Protein 6LSA (pdb70)

Sequence (706 aa):
DSMYGFIGTDVVLHCSFANPLPGVKITQVTWQKATNGSKQNVAIYNPAMGVSVLAPYRERVEFLRPSFTDGTIRLSRLELEDEGVYICEFATFPAGNRESQLNLTVMAKPRVTVYVDPPAYPMPRYNYTERWHTTGPIPSPFADGREQPVEVRYATSAAACDMLALIADPQVGRTLWEAVRRHARAYNATVIWYKIESGCARPLYYMEYTECEPRKHFGYCRYRTPPFWDSFLAGFAYPTDDELGLIMAAPARLVEGQYRRALYIDGTVAYTDFMVSLPAGDCWFSKLGAARGYTFGACFPARDYEQKKVLRLTYLTQYYPQEAHKAIVDYWFMRHGGVVPPYFEESKGYEPPDSMYGFIGTDVVLHCSFANPLPGVKITQVTWQKATNGSKQNVAIYNPAMGVSVLAPYRERVEFLRPSFTDGTIRLSRLELEDEGVYICEFATFPAGNRESQLNLTVMAKPRVTVYVDPPAYPMPRYNYTERWHTTGPIPSPFADGREQPVEVRYATSAAACDMLALIADPQVGRTLWEAVRRHARAYNATVIWYKIESGCARPLYYMEYTECEPRKHFGYCRYRTPPFWDSFLAGFAYPTDDELGLIMAAPARLVEGQYRRALYIDGTVAYTDFMVSLPAGDCWFSKLGAARGYTFGACFPARDYEQKKVLRLTYLTQYYPQEAHKAIVDYWFMRHGGVVPPYFEESKGYEPP

B-factor: mean 61.86, std 19.34, range [27.92, 163.66]

Foldseek 3Di:
DEAEEEAQAKDKDWFFDPDPDPPKAWFWKWKWFADVGDIDTAKIQGPVPGIDGDPPQRPQKDQDDDDSTTRMIMGGRDDQVSFGKMKMWIAIPDPGIDIDIYGYGYDYD/DFAFDDDDADDQDDDPDDAAADPPDKWQDAFPDDDPVDDDAAEFEWEDPALQAKIKAFDDPPVLVVLVVCVVVVHQFAKKKKWKWFDDVQWIFTAKIKIAAGAGSVDQPRRGRYIYQMWGFPQQLLFKFADPSRRMMMGGSAAQVVFGKMKMWMQIRNDIGIYIYGYGYVNGGDPPHDQDDPPPDHGWDIGGNVCSVVTNRMRSVTTDRDDPRVSSVSNNVNVSVSRPYDDDPDDDHGHRDDDD/DEDEDEAQAKDKDWFFADDDDVVKAWFWKWKWFDDPNDIDTAKIQGQVPGIDGDPPQRVFKDQDDDDRTTRMMMGGRDDQVPFGKMKMWIAIPPPGIDIDIYGYGYDYD/DFAFDDDDQDDQDDDPDAAAADEPDKWFDAFPPCDPVVHPAAEFEWEDPALQAKIKAFDPPPCLVVLVVCVVVVNAFKWKKKWKWFDDDQFIFTAKIKIAPQAGSVDDPDRGRYIYQMWGFVQQLQFKFADPSRRMMMGGSAAQVVFGKMKMWMDMNRDTHIYIYGYGYVNGGDPPHDPDDPDDDHTWDTGGNVCSVVTNRMRSVGTDRDDDRVSSCSNNVNVSVRGPYDDDPDDDHGHGDDDD

Structure (mmCIF, N/CA/C/O backbone):
data_6LSA
#
_entry.id   6LSA
#
_cell.length_a   180.871
_cell.length_b   64.234
_cell.length_c   102.931
_cell.angle_alpha   90.000
_cell.angle_beta   91.780
_cell.angle_gamma   90.000
#
_symmetry.space_group_name_H-M   'C 1 2 1'
#
loop_
_entity.id
_entity.type
_entity.pdbx_description
1 polymer 'Nectin cell adhesion molecule 1'
2 polymer 'Envelope glycoprotein D'
3 branched 2-acetamido-2-deoxy-beta-D-glucopyranose-(1-4)-2-acetamido-2-deoxy-beta-D-glucopyranose
4 non-polymer 2-acetamido-2-deoxy-beta-D-glucopyranose
5 water water
#
loop_
_atom_site.group_PDB
_atom_site.id
_atom_site.type_symbol
_atom_site.label_atom_id
_atom_site.label_alt_id
_atom_site.label_comp_id
_atom_site.label_asym_id
_atom_site.label_entity_id
_atom_site.label_seq_id
_atom_site.pdbx_PDB_ins_code
_atom_site.Cartn_x
_atom_site.Cartn_y
_atom_site.Cartn_z
_atom_site.occupancy
_atom_site.B_iso_or_equiv
_atom_site.auth_seq_id
_atom_site.auth_comp_id
_atom_site.auth_asym_id
_atom_site.auth_atom_id
_atom_site.pdbx_PDB_model_num
ATOM 1 N N . ASP A 1 1 ? -26.874 -21.318 4.130 1.00 78.91 1 ASP A N 1
ATOM 2 C CA . ASP A 1 1 ? -26.875 -19.859 4.056 1.00 88.75 1 ASP A CA 1
ATOM 3 C C . ASP A 1 1 ? -25.452 -19.316 3.977 1.00 93.99 1 ASP A C 1
ATOM 4 O O . ASP A 1 1 ? -24.520 -19.896 4.536 1.00 95.20 1 ASP A O 1
ATOM 9 N N . SER A 1 2 ? -25.290 -18.191 3.284 1.00 93.34 2 SER A N 1
ATOM 10 C CA . SER A 1 2 ? -23.973 -17.629 3.028 1.00 88.35 2 SER A CA 1
ATOM 11 C C . SER A 1 2 ? -23.982 -16.132 3.286 1.00 84.00 2 SER A C 1
ATOM 12 O O . SER A 1 2 ? -24.959 -15.445 2.976 1.00 90.23 2 SER A O 1
ATOM 15 N N . MET A 1 3 ? -22.885 -15.632 3.844 1.00 71.48 3 MET A N 1
ATOM 16 C CA . MET A 1 3 ? -22.718 -14.205 4.038 1.00 73.74 3 MET A CA 1
ATOM 17 C C . MET A 1 3 ? -21.378 -13.763 3.475 1.00 79.93 3 MET A C 1
ATOM 18 O O . MET A 1 3 ? -20.439 -14.552 3.329 1.00 73.27 3 MET A O 1
ATOM 23 N N . TYR A 1 4 ? -21.320 -12.482 3.137 1.00 85.52 4 TYR A N 1
ATOM 24 C CA . TYR A 1 4 ? -20.138 -11.876 2.550 1.00 88.38 4 TYR A CA 1
ATOM 25 C C . TYR A 1 4 ? -19.937 -10.530 3.225 1.00 85.23 4 TYR A C 1
ATOM 26 O O . TYR A 1 4 ? -20.906 -9.811 3.491 1.00 80.44 4 TYR A O 1
ATOM 35 N N . GLY A 1 5 ? -18.693 -10.221 3.540 1.00 79.43 5 GLY A N 1
ATOM 36 C CA . GLY A 1 5 ? -18.365 -8.955 4.179 1.00 77.40 5 GLY A CA 1
ATOM 37 C C . GLY A 1 5 ? -16.933 -8.641 3.855 1.00 83.47 5 GLY A C 1
ATOM 38 O O . GLY A 1 5 ? -16.108 -9.541 3.680 1.00 89.50 5 GLY A O 1
ATOM 39 N N . PHE A 1 6 ? -16.623 -7.347 3.736 1.00 90.41 6 PHE A N 1
ATOM 40 C CA . PHE A 1 6 ? -15.268 -6.959 3.404 1.00 97.72 6 PHE A CA 1
ATOM 41 C C . PHE A 1 6 ? -14.440 -6.756 4.668 1.00 89.35 6 PHE A C 1
ATOM 42 O O . PHE A 1 6 ? -14.965 -6.501 5.750 1.00 78.58 6 PHE A O 1
ATOM 50 N N . ILE A 1 7 ? -13.140 -6.944 4.511 1.00 83.90 7 ILE A N 1
ATOM 51 C CA . ILE A 1 7 ? -12.221 -6.724 5.620 1.00 82.84 7 ILE A CA 1
ATOM 52 C C . ILE A 1 7 ? -12.454 -5.372 6.246 1.00 83.97 7 ILE A C 1
ATOM 53 O O . ILE A 1 7 ? -12.701 -4.372 5.569 1.00 87.70 7 ILE A O 1
ATOM 58 N N . GLY A 1 8 ? -12.302 -5.330 7.564 1.00 84.19 8 GLY A N 1
ATOM 59 C CA . GLY A 1 8 ? -12.489 -4.124 8.314 1.00 82.97 8 GLY A CA 1
ATOM 60 C C . GLY A 1 8 ? -13.915 -3.849 8.721 1.00 81.53 8 GLY A C 1
ATOM 61 O O . GLY A 1 8 ? -14.133 -3.005 9.594 1.00 82.46 8 GLY A O 1
ATOM 62 N N . THR A 1 9 ? -14.889 -4.535 8.125 1.00 82.13 9 THR A N 1
ATOM 63 C CA . THR A 1 9 ? -16.287 -4.233 8.384 1.00 89.97 9 THR A CA 1
ATOM 64 C C . THR A 1 9 ? -16.779 -4.952 9.631 1.00 84.19 9 THR A C 1
ATOM 65 O O . THR A 1 9 ? -16.079 -5.780 10.220 1.00 87.85 9 THR A O 1
ATOM 69 N N . ASP A 1 10 ? -17.983 -4.583 10.053 1.00 77.38 10 ASP A N 1
ATOM 70 C CA . ASP A 1 10 ? -18.753 -5.280 11.066 1.00 74.79 10 ASP A CA 1
ATOM 71 C C . ASP A 1 10 ? -19.820 -6.114 10.367 1.00 75.96 10 ASP A C 1
ATOM 72 O O . ASP A 1 10 ? -20.284 -5.759 9.281 1.00 76.96 10 ASP A O 1
ATOM 77 N N . VAL A 1 11 ? -20.199 -7.233 10.978 1.00 81.81 11 VAL A N 1
ATOM 78 C CA . VAL A 1 11 ? -21.199 -8.110 10.383 1.00 75.49 11 VAL A CA 1
ATOM 79 C C . VAL A 1 11 ? -22.014 -8.764 11.491 1.00 74.74 11 VAL A C 1
ATOM 80 O O . VAL A 1 11 ? -21.516 -9.016 12.592 1.00 71.80 11 VAL A O 1
ATOM 84 N N . VAL A 1 12 ? -23.284 -9.030 11.188 1.00 68.93 12 VAL A N 1
ATOM 85 C CA . VAL A 1 12 ? -24.266 -9.513 12.150 1.00 69.24 12 VAL A CA 1
ATOM 86 C C . VAL A 1 12 ? -24.655 -10.933 11.757 1.00 73.98 12 VAL A C 1
ATOM 87 O O . VAL A 1 12 ? -25.236 -11.148 10.685 1.00 75.73 12 VAL A O 1
ATOM 91 N N . LEU A 1 13 ? -24.337 -11.895 12.623 1.00 68.05 13 LEU A N 1
ATOM 92 C CA . LEU A 1 13 ? -24.661 -13.302 12.406 1.00 68.93 13 LEU A CA 1
ATOM 93 C C . LEU A 1 13 ? -25.947 -13.634 13.160 1.00 74.69 13 LEU A C 1
ATOM 94 O O . LEU A 1 13 ? -25.984 -13.555 14.392 1.00 77.61 13 LEU A O 1
ATOM 99 N N . HIS A 1 14 ? -26.984 -14.016 12.421 1.00 69.33 14 HIS A N 1
ATOM 100 C CA . HIS A 1 14 ? -28.301 -14.238 13.002 1.00 70.19 14 HIS A CA 1
ATOM 101 C C . HIS A 1 14 ? -28.436 -15.655 13.542 1.00 66.04 14 HIS A C 1
ATOM 102 O O . HIS A 1 14 ? -28.012 -16.625 12.910 1.00 65.21 14 HIS A O 1
ATOM 109 N N . CYS A 1 15 ? -29.048 -15.767 14.713 1.00 66.36 15 CYS A N 1
ATOM 110 C CA . CYS A 1 15 ? -29.366 -17.071 15.279 1.00 70.97 15 CYS A CA 1
ATOM 111 C C . CYS A 1 15 ? -30.539 -16.913 16.227 1.00 68.03 15 CYS A C 1
ATOM 112 O O . CYS A 1 15 ? -30.424 -16.210 17.237 1.00 70.68 15 CYS A O 1
ATOM 115 N N . SER A 1 16 ? -31.655 -17.566 15.906 1.00 63.46 16 SER A N 1
ATOM 116 C CA . SER A 1 16 ? -32.817 -17.583 16.778 1.00 70.13 16 SER A CA 1
ATOM 117 C C . SER A 1 16 ? -33.424 -18.979 16.803 1.00 65.62 16 SER A C 1
ATOM 118 O O . SER A 1 16 ? -33.302 -19.751 15.847 1.00 72.59 16 SER A O 1
ATOM 121 N N . PHE A 1 17 ? -34.068 -19.298 17.920 1.00 61.77 17 PHE A N 1
ATOM 122 C CA . PHE A 1 17 ? -34.779 -20.559 18.103 1.00 65.43 17 PHE A CA 1
ATOM 123 C C . PHE A 1 17 ? -36.275 -20.277 17.965 1.00 83.95 17 PHE A C 1
ATOM 124 O O . PHE A 1 17 ? -36.861 -19.564 18.790 1.00 82.56 17 PHE A O 1
ATOM 132 N N . ALA A 1 18 ? -36.891 -20.843 16.930 1.00 86.26 18 ALA A N 1
ATOM 133 C CA . ALA A 1 18 ? -38.346 -20.797 16.768 1.00 91.50 18 ALA A CA 1
ATOM 134 C C . ALA A 1 18 ? -38.802 -22.128 16.176 1.00 93.30 18 ALA A C 1
ATOM 135 O O . ALA A 1 18 ? -38.005 -22.802 15.544 1.00 92.24 18 ALA A O 1
ATOM 137 N N . ASN A 1 19 ? -40.038 -22.565 16.422 1.00 94.32 19 ASN A N 1
ATOM 138 C CA . ASN A 1 19 ? -40.878 -22.154 17.536 1.00 91.58 19 ASN A CA 1
ATOM 139 C C . ASN A 1 19 ? -40.447 -23.080 18.658 1.00 84.35 19 ASN A C 1
ATOM 140 O O . ASN A 1 19 ? -40.443 -24.297 18.425 1.00 85.15 19 ASN A O 1
ATOM 145 N N . PRO A 1 20 ? -40.088 -22.564 19.839 1.00 77.03 20 PRO A N 1
ATOM 146 C CA . PRO A 1 20 ? -39.696 -23.475 20.923 1.00 73.97 20 PRO A CA 1
ATOM 147 C C . PRO A 1 20 ? -40.818 -24.466 21.211 1.00 69.88 20 PRO A C 1
ATOM 148 O O . PRO A 1 20 ? -41.960 -24.071 21.461 1.00 67.25 20 PRO A O 1
ATOM 152 N N . LEU A 1 21 ? -40.501 -25.745 21.108 1.00 69.88 21 LEU A N 1
ATOM 153 C CA . LEU A 1 21 ? -41.492 -26.781 21.351 1.00 77.25 21 LEU A CA 1
ATOM 154 C C . LEU A 1 21 ? -42.051 -26.639 22.771 1.00 72.01 21 LEU A C 1
ATOM 155 O O . LEU A 1 21 ? -41.318 -26.252 23.688 1.00 58.02 21 LEU A O 1
ATOM 160 N N . PRO A 1 22 ? -43.331 -26.925 22.993 1.00 69.13 22 PRO A N 1
ATOM 161 C CA . PRO A 1 22 ? -43.818 -26.941 24.376 1.00 56.44 22 PRO A CA 1
ATOM 162 C C . PRO A 1 22 ? -43.182 -28.102 25.123 1.00 51.02 22 PRO A C 1
ATOM 163 O O . PRO A 1 22 ? -42.984 -29.188 24.575 1.00 55.89 22 PRO A O 1
ATOM 167 N N . GLY A 1 23 ? -42.824 -27.857 26.375 1.00 42.39 23 GLY A N 1
ATOM 168 C CA . GLY A 1 23 ? -42.105 -28.862 27.122 1.00 50.62 23 GLY A CA 1
ATOM 169 C C . GLY A 1 23 ? -40.603 -28.911 26.892 1.00 55.11 23 GLY A C 1
ATOM 170 O O . GLY A 1 23 ? -39.939 -29.764 27.493 1.00 57.16 23 GLY A O 1
ATOM 171 N N . VAL A 1 24 ? -40.029 -28.042 26.060 1.00 56.31 24 VAL A N 1
ATOM 172 C CA . VAL A 1 24 ? -38.585 -28.055 25.832 1.00 51.12 24 VAL A CA 1
ATOM 173 C C . VAL A 1 24 ? -37.958 -26.892 26.593 1.00 46.02 24 VAL A C 1
ATOM 174 O O . VAL A 1 24 ? -38.360 -25.732 26.441 1.00 53.67 24 VAL A O 1
ATOM 178 N N . LYS A 1 25 ? -37.008 -27.219 27.456 1.00 48.82 25 LYS A N 1
ATOM 179 C CA . LYS A 1 25 ? -36.280 -26.237 28.243 1.00 47.27 25 LYS A CA 1
ATOM 180 C C . LYS A 1 25 ? -34.999 -25.862 27.509 1.00 50.61 25 LYS A C 1
ATOM 181 O O . LYS A 1 25 ? -34.278 -26.743 27.036 1.00 47.49 25 LYS A O 1
ATOM 187 N N . ILE A 1 26 ? -34.718 -24.563 27.401 1.00 51.37 26 ILE A N 1
ATOM 188 C CA . ILE A 1 26 ? -33.497 -24.074 26.762 1.00 56.40 26 ILE A CA 1
ATOM 189 C C . ILE A 1 26 ? -32.535 -23.591 27.835 1.00 55.06 26 ILE A C 1
ATOM 190 O O . ILE A 1 26 ? -32.929 -22.888 28.775 1.00 56.07 26 ILE A O 1
ATOM 195 N N . THR A 1 27 ? -31.266 -23.955 27.677 1.00 52.82 27 THR A N 1
ATOM 196 C CA . THR A 1 27 ? -30.214 -23.789 28.672 1.00 55.56 27 THR A CA 1
ATOM 197 C C . THR A 1 27 ? -29.125 -22.808 28.267 1.00 45.47 27 THR A C 1
ATOM 198 O O . THR A 1 27 ? -28.695 -22.009 29.102 1.00 52.76 27 THR A O 1
ATOM 202 N N . GLN A 1 28 ? -28.664 -22.828 27.016 1.00 43.32 28 GLN A N 1
ATOM 203 C CA . GLN A 1 28 ? -27.698 -21.826 26.568 1.00 47.84 28 GLN A CA 1
ATOM 204 C C . GLN A 1 28 ? -27.582 -21.872 25.049 1.00 44.50 28 GLN A C 1
ATOM 205 O O . GLN A 1 28 ? -28.033 -22.819 24.396 1.00 45.18 28 GLN A O 1
ATOM 211 N N . VAL A 1 29 ? -26.978 -20.813 24.498 1.00 46.34 29 VAL A N 1
ATOM 212 C CA . VAL A 1 29 ? -26.668 -20.685 23.078 1.00 46.14 29 VAL A CA 1
ATOM 213 C C . VAL A 1 29 ? -25.163 -20.576 22.919 1.00 48.20 29 VAL A C 1
ATOM 214 O O . VAL A 1 29 ? -24.503 -19.906 23.720 1.00 53.26 29 VAL A O 1
ATOM 218 N N . THR A 1 30 ? -24.638 -21.159 21.841 1.00 47.34 30 THR A N 1
ATOM 219 C CA . THR A 1 30 ? -23.202 -21.177 21.599 1.00 44.95 30 THR A CA 1
ATOM 220 C C . THR A 1 30 ? -22.907 -21.012 20.116 1.00 47.54 30 THR A C 1
ATOM 221 O O . THR A 1 30 ? -23.535 -21.663 19.276 1.00 54.19 30 THR A O 1
ATOM 225 N N . TRP A 1 31 ? -21.957 -20.135 19.803 1.00 53.55 31 TRP A N 1
ATOM 226 C CA . TRP A 1 31 ? -21.410 -20.000 18.459 1.00 54.05 31 TRP A CA 1
ATOM 227 C C . TRP A 1 31 ? -20.088 -20.749 18.375 1.00 50.63 31 TRP A C 1
ATOM 228 O O . TRP A 1 31 ? -19.249 -20.642 19.279 1.00 56.21 31 TRP A O 1
ATOM 239 N N . GLN A 1 32 ? -19.908 -21.498 17.290 1.00 55.82 32 GLN A N 1
ATOM 240 C CA . GLN A 1 32 ? -18.668 -22.195 16.989 1.00 57.68 32 GLN A CA 1
ATOM 241 C C . GLN A 1 32 ? -18.222 -21.851 15.574 1.00 59.08 32 GLN A C 1
ATOM 242 O O . GLN A 1 32 ? -19.048 -21.587 14.699 1.00 69.40 32 GLN A O 1
ATOM 248 N N . LYS A 1 33 ? -16.910 -21.861 15.351 1.00 62.62 33 LYS A N 1
ATOM 249 C CA . LYS A 1 33 ? -16.337 -21.695 14.022 1.00 67.62 33 LYS A CA 1
ATOM 250 C C . LYS A 1 33 ? -15.612 -22.980 13.634 1.00 65.39 33 LYS A C 1
ATOM 251 O O . LYS A 1 33 ? -14.795 -23.484 14.409 1.00 58.11 33 LYS A O 1
ATOM 257 N N . ALA A 1 34 ? -15.908 -23.512 12.447 1.00 73.45 34 ALA A N 1
ATOM 258 C CA . ALA A 1 34 ? -15.340 -24.778 11.992 1.00 80.27 34 ALA A CA 1
ATOM 259 C C . ALA A 1 34 ? -14.175 -24.562 11.032 1.00 86.34 34 ALA A C 1
ATOM 260 O O . ALA A 1 34 ? -14.230 -23.674 10.172 1.00 86.57 34 ALA A O 1
ATOM 262 N N . THR A 1 35 ? -13.114 -25.389 11.156 1.00 99.10 35 THR A N 1
ATOM 263 C CA . THR A 1 35 ? -11.836 -25.188 10.466 1.00 106.18 35 THR A CA 1
ATOM 264 C C . THR A 1 35 ? -11.636 -26.136 9.289 1.00 109.04 35 THR A C 1
ATOM 265 O O . THR A 1 35 ? -11.760 -25.705 8.121 1.00 107.62 35 THR A O 1
ATOM 269 N N . ASN A 1 36 ? -11.351 -27.396 9.546 1.00 116.65 36 ASN A N 1
ATOM 270 C CA . ASN A 1 36 ? -10.925 -28.390 8.569 1.00 118.64 36 ASN A CA 1
ATOM 271 C C . ASN A 1 36 ? -11.263 -29.861 8.903 1.00 118.97 36 ASN A C 1
ATOM 272 O O . ASN A 1 36 ? -10.443 -30.733 8.600 1.00 120.98 36 ASN A O 1
ATOM 277 N N . GLY A 1 37 ? -12.379 -30.186 9.572 1.00 111.78 37 GLY A N 1
ATOM 278 C CA . GLY A 1 37 ? -13.233 -29.323 10.373 1.00 107.61 37 GLY A CA 1
ATOM 279 C C . GLY A 1 37 ? -13.042 -29.746 11.816 1.00 106.62 37 GLY A C 1
ATOM 280 O O . GLY A 1 37 ? -13.041 -30.942 12.105 1.00 104.42 37 GLY A O 1
ATOM 281 N N . SER A 1 38 ? -12.847 -28.771 12.708 1.00 104.79 38 SER A N 1
ATOM 282 C CA . SER A 1 38 ? -12.422 -29.016 14.089 1.00 100.08 38 SER A CA 1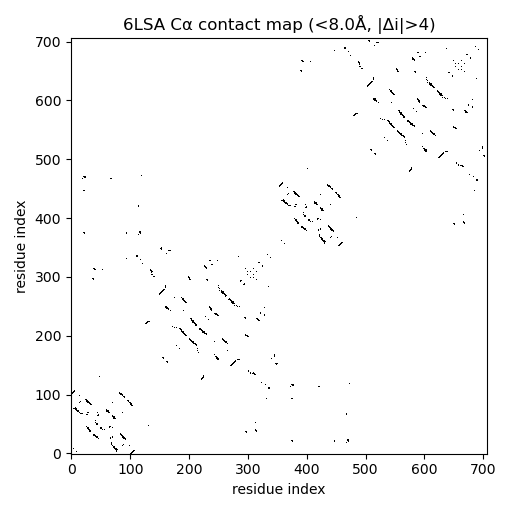
ATOM 283 C C . SER A 1 38 ? -12.876 -27.775 14.862 1.00 95.77 38 SER A C 1
ATOM 284 O O . SER A 1 38 ? -12.132 -26.808 15.009 1.00 102.86 38 SER A O 1
ATOM 287 N N . LYS A 1 39 ? -14.124 -27.841 15.317 1.00 85.77 39 LYS A N 1
ATOM 288 C CA . LYS A 1 39 ? -14.827 -26.709 15.884 1.00 80.28 39 LYS A CA 1
ATOM 289 C C . LYS A 1 39 ? -14.070 -26.092 17.055 1.00 74.08 39 LYS A C 1
ATOM 290 O O . LYS A 1 39 ? -13.430 -26.792 17.845 1.00 78.76 39 LYS A O 1
ATOM 296 N N . GLN A 1 40 ? -14.145 -24.768 17.148 1.00 63.78 40 GLN A N 1
ATOM 297 C CA . GLN A 1 40 ? -13.739 -24.010 18.318 1.00 61.67 40 GLN A CA 1
ATOM 298 C C . GLN A 1 40 ? -14.888 -23.090 18.720 1.00 58.99 40 GLN A C 1
ATOM 299 O O . GLN A 1 40 ? -15.621 -22.587 17.861 1.00 58.52 40 GLN A O 1
ATOM 305 N N . ASN A 1 41 ? -15.060 -22.885 20.024 1.00 53.71 41 ASN A N 1
ATOM 306 C CA . ASN A 1 41 ? -16.105 -21.989 20.497 1.00 48.67 41 ASN A CA 1
ATOM 307 C C . ASN A 1 41 ? -15.726 -20.536 20.234 1.00 55.43 41 ASN A C 1
ATOM 308 O O . ASN A 1 41 ? -14.569 -20.138 20.392 1.00 51.16 41 ASN A O 1
ATOM 313 N N . VAL A 1 42 ? -16.712 -19.748 19.819 1.00 57.17 42 VAL A N 1
ATOM 314 C CA . VAL A 1 42 ? -16.554 -18.311 19.611 1.00 57.10 42 VAL A CA 1
ATOM 315 C C . VAL A 1 42 ? -17.121 -17.517 20.782 1.00 56.41 42 VAL A C 1
ATOM 316 O O . VAL A 1 42 ? -16.430 -16.685 21.372 1.00 56.86 42 VAL A O 1
ATOM 320 N N . ALA A 1 43 ? -18.391 -17.751 21.117 1.00 51.03 43 ALA A N 1
ATOM 321 C CA . ALA A 1 43 ? -19.031 -17.078 22.237 1.00 55.78 43 ALA A CA 1
ATOM 322 C C . ALA A 1 43 ? -20.146 -17.951 22.790 1.00 51.94 43 ALA A C 1
ATOM 323 O O . ALA A 1 43 ? -20.808 -18.688 22.054 1.00 49.10 43 ALA A O 1
ATOM 325 N N . ILE A 1 44 ? -20.358 -17.844 24.096 1.00 49.85 44 ILE A N 1
ATOM 326 C CA . ILE A 1 44 ? -21.350 -18.639 24.807 1.00 43.21 44 ILE A CA 1
ATOM 327 C C . ILE A 1 44 ? -22.273 -17.674 25.528 1.00 54.42 44 ILE A C 1
ATOM 328 O O . ILE A 1 44 ? -21.801 -16.716 26.151 1.00 55.52 44 ILE A O 1
ATOM 333 N N . TYR A 1 45 ? -23.583 -17.909 25.436 1.00 51.91 45 TYR A N 1
ATOM 334 C CA . TYR A 1 45 ? -24.553 -17.176 26.244 1.00 55.99 45 TYR A CA 1
ATOM 335 C C . TYR A 1 45 ? -25.386 -18.159 27.051 1.00 54.39 45 TYR A C 1
ATOM 336 O O . TYR A 1 45 ? -26.169 -18.934 26.489 1.00 53.75 45 TYR A O 1
ATOM 345 N N . ASN A 1 46 ? -25.226 -18.101 28.364 1.00 52.54 46 ASN A N 1
ATOM 346 C CA . ASN A 1 46 ? -26.024 -18.869 29.306 1.00 51.85 46 ASN A CA 1
ATOM 347 C C . ASN A 1 46 ? -26.914 -17.892 30.061 1.00 60.80 46 ASN A C 1
ATOM 348 O O . ASN A 1 46 ? -26.394 -17.037 30.796 1.00 59.99 46 ASN A O 1
ATOM 353 N N . PRO A 1 47 ? -28.242 -17.942 29.891 1.00 65.10 47 PRO A N 1
ATOM 354 C CA . PRO A 1 47 ? -29.103 -16.945 30.554 1.00 57.35 47 PRO A CA 1
ATOM 355 C C . PRO A 1 47 ? -28.910 -16.879 32.058 1.00 60.11 47 PRO A C 1
ATOM 356 O O . PRO A 1 47 ? -29.006 -15.790 32.640 1.00 62.91 47 PRO A O 1
ATOM 360 N N . ALA A 1 48 ? -28.623 -18.009 32.704 1.00 55.57 48 ALA A N 1
ATOM 361 C CA . ALA A 1 48 ? -28.471 -18.017 34.155 1.00 57.39 48 ALA A CA 1
ATOM 362 C C . ALA A 1 48 ? -27.094 -17.530 34.585 1.00 59.76 48 ALA A C 1
ATOM 363 O O . ALA A 1 48 ? -26.966 -16.861 35.616 1.00 64.21 48 ALA A O 1
ATOM 365 N N . MET A 1 49 ? -26.054 -17.846 33.806 1.00 61.24 49 MET A N 1
ATOM 366 C CA . MET A 1 49 ? -24.678 -17.626 34.230 1.00 59.27 49 MET A CA 1
ATOM 367 C C . MET A 1 49 ? -23.956 -16.537 33.454 1.00 58.60 49 MET A C 1
ATOM 368 O O . MET A 1 49 ? -22.881 -16.108 33.884 1.00 63.57 49 MET A O 1
ATOM 373 N N . GLY A 1 50 ? -24.492 -16.088 32.335 1.00 52.41 50 GLY A N 1
ATOM 374 C CA . GLY A 1 50 ? -23.923 -14.951 31.640 1.00 50.24 50 GLY A CA 1
ATOM 375 C C . GLY A 1 50 ? -23.188 -15.347 30.372 1.00 54.47 50 GLY A C 1
ATOM 376 O O . GLY A 1 50 ? -23.278 -16.476 29.877 1.00 55.06 50 GLY A O 1
ATOM 377 N N . VAL A 1 51 ? -22.433 -14.379 29.852 1.00 56.54 51 VAL A N 1
ATOM 378 C CA . VAL A 1 51 ? -21.797 -14.471 28.544 1.00 56.46 51 VAL A CA 1
ATOM 379 C C . VAL A 1 51 ? -20.317 -14.779 28.711 1.00 54.63 51 VAL A C 1
ATOM 380 O O . VAL A 1 51 ? -19.693 -14.439 29.722 1.00 58.03 51 VAL A O 1
ATOM 384 N N . SER A 1 52 ? -19.750 -15.442 27.706 1.00 55.12 52 SER A N 1
ATOM 385 C CA . SER A 1 52 ? -18.312 -15.641 27.623 1.00 56.05 52 SER A CA 1
ATOM 386 C C . SER A 1 52 ? -17.894 -15.604 26.162 1.00 55.85 52 SER A C 1
ATOM 387 O O . SER A 1 52 ? -18.440 -16.348 25.344 1.00 56.60 52 SER A O 1
ATOM 390 N N . VAL A 1 53 ? -16.933 -14.737 25.848 1.00 66.54 53 VAL A N 1
ATOM 391 C CA . VAL A 1 53 ? -16.333 -14.630 24.525 1.00 59.21 53 VAL A CA 1
ATOM 392 C C . VAL A 1 53 ? -14.928 -15.208 24.590 1.00 57.27 53 VAL A C 1
ATOM 393 O O . VAL A 1 53 ? -14.175 -14.915 25.524 1.00 65.38 53 VAL A O 1
ATOM 397 N N . LEU A 1 54 ? -14.569 -16.017 23.600 1.00 54.22 54 LEU A N 1
ATOM 398 C CA . LEU A 1 54 ? -13.280 -16.692 23.600 1.00 46.12 54 LEU A CA 1
ATOM 399 C C . LEU A 1 54 ? -12.282 -15.999 22.683 1.00 59.27 54 LEU A C 1
ATOM 400 O O . LEU A 1 54 ? -12.638 -15.525 21.599 1.00 60.92 54 LEU A O 1
ATOM 405 N N . ALA A 1 55 ? -11.030 -15.936 23.136 1.00 64.79 55 ALA A N 1
ATOM 406 C CA . ALA A 1 55 ? -9.917 -15.516 22.290 1.00 62.50 55 ALA A CA 1
ATOM 407 C C . ALA A 1 55 ? -9.945 -16.343 21.012 1.00 67.80 55 ALA A C 1
ATOM 408 O O . ALA A 1 55 ? -10.199 -17.548 21.060 1.00 77.18 55 ALA A O 1
ATOM 410 N N . PRO A 1 56 ? -9.686 -15.713 19.859 1.00 75.17 56 PRO A N 1
ATOM 411 C CA . PRO A 1 56 ? -9.204 -14.342 19.643 1.00 79.49 56 PRO A CA 1
ATOM 412 C C . PRO A 1 56 ? -10.286 -13.257 19.487 1.00 77.58 56 PRO A C 1
ATOM 413 O O . PRO A 1 56 ? -9.959 -12.163 19.023 1.00 77.61 56 PRO A O 1
ATOM 417 N N . TYR A 1 57 ? -11.534 -13.538 19.866 1.00 68.44 57 TYR A N 1
ATOM 418 C CA . TYR A 1 57 ? -12.659 -12.659 19.570 1.00 66.94 57 TYR A CA 1
ATOM 419 C C . TYR A 1 57 ? -13.006 -11.711 20.700 1.00 69.29 57 TYR A C 1
ATOM 420 O O . TYR A 1 57 ? -14.054 -11.057 20.637 1.00 68.62 57 TYR A O 1
ATOM 429 N N . ARG A 1 58 ? -12.174 -11.624 21.742 1.00 76.70 58 ARG A N 1
ATOM 430 C CA . ARG A 1 58 ? -12.701 -11.175 23.024 1.00 84.98 58 ARG A CA 1
ATOM 431 C C . ARG A 1 58 ? -13.151 -9.717 23.006 1.00 87.36 58 ARG A C 1
ATOM 432 O O . ARG A 1 58 ? -14.017 -9.340 23.800 1.00 90.25 58 ARG A O 1
ATOM 440 N N . GLU A 1 59 ? -12.629 -8.883 22.129 1.00 86.76 59 GLU A N 1
ATOM 441 C CA . GLU A 1 59 ? -13.287 -7.590 22.064 1.00 92.63 59 GLU A CA 1
ATOM 442 C C . GLU A 1 59 ? -14.187 -7.424 20.838 1.00 95.44 59 GLU A C 1
ATOM 443 O O . GLU A 1 59 ? -15.019 -6.515 20.843 1.00 102.09 59 GLU A O 1
ATOM 449 N N . ARG A 1 60 ? -14.087 -8.318 19.853 1.00 90.80 60 ARG A N 1
ATOM 450 C CA . ARG A 1 60 ? -14.751 -8.138 18.565 1.00 79.55 60 ARG A CA 1
ATOM 451 C C . ARG A 1 60 ? -16.106 -8.832 18.432 1.00 77.37 60 ARG A C 1
ATOM 452 O O . ARG A 1 60 ? -16.698 -8.776 17.352 1.00 74.07 60 ARG A O 1
ATOM 460 N N . VAL A 1 61 ? -16.623 -9.483 19.474 1.00 72.73 61 VAL A N 1
ATOM 461 C CA . VAL A 1 61 ? -17.904 -10.176 19.370 1.00 65.79 61 VAL A CA 1
ATOM 462 C C . VAL A 1 61 ? -18.789 -9.778 20.540 1.00 69.27 61 VAL A C 1
ATOM 463 O O . VAL A 1 61 ? -18.331 -9.716 21.687 1.00 76.59 61 VAL A O 1
ATOM 467 N N . GLU A 1 62 ? -20.055 -9.509 20.245 1.00 67.07 62 GLU A N 1
ATOM 468 C CA . GLU A 1 62 ? -21.020 -9.067 21.239 1.00 72.12 62 GLU A CA 1
ATOM 469 C C . GLU A 1 62 ? -22.383 -9.632 20.877 1.00 70.86 62 GLU A C 1
ATOM 470 O O . GLU A 1 62 ? -22.778 -9.606 19.709 1.00 76.23 62 GLU A O 1
ATOM 476 N N . PHE A 1 63 ? -23.086 -10.160 21.878 1.00 69.23 63 PHE A N 1
ATOM 477 C CA . PHE A 1 63 ? -24.472 -10.564 21.695 1.00 63.09 63 PHE A CA 1
ATOM 478 C C . PHE A 1 63 ? -25.353 -9.325 21.662 1.00 70.71 63 PHE A C 1
ATOM 479 O O . PHE A 1 63 ? -25.269 -8.468 22.550 1.00 77.92 63 PHE A O 1
ATOM 487 N N . LEU A 1 64 ? -26.202 -9.230 20.636 1.00 68.98 64 LEU A N 1
ATOM 488 C CA . LEU A 1 64 ? -27.010 -8.035 20.434 1.00 71.54 64 LEU A CA 1
ATOM 489 C C . LEU A 1 64 ? -28.202 -7.997 21.392 1.00 74.46 64 LEU A C 1
ATOM 490 O O . LEU A 1 64 ? -28.372 -7.045 22.155 1.00 71.95 64 LEU A O 1
ATOM 495 N N . ARG A 1 65 ? -29.036 -9.031 21.346 1.00 72.37 65 ARG A N 1
ATOM 496 C CA . ARG A 1 65 ? -30.232 -9.135 22.185 1.00 71.80 65 ARG A CA 1
ATOM 497 C C . ARG A 1 65 ? -30.271 -10.538 22.782 1.00 64.67 65 ARG A C 1
ATOM 498 O O . ARG A 1 65 ? -31.134 -11.351 22.440 1.00 58.50 65 ARG A O 1
ATOM 506 N N . PRO A 1 66 ? -29.324 -10.863 23.660 1.00 70.44 66 PRO A N 1
ATOM 507 C CA . PRO A 1 66 ? -29.200 -12.255 24.114 1.00 66.78 66 PRO A CA 1
ATOM 508 C C . PRO A 1 66 ? -30.364 -12.679 24.996 1.00 68.95 66 PRO A C 1
ATOM 509 O O . PRO A 1 66 ? -30.842 -11.913 25.836 1.00 75.35 66 PRO A O 1
ATOM 513 N N . SER A 1 67 ? -30.807 -13.920 24.807 1.00 67.80 67 SER A N 1
ATOM 514 C CA . SER A 1 67 ? -31.941 -14.476 25.539 1.00 62.84 67 SER A CA 1
ATOM 515 C C . SER A 1 67 ? -31.949 -15.984 25.322 1.00 60.93 67 SER A C 1
ATOM 516 O O . SER A 1 67 ? -31.076 -16.537 24.649 1.00 60.25 67 SER A O 1
ATOM 519 N N . PHE A 1 68 ? -32.968 -16.639 25.883 1.00 55.97 68 PHE A N 1
ATOM 520 C CA . PHE A 1 68 ? -33.133 -18.078 25.697 1.00 55.08 68 PHE A CA 1
ATOM 521 C C . PHE A 1 68 ? -33.239 -18.454 24.224 1.00 54.85 68 PHE A C 1
ATOM 522 O O . PHE A 1 68 ? -32.807 -19.547 23.834 1.00 49.69 68 PHE A O 1
ATOM 530 N N . THR A 1 69 ? -33.829 -17.582 23.398 1.00 48.52 69 THR A N 1
ATOM 531 C CA . THR A 1 69 ? -34.138 -17.916 22.013 1.00 50.42 69 THR A CA 1
ATOM 532 C C . THR A 1 69 ? -33.382 -17.064 21.001 1.00 53.88 69 THR A C 1
ATOM 533 O O . THR A 1 69 ? -33.669 -17.162 19.802 1.00 57.73 69 THR A O 1
ATOM 537 N N . ASP A 1 70 ? -32.430 -16.236 21.432 1.00 60.85 70 ASP A N 1
ATOM 538 C CA . ASP A 1 70 ? -31.692 -15.380 20.505 1.00 62.43 70 ASP A CA 1
ATOM 539 C C . ASP A 1 70 ? -30.208 -15.386 20.851 1.00 56.38 70 ASP A C 1
ATOM 540 O O . ASP A 1 70 ? -29.827 -15.028 21.971 1.00 65.00 70 ASP A O 1
ATOM 545 N N . GLY A 1 71 ? -29.375 -15.767 19.884 1.00 62.37 71 GLY A N 1
ATOM 546 C CA . GLY A 1 71 ? -27.934 -15.741 20.059 1.00 59.28 71 GLY A CA 1
ATOM 547 C C . GLY A 1 71 ? -27.231 -14.908 19.003 1.00 63.03 71 GLY A C 1
ATOM 548 O O . GLY A 1 71 ? -26.046 -15.109 18.728 1.00 60.04 71 GLY A O 1
ATOM 549 N N . THR A 1 72 ? -27.954 -13.961 18.410 1.00 67.79 72 THR A N 1
ATOM 550 C CA . THR A 1 72 ? -27.396 -13.141 17.341 1.00 64.42 72 THR A CA 1
ATOM 551 C C . THR A 1 72 ? -26.232 -12.297 17.854 1.00 63.03 72 THR A C 1
ATOM 552 O O . THR A 1 72 ? -26.338 -11.639 18.894 1.00 61.93 72 THR A O 1
ATOM 556 N N . ILE A 1 73 ? -25.116 -12.317 17.118 1.00 64.46 73 ILE A N 1
ATOM 557 C CA . ILE A 1 73 ? -23.912 -11.585 17.492 1.00 59.59 73 ILE A CA 1
ATOM 558 C C . ILE A 1 73 ? -23.515 -10.643 16.364 1.00 66.76 73 ILE A C 1
ATOM 559 O O . ILE A 1 73 ? -23.876 -10.832 15.200 1.00 69.06 73 ILE A O 1
ATOM 564 N N . ARG A 1 74 ? -22.751 -9.615 16.727 1.00 70.64 74 ARG A N 1
ATOM 565 C CA . ARG A 1 74 ? -22.046 -8.769 15.769 1.00 70.95 74 ARG A CA 1
ATOM 566 C C . ARG A 1 74 ? -20.558 -9.093 15.837 1.00 75.21 74 ARG A C 1
ATOM 567 O O . ARG A 1 74 ? -19.936 -8.955 16.897 1.00 75.39 74 ARG A O 1
ATOM 575 N N . LEU A 1 75 ? -20.003 -9.536 14.709 1.00 72.84 75 LEU A N 1
ATOM 576 C CA . LEU A 1 75 ? -18.581 -9.826 14.558 1.00 71.98 75 LEU A CA 1
ATOM 577 C C . LEU A 1 75 ? -17.932 -8.596 13.932 1.00 73.93 75 LEU A C 1
ATOM 578 O O . LEU A 1 75 ? -18.215 -8.266 12.777 1.00 76.52 75 LEU A O 1
ATOM 583 N N . SER A 1 76 ? -17.072 -7.919 14.686 1.00 72.97 76 SER A N 1
ATOM 584 C CA . SER A 1 76 ? -16.539 -6.624 14.289 1.00 72.79 76 SER A CA 1
ATOM 585 C C . SER A 1 76 ? -15.142 -6.734 13.688 1.00 76.99 76 SER A C 1
ATOM 586 O O . SER A 1 76 ? -14.379 -7.662 13.977 1.00 78.66 76 SER A O 1
ATOM 589 N N . ARG A 1 77 ? -14.822 -5.749 12.847 1.00 77.68 77 ARG A N 1
ATOM 590 C CA . ARG A 1 77 ? -13.489 -5.558 12.274 1.00 83.39 77 ARG A CA 1
ATOM 591 C C . ARG A 1 77 ? -12.952 -6.860 11.678 1.00 84.02 77 ARG A C 1
ATOM 592 O O . ARG A 1 77 ? -11.872 -7.351 12.028 1.00 81.50 77 ARG A O 1
ATOM 600 N N . LEU A 1 78 ? -13.747 -7.400 10.748 1.00 84.29 78 LEU A N 1
ATOM 601 C CA . LEU A 1 78 ? -13.473 -8.648 10.046 1.00 82.30 78 LEU A CA 1
ATOM 602 C C . LEU A 1 78 ? -12.013 -8.770 9.631 1.00 88.87 78 LEU A C 1
ATOM 603 O O . LEU A 1 78 ? -11.366 -7.788 9.257 1.00 93.07 78 LEU A O 1
ATOM 608 N N . GLU A 1 79 ? -11.513 -10.000 9.689 1.00 86.48 79 GLU A N 1
ATOM 609 C CA . GLU A 1 79 ? -10.197 -10.359 9.186 1.00 83.85 79 GLU A CA 1
ATOM 610 C C . GLU A 1 79 ? -10.362 -11.521 8.213 1.00 80.39 79 GLU A C 1
ATOM 611 O O . GLU A 1 79 ? -11.385 -12.211 8.221 1.00 77.00 79 GLU A O 1
ATOM 617 N N . LEU A 1 80 ? -9.350 -11.730 7.363 1.00 85.67 80 LEU A N 1
ATOM 618 C CA . LEU A 1 80 ? -9.422 -12.866 6.432 1.00 89.37 80 LEU A CA 1
ATOM 619 C C . LEU A 1 80 ? -9.647 -14.159 7.169 1.00 82.43 80 LEU A C 1
ATOM 620 O O . LEU A 1 80 ? -10.487 -14.984 6.767 1.00 84.89 80 LEU A O 1
ATOM 625 N N . GLU A 1 81 ? -8.927 -14.384 8.270 1.00 77.48 81 GLU A N 1
ATOM 626 C CA . GLU A 1 81 ? -9.023 -15.643 8.978 1.00 78.57 81 GLU A CA 1
ATOM 627 C C . GLU A 1 81 ? -10.404 -15.882 9.586 1.00 70.54 81 GLU A C 1
ATOM 628 O O . GLU A 1 81 ? -10.693 -17.008 9.996 1.00 64.44 81 GLU A O 1
ATOM 634 N N . ASP A 1 82 ? -11.263 -14.859 9.640 1.00 69.17 82 ASP A N 1
ATOM 635 C CA . ASP A 1 82 ? -12.629 -15.073 10.104 1.00 71.84 82 ASP A CA 1
ATOM 636 C C . ASP A 1 82 ? -13.479 -15.854 9.109 1.00 72.30 82 ASP A C 1
ATOM 637 O O . ASP A 1 82 ? -14.610 -16.209 9.444 1.00 73.09 82 ASP A O 1
ATOM 642 N N . GLU A 1 83 ? -12.970 -16.125 7.906 1.00 76.31 83 GLU A N 1
ATOM 643 C CA . GLU A 1 83 ? -13.733 -16.882 6.919 1.00 78.36 83 GLU A CA 1
ATOM 644 C C . GLU A 1 83 ? -13.978 -18.308 7.395 1.00 73.09 83 GLU A C 1
ATOM 645 O O . GLU A 1 83 ? -13.100 -18.944 7.984 1.00 68.59 83 GLU A O 1
ATOM 651 N N . GLY A 1 84 ? -15.179 -18.810 7.151 1.00 71.18 84 GLY A N 1
ATOM 652 C CA . GLY A 1 84 ? -15.474 -20.205 7.398 1.00 73.40 84 GLY A CA 1
ATOM 653 C C . GLY A 1 84 ? -16.912 -20.402 7.833 1.00 78.74 84 GLY A C 1
ATOM 654 O O . GLY A 1 84 ? -17.732 -19.486 7.788 1.00 87.31 84 GLY A O 1
ATOM 655 N N . VAL A 1 85 ? -17.195 -21.632 8.259 1.00 74.69 85 VAL A N 1
ATOM 656 C CA . VAL A 1 85 ? -18.526 -22.027 8.703 1.00 72.22 85 VAL A CA 1
ATOM 657 C C . VAL A 1 85 ? -18.703 -21.668 10.170 1.00 71.76 85 VAL A C 1
ATOM 658 O O . VAL A 1 85 ? -17.841 -21.971 11.010 1.00 73.52 85 VAL A O 1
ATOM 662 N N . TYR A 1 86 ? -19.824 -21.032 10.489 1.00 66.64 86 TYR A N 1
ATOM 663 C CA . TYR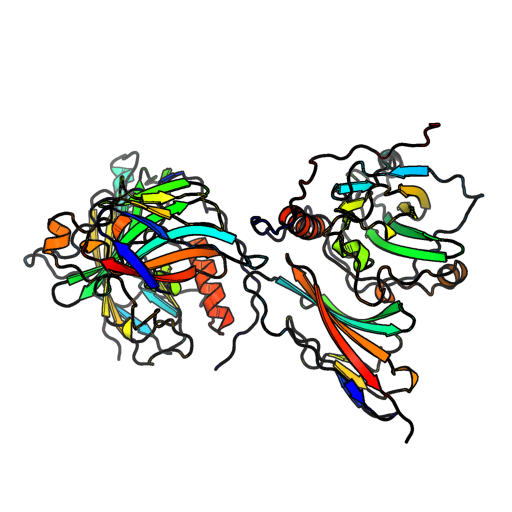 A 1 86 ? -20.181 -20.687 11.854 1.00 61.80 86 TYR A CA 1
ATOM 664 C C . TYR A 1 86 ? -21.436 -21.455 12.249 1.00 64.06 86 TYR A C 1
ATOM 665 O O . TYR A 1 86 ? -22.409 -21.499 11.485 1.00 66.39 86 TYR A O 1
ATOM 674 N N . ILE A 1 87 ? -21.412 -22.065 13.431 1.00 59.98 87 ILE A N 1
ATOM 675 C CA . ILE A 1 87 ? -22.494 -22.927 13.892 1.00 60.22 87 ILE A CA 1
ATOM 676 C C . ILE A 1 87 ? -23.071 -22.367 15.186 1.00 58.80 87 ILE A C 1
ATOM 677 O O . ILE A 1 87 ? -22.328 -22.064 16.128 1.00 56.25 87 ILE A O 1
ATOM 682 N N . CYS A 1 88 ? -24.394 -22.250 15.235 1.00 54.55 88 CYS A N 1
ATOM 683 C CA . CYS A 1 88 ? -25.101 -21.772 16.412 1.00 59.91 88 CYS A CA 1
ATOM 684 C C . CYS A 1 88 ? -25.886 -22.929 17.008 1.00 57.69 88 CYS A C 1
ATOM 685 O O . CYS A 1 88 ? -26.713 -23.539 16.324 1.00 62.90 88 CYS A O 1
ATOM 688 N N . GLU A 1 89 ? -25.644 -23.218 18.281 1.00 49.07 89 GLU A N 1
ATOM 689 C CA . GLU A 1 89 ? -26.188 -24.403 18.927 1.00 59.61 89 GLU A CA 1
ATOM 690 C C . GLU A 1 89 ? -26.945 -23.995 20.180 1.00 55.02 89 GLU A C 1
ATOM 691 O O . GLU A 1 89 ? -26.389 -23.299 21.034 1.00 55.72 89 GLU A O 1
ATOM 697 N N . PHE A 1 90 ? -28.208 -24.410 20.276 1.00 55.69 90 PHE A N 1
ATOM 698 C CA . PHE A 1 90 ? -28.997 -24.297 21.498 1.00 55.43 90 PHE A CA 1
ATOM 699 C C . PHE A 1 90 ? -28.957 -25.623 22.246 1.00 53.25 90 PHE A C 1
ATOM 700 O O . PHE A 1 90 ? -29.271 -26.671 21.677 1.00 53.64 90 PHE A O 1
ATOM 708 N N . ALA A 1 91 ? -28.569 -25.576 23.511 1.00 54.14 91 ALA A N 1
ATOM 709 C CA . ALA A 1 91 ? -28.637 -26.747 24.372 1.00 54.82 91 ALA A CA 1
ATOM 710 C C . ALA A 1 91 ? -30.034 -26.810 24.972 1.00 55.51 91 ALA A C 1
ATOM 711 O O . ALA A 1 91 ? -30.485 -25.844 25.597 1.00 51.07 91 ALA A O 1
ATOM 713 N N . THR A 1 92 ? -30.738 -27.918 24.755 1.00 54.89 92 THR A N 1
ATOM 714 C CA . THR A 1 92 ? -32.079 -28.058 25.303 1.00 55.34 92 THR A CA 1
ATOM 715 C C . THR A 1 92 ? -32.229 -29.388 26.024 1.00 54.35 92 THR A C 1
ATOM 716 O O . THR A 1 92 ? -31.500 -30.354 25.784 1.00 55.52 92 THR A O 1
ATOM 720 N N . PHE A 1 93 ? -33.198 -29.408 26.921 1.00 42.01 93 PHE A N 1
ATOM 721 C CA . PHE A 1 93 ? -33.588 -30.597 27.648 1.00 38.13 93 PHE A CA 1
ATOM 722 C C . PHE A 1 93 ? -35.123 -30.730 27.520 1.00 54.29 93 PHE A C 1
ATOM 723 O O . PHE A 1 93 ? -35.833 -29.736 27.664 1.00 53.07 93 PHE A O 1
ATOM 731 N N . PRO A 1 94 ? -35.650 -31.955 27.320 1.00 55.27 94 PRO A N 1
ATOM 732 C CA . PRO A 1 94 ? -34.997 -33.272 27.292 1.00 50.60 94 PRO A CA 1
ATOM 733 C C . PRO A 1 94 ? -34.538 -33.725 25.908 1.00 49.95 94 PRO A C 1
ATOM 734 O O . PRO A 1 94 ? -34.048 -34.846 25.764 1.00 60.28 94 PRO A O 1
ATOM 738 N N . ALA A 1 95 ? -34.664 -32.856 24.911 1.00 49.68 95 ALA A N 1
ATOM 739 C CA . ALA A 1 95 ? -34.570 -33.257 23.514 1.00 61.90 95 ALA A CA 1
ATOM 740 C C . ALA A 1 95 ? -33.205 -33.032 22.879 1.00 62.60 95 ALA A C 1
ATOM 741 O O . ALA A 1 95 ? -33.046 -33.331 21.694 1.00 76.65 95 ALA A O 1
ATOM 743 N N . GLY A 1 96 ? -32.225 -32.517 23.605 1.00 65.68 96 GLY A N 1
ATOM 744 C CA . GLY A 1 96 ? -30.910 -32.348 23.006 1.00 73.55 96 GLY A CA 1
ATOM 745 C C . GLY A 1 96 ? -30.803 -31.097 22.145 1.00 74.00 96 GLY A C 1
ATOM 746 O O . GLY A 1 96 ? -31.678 -30.230 22.129 1.00 71.45 96 GLY A O 1
ATOM 747 N N . ASN A 1 97 ? -29.706 -31.022 21.403 1.00 77.77 97 ASN A N 1
ATOM 748 C CA . ASN A 1 97 ? -29.277 -29.749 20.843 1.00 67.98 97 ASN A CA 1
ATOM 749 C C . ASN A 1 97 ? -29.764 -29.551 19.414 1.00 64.79 97 ASN A C 1
ATOM 750 O O . ASN A 1 97 ? -30.006 -30.498 18.665 1.00 69.61 97 ASN A O 1
ATOM 755 N N . ARG A 1 98 ? -29.895 -28.275 19.065 1.00 65.66 98 ARG A N 1
ATOM 756 C CA . ARG A 1 98 ? -30.515 -27.797 17.842 1.00 70.86 98 ARG A CA 1
ATOM 757 C C . ARG A 1 98 ? -29.539 -26.811 17.216 1.00 71.11 98 ARG A C 1
ATOM 758 O O . ARG A 1 98 ? -29.081 -25.886 17.895 1.00 66.70 98 ARG A O 1
ATOM 766 N N . GLU A 1 99 ? -29.191 -27.004 15.944 1.00 73.85 99 GLU A N 1
ATOM 767 C CA . GLU A 1 99 ? -28.186 -26.125 15.366 1.00 76.02 99 GLU A CA 1
ATOM 768 C C . GLU A 1 99 ? -28.634 -25.529 14.038 1.00 78.63 99 GLU A C 1
ATOM 769 O O . GLU A 1 99 ? -29.672 -25.883 13.468 1.00 85.66 99 GLU A O 1
ATOM 775 N N . SER A 1 100 ? -27.839 -24.555 13.601 1.00 71.62 100 SER A N 1
ATOM 776 C CA . SER A 1 100 ? -27.968 -23.874 12.324 1.00 75.62 100 SER A CA 1
ATOM 777 C C . SER A 1 100 ? -26.570 -23.428 11.927 1.00 73.39 100 SER A C 1
ATOM 778 O O . SER A 1 100 ? -25.727 -23.162 12.788 1.00 70.66 100 SER A O 1
ATOM 781 N N . GLN A 1 101 ? -26.319 -23.368 10.625 1.00 74.25 101 GLN A N 1
ATOM 782 C CA . GLN A 1 101 ? -25.002 -23.030 10.112 1.00 71.58 101 GLN A CA 1
ATOM 783 C C . GLN A 1 101 ? -25.090 -21.830 9.181 1.00 72.76 101 GLN A C 1
ATOM 784 O O . GLN A 1 101 ? -26.166 -21.461 8.704 1.00 73.82 101 GLN A O 1
ATOM 790 N N . LEU A 1 102 ? -23.935 -21.216 8.936 1.00 76.36 102 LEU A N 1
ATOM 791 C CA . LEU A 1 102 ? -23.830 -20.175 7.923 1.00 77.64 102 LEU A CA 1
ATOM 792 C C . LEU A 1 102 ? -22.381 -20.082 7.471 1.00 75.17 102 LEU A C 1
ATOM 793 O O . LEU A 1 102 ? -21.471 -20.009 8.303 1.00 74.40 102 LEU A O 1
ATOM 798 N N . ASN A 1 103 ? -22.171 -20.122 6.162 1.00 72.21 103 ASN A N 1
ATOM 799 C CA . ASN A 1 103 ? -20.852 -19.892 5.588 1.00 76.94 103 ASN A CA 1
ATOM 800 C C . ASN A 1 103 ? -20.605 -18.387 5.540 1.00 76.53 103 ASN A C 1
ATOM 801 O O . ASN A 1 103 ? -21.410 -17.646 4.966 1.00 77.33 103 ASN A O 1
ATOM 806 N N . LEU A 1 104 ? -19.520 -17.922 6.155 1.00 70.83 104 LEU A N 1
ATOM 807 C CA . LEU A 1 104 ? -19.110 -16.530 6.024 1.00 67.01 104 LEU A CA 1
ATOM 808 C C . LEU A 1 104 ? -17.892 -16.461 5.115 1.00 77.71 104 LEU A C 1
ATOM 809 O O . LEU A 1 104 ? -16.927 -17.208 5.304 1.00 75.00 104 LEU A O 1
ATOM 814 N N . THR A 1 105 ? -17.926 -15.531 4.162 1.00 83.35 105 THR A N 1
ATOM 815 C CA . THR A 1 105 ? -16.808 -15.270 3.266 1.00 87.39 105 THR A CA 1
ATOM 816 C C . THR A 1 105 ? -16.377 -13.821 3.428 1.00 85.38 105 THR A C 1
ATOM 817 O O . THR A 1 105 ? -17.208 -12.910 3.352 1.00 91.41 105 THR A O 1
ATOM 821 N N . VAL A 1 106 ? -15.085 -13.611 3.672 1.00 74.20 106 VAL A N 1
ATOM 822 C CA . VAL A 1 106 ? -14.517 -12.277 3.830 1.00 84.28 106 VAL A CA 1
ATOM 823 C C . VAL A 1 106 ? -13.711 -11.956 2.583 1.00 87.41 106 VAL A C 1
ATOM 824 O O . VAL A 1 106 ? -12.910 -12.775 2.115 1.00 82.71 106 VAL A O 1
ATOM 828 N N . MET A 1 107 ? -13.911 -10.760 2.064 1.00 88.89 107 MET A N 1
ATOM 829 C CA . MET A 1 107 ? -13.456 -10.338 0.755 1.00 98.91 107 MET A CA 1
ATOM 830 C C . MET A 1 107 ? -12.343 -9.321 0.868 1.00 98.14 107 MET A C 1
ATOM 831 O O . MET A 1 107 ? -12.280 -8.568 1.840 1.00 104.50 107 MET A O 1
ATOM 836 N N . ALA A 1 108 ? -11.504 -9.231 -0.166 1.00 96.74 108 ALA A N 1
ATOM 837 C CA . ALA A 1 108 ? -10.543 -8.146 -0.229 1.00 100.74 108 ALA A CA 1
ATOM 838 C C . ALA A 1 108 ? -11.211 -6.887 -0.779 1.00 103.35 108 ALA A C 1
ATOM 839 O O . ALA A 1 108 ? -12.253 -6.948 -1.442 1.00 102.87 108 ALA A O 1
ATOM 841 N N . LYS A 1 109 ? -10.617 -5.736 -0.489 1.00 102.43 109 LYS A N 1
ATOM 842 C CA . LYS A 1 109 ? -11.241 -4.479 -0.880 1.00 106.43 109 LYS A CA 1
ATOM 843 C C . LYS A 1 109 ? -10.465 -3.800 -2.005 1.00 102.56 109 LYS A C 1
ATOM 844 O O . LYS A 1 109 ? -10.657 -4.120 -3.180 1.00 100.98 109 LYS A O 1
ATOM 850 N N . PRO B 2 10 ? -36.478 -53.190 14.713 1.00 100.69 6 PRO F N 1
ATOM 851 C CA . PRO B 2 10 ? -36.360 -52.047 13.797 1.00 99.80 6 PRO F CA 1
ATOM 852 C C . PRO B 2 10 ? -37.714 -51.715 13.170 1.00 97.17 6 PRO F C 1
ATOM 853 O O . PRO B 2 10 ? -38.566 -52.609 13.201 1.00 102.27 6 PRO F O 1
ATOM 857 N N . ARG B 2 11 ? -37.964 -50.507 12.649 1.00 92.60 7 ARG F N 1
ATOM 858 C CA . ARG B 2 11 ? -37.132 -49.299 12.726 1.00 84.89 7 ARG F CA 1
ATOM 859 C C . ARG B 2 11 ? -38.013 -48.103 13.095 1.00 79.32 7 ARG F C 1
ATOM 860 O O . ARG B 2 11 ? -38.247 -47.240 12.246 1.00 81.88 7 ARG F O 1
ATOM 868 N N . VAL B 2 12 ? -38.530 -48.026 14.321 1.00 77.63 8 VAL F N 1
ATOM 869 C CA . VAL B 2 12 ? -39.539 -47.020 14.632 1.00 84.29 8 VAL F CA 1
ATOM 870 C C . VAL B 2 12 ? -39.314 -46.413 16.009 1.00 79.03 8 VAL F C 1
ATOM 871 O O . VAL B 2 12 ? -38.850 -47.076 16.943 1.00 75.81 8 VAL F O 1
ATOM 875 N N . THR B 2 13 ? -39.664 -45.132 16.123 1.00 77.69 9 THR F N 1
ATOM 876 C CA . THR B 2 13 ? -39.726 -44.462 17.411 1.00 75.27 9 THR F CA 1
ATOM 877 C C . THR B 2 13 ? -40.948 -44.942 18.188 1.00 66.61 9 THR F C 1
ATOM 878 O O . THR B 2 13 ? -41.941 -45.388 17.610 1.00 77.76 9 THR F O 1
ATOM 882 N N . VAL B 2 14 ? -40.864 -44.872 19.518 1.00 59.72 10 VAL F N 1
ATOM 883 C CA . VAL B 2 14 ? -41.985 -45.199 20.388 1.00 64.47 10 VAL F CA 1
ATOM 884 C C . VAL B 2 14 ? -42.091 -44.128 21.462 1.00 61.96 10 VAL F C 1
ATOM 885 O O . VAL B 2 14 ? -41.155 -43.365 21.706 1.00 57.25 10 VAL F O 1
ATOM 889 N N . TYR B 2 15 ? -43.251 -44.097 22.119 1.00 50.93 11 TYR F N 1
ATOM 890 C CA . TYR B 2 15 ? -43.533 -43.082 23.122 1.00 45.32 11 TYR F CA 1
ATOM 891 C C . TYR B 2 15 ? -42.899 -43.435 24.459 1.00 48.41 11 TYR F C 1
ATOM 892 O O . TYR B 2 15 ? -42.937 -44.584 24.904 1.00 55.81 11 TYR F O 1
ATOM 901 N N . VAL B 2 16 ? -42.337 -42.424 25.111 1.00 47.49 12 VAL F N 1
ATOM 902 C CA . VAL B 2 16 ? -41.714 -42.562 26.420 1.00 42.83 12 VAL F CA 1
ATOM 903 C C . VAL B 2 16 ? -42.111 -41.347 27.241 1.00 43.82 12 VAL F C 1
ATOM 904 O O . VAL B 2 16 ? -42.095 -40.218 26.734 1.00 48.26 12 VAL F O 1
ATOM 908 N N . ASP B 2 17 ? -42.509 -41.582 28.483 1.00 46.37 13 ASP F N 1
ATOM 909 C CA . ASP B 2 17 ? -42.739 -40.498 29.422 1.00 48.22 13 ASP F CA 1
ATOM 910 C C . ASP B 2 17 ? -41.542 -39.546 29.411 1.00 53.04 13 ASP F C 1
ATOM 911 O O . ASP B 2 17 ? -40.400 -39.999 29.551 1.00 54.51 13 ASP F O 1
ATOM 916 N N . PRO B 2 18 ? -41.751 -38.243 29.246 1.00 55.56 14 PRO F N 1
ATOM 917 C CA . PRO B 2 18 ? -40.632 -37.297 29.329 1.00 49.27 14 PRO F CA 1
ATOM 918 C C . PRO B 2 18 ? -40.028 -37.303 30.721 1.00 48.03 14 PRO F C 1
ATOM 919 O O . PRO B 2 18 ? -40.759 -37.323 31.722 1.00 43.09 14 PRO F O 1
ATOM 923 N N . PRO B 2 19 ? -38.703 -37.269 30.834 1.00 39.61 15 PRO F N 1
ATOM 924 C CA . PRO B 2 19 ? -38.098 -37.203 32.168 1.00 35.64 15 PRO F CA 1
ATOM 925 C C . PRO B 2 19 ? -38.164 -35.788 32.706 1.00 36.40 15 PRO F C 1
ATOM 926 O O . PRO B 2 19 ? -38.022 -34.813 31.964 1.00 39.75 15 PRO F O 1
ATOM 930 N N . ALA B 2 20 ? -38.392 -35.688 34.008 1.00 34.72 16 ALA F N 1
ATOM 931 C CA . ALA B 2 20 ? -38.217 -34.422 34.695 1.00 44.82 16 ALA F CA 1
ATOM 932 C C . ALA B 2 20 ? -36.744 -34.026 34.690 1.00 49.14 16 ALA F C 1
ATOM 933 O O . ALA B 2 20 ? -35.849 -34.880 34.648 1.00 50.35 16 ALA F O 1
ATOM 935 N N . TYR B 2 21 ? -36.495 -32.723 34.712 1.00 53.87 17 TYR F N 1
ATOM 936 C CA . TYR B 2 21 ? -35.141 -32.249 34.940 1.00 49.54 17 TYR F CA 1
ATOM 937 C C . TYR B 2 21 ? -34.771 -32.531 36.389 1.00 50.10 17 TYR F C 1
ATOM 938 O O . TYR B 2 21 ? -35.369 -31.938 37.293 1.00 48.57 17 TYR F O 1
ATOM 947 N N . PRO B 2 22 ? -33.811 -33.409 36.662 1.00 51.77 18 PRO F N 1
ATOM 948 C CA . PRO B 2 22 ? -33.520 -33.778 38.052 1.00 47.21 18 PRO F CA 1
ATOM 949 C C . PRO B 2 22 ? -32.759 -32.698 38.803 1.00 56.90 18 PRO F C 1
ATOM 950 O O . PRO B 2 22 ? -31.872 -32.031 38.262 1.00 59.71 18 PRO F O 1
ATOM 954 N N . MET B 2 23 ? -33.105 -32.547 40.074 1.00 59.43 19 MET F N 1
ATOM 955 C CA . MET B 2 23 ? -32.401 -31.620 40.934 1.00 62.90 19 MET F CA 1
ATOM 956 C C . MET B 2 23 ? -31.006 -32.153 41.247 1.00 57.89 19 MET F C 1
ATOM 957 O O . MET B 2 23 ? -30.747 -33.352 41.127 1.00 54.26 19 MET F O 1
ATOM 962 N N . PRO B 2 24 ? -30.076 -31.268 41.608 1.00 59.69 20 PRO F N 1
ATOM 963 C CA . PRO B 2 24 ? -28.735 -31.726 42.014 1.00 53.83 20 PRO F CA 1
ATOM 964 C C . PRO B 2 24 ? -28.833 -32.656 43.221 1.00 60.34 20 PRO F C 1
ATOM 965 O O . PRO B 2 24 ? -29.686 -32.470 44.082 1.00 62.01 20 PRO F O 1
ATOM 969 N N . ARG B 2 25 ? -27.962 -33.675 43.285 1.00 64.18 21 ARG F N 1
ATOM 970 C CA . ARG B 2 25 ? -28.063 -34.620 44.409 1.00 68.14 21 ARG F CA 1
ATOM 971 C C . ARG B 2 25 ? -27.789 -33.944 45.728 1.00 61.30 21 ARG F C 1
ATOM 972 O O . ARG B 2 25 ? -28.295 -34.375 46.774 1.00 68.92 21 ARG F O 1
ATOM 980 N N . TYR B 2 26 ? -26.906 -32.955 45.732 1.00 52.66 22 TYR F N 1
ATOM 981 C CA . TYR B 2 26 ? -26.543 -32.296 46.963 1.00 52.23 22 TYR F CA 1
ATOM 982 C C . TYR B 2 26 ? -26.301 -30.831 46.648 1.00 48.55 22 TYR F C 1
ATOM 983 O O . TYR B 2 26 ? -26.448 -30.386 45.505 1.00 47.49 22 TYR F O 1
ATOM 992 N N . ASN B 2 27 ? -25.927 -30.087 47.673 1.00 46.13 23 ASN F N 1
ATOM 993 C CA . ASN B 2 27 ? -25.823 -28.637 47.606 1.00 51.92 23 ASN F CA 1
ATOM 994 C C . ASN B 2 27 ? -24.390 -28.245 47.255 1.00 47.45 23 ASN F C 1
ATOM 995 O O . ASN B 2 27 ? -23.480 -28.513 48.036 1.00 43.52 23 ASN F O 1
ATOM 1000 N N . TYR B 2 28 ? -24.184 -27.604 46.100 1.00 50.34 24 TYR F N 1
ATOM 1001 C CA . TYR B 2 28 ? -22.856 -27.125 45.728 1.00 48.45 24 TYR F CA 1
ATOM 1002 C C . TYR B 2 28 ? -22.973 -25.890 44.846 1.00 46.80 24 TYR F C 1
ATOM 1003 O O . TYR B 2 28 ? -24.040 -25.563 44.331 1.00 47.15 24 TYR F O 1
ATOM 1012 N N . THR B 2 29 ? -21.847 -25.217 44.654 1.00 39.61 25 THR F N 1
ATOM 1013 C CA . THR B 2 29 ? -21.756 -24.073 43.756 1.00 49.14 25 THR F CA 1
ATOM 1014 C C . THR B 2 29 ? -21.103 -24.507 42.447 1.00 55.14 25 THR F C 1
ATOM 1015 O O . THR B 2 29 ? -20.038 -25.138 42.455 1.00 58.34 25 THR F O 1
ATOM 1019 N N . GLU B 2 30 ? -21.726 -24.149 41.329 1.00 46.98 26 GLU F N 1
ATOM 1020 C CA . GLU B 2 30 ? -21.251 -24.527 40.004 1.00 46.63 26 GLU F CA 1
ATOM 1021 C C . GLU B 2 30 ? -20.496 -23.357 39.382 1.00 50.62 26 GLU F C 1
ATOM 1022 O O . GLU B 2 30 ? -21.047 -22.261 39.249 1.00 52.16 26 GLU F O 1
ATOM 1028 N N . ARG B 2 31 ? -19.235 -23.590 39.003 1.00 47.43 27 ARG F N 1
ATOM 1029 C CA . ARG B 2 31 ? -18.355 -22.539 38.491 1.00 42.67 27 ARG F CA 1
ATOM 1030 C C . ARG B 2 31 ? -18.419 -22.517 36.967 1.00 45.48 27 ARG F C 1
ATOM 1031 O O . ARG B 2 31 ? -17.935 -23.444 36.308 1.00 50.90 27 ARG F O 1
ATOM 1039 N N . TRP B 2 32 ? -18.959 -21.438 36.405 1.00 52.68 28 TRP F N 1
ATOM 1040 C CA . TRP B 2 32 ? -19.214 -21.369 34.972 1.00 52.04 28 TRP F CA 1
ATOM 1041 C C . TRP B 2 32 ? -18.168 -20.551 34.225 1.00 48.41 28 TRP F C 1
ATOM 1042 O O . TRP B 2 32 ? -17.561 -19.622 34.765 1.00 49.47 28 TRP F O 1
ATOM 1053 N N . HIS B 2 33 ? -17.986 -20.915 32.955 1.00 46.17 29 HIS F N 1
ATOM 1054 C CA . HIS B 2 33 ? -17.120 -20.204 32.018 1.00 47.43 29 HIS F CA 1
ATOM 1055 C C . HIS B 2 33 ? -15.670 -20.149 32.497 1.00 55.32 29 HIS F C 1
ATOM 1056 O O . HIS B 2 33 ? -14.954 -19.180 32.232 1.00 57.58 29 HIS F O 1
ATOM 1063 N N . THR B 2 34 ? -15.226 -21.193 33.196 1.00 51.45 30 THR F N 1
ATOM 1064 C CA . THR B 2 34 ? -13.809 -21.342 33.505 1.00 53.30 30 THR F CA 1
ATOM 1065 C C . THR B 2 34 ? -13.081 -21.990 32.338 1.00 44.63 30 THR F C 1
ATOM 1066 O O . THR B 2 34 ? -13.680 -22.648 31.485 1.00 49.16 30 THR F O 1
ATOM 1070 N N . THR B 2 35 ? -11.763 -21.815 32.315 1.00 52.75 31 THR F N 1
ATOM 1071 C CA . THR B 2 35 ? -10.931 -22.434 31.299 1.00 50.85 31 THR F CA 1
ATOM 1072 C C . THR B 2 35 ? -9.613 -22.838 31.938 1.00 51.19 31 THR F C 1
ATOM 1073 O O . THR B 2 35 ? -9.330 -22.504 33.089 1.00 46.46 31 THR F O 1
ATOM 1077 N N . GLY B 2 36 ? -8.808 -23.560 31.164 1.00 49.09 32 GLY F N 1
ATOM 1078 C CA . GLY B 2 36 ? -7.522 -24.046 31.601 1.00 47.78 32 GLY F CA 1
ATOM 1079 C C . GLY B 2 36 ? -6.972 -25.020 30.583 1.00 50.91 32 GLY F C 1
ATOM 1080 O O . GLY B 2 36 ? -7.722 -25.673 29.846 1.00 52.78 32 GLY F O 1
ATOM 1081 N N . PRO B 2 37 ? -5.647 -25.129 30.501 1.00 53.90 33 PRO F N 1
ATOM 1082 C CA . PRO B 2 37 ? -5.050 -26.086 29.563 1.00 52.79 33 PRO F CA 1
ATOM 1083 C C . PRO B 2 37 ? -5.276 -27.508 30.049 1.00 51.86 33 PRO F C 1
ATOM 1084 O O . PRO B 2 37 ? -4.924 -27.855 31.178 1.00 53.40 33 PRO F O 1
ATOM 1088 N N . ILE B 2 38 ? -5.882 -28.325 29.200 1.00 47.34 34 ILE F N 1
ATOM 1089 C CA . ILE B 2 38 ? -5.993 -29.758 29.503 1.00 44.24 34 ILE F CA 1
ATOM 1090 C C . ILE B 2 38 ? -4.602 -30.384 29.421 1.00 49.86 34 ILE F C 1
ATOM 1091 O O . ILE B 2 38 ? -3.880 -30.143 28.438 1.00 48.68 34 ILE F O 1
ATOM 1096 N N . PRO B 2 39 ? -4.172 -31.157 30.413 1.00 47.41 35 PRO F N 1
ATOM 1097 C CA . PRO B 2 39 ? -2.820 -31.724 30.362 1.00 47.08 35 PRO F CA 1
ATOM 1098 C C . PRO B 2 39 ? -2.740 -32.884 29.384 1.00 50.71 35 PRO F C 1
ATOM 1099 O O . PRO B 2 39 ? -3.737 -33.512 29.025 1.00 47.16 35 PRO F O 1
ATOM 1103 N N . SER B 2 40 ? -1.514 -33.148 28.953 1.00 39.88 36 SER F N 1
ATOM 1104 C CA . SER B 2 40 ? -1.252 -34.239 28.031 1.00 45.83 36 SER F CA 1
ATOM 1105 C C . SER B 2 40 ? -1.718 -35.571 28.624 1.00 45.03 36 SER F C 1
ATOM 1106 O O . SER B 2 40 ? -1.526 -35.826 29.821 1.00 42.05 36 SER F O 1
ATOM 1109 N N . PRO B 2 41 ? -2.333 -36.439 27.816 1.00 46.90 37 PRO F N 1
ATOM 1110 C CA . PRO B 2 41 ? -2.632 -37.802 28.263 1.00 45.21 37 PRO F CA 1
ATOM 1111 C C . PRO B 2 41 ? -1.479 -38.768 28.058 1.00 49.91 37 PRO F C 1
ATOM 1112 O O . PRO B 2 41 ? -1.635 -39.972 28.305 1.00 46.99 37 PRO F O 1
ATOM 1116 N N . PHE B 2 42 ? -0.337 -38.288 27.588 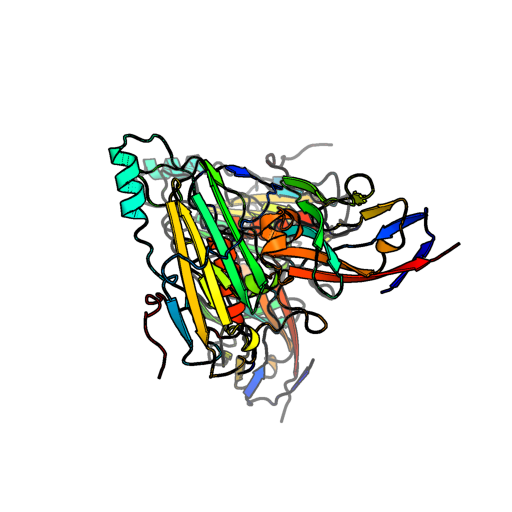1.00 47.79 38 PHE F N 1
ATOM 1117 C CA . PHE B 2 42 ? 0.787 -39.151 27.253 1.00 57.30 38 PHE F CA 1
ATOM 1118 C C . PHE B 2 42 ? 1.799 -39.121 28.380 1.00 53.31 38 PHE F C 1
ATOM 1119 O O . PHE B 2 42 ? 2.258 -38.047 28.781 1.00 58.90 38 PHE F O 1
ATOM 1127 N N . ALA B 2 43 ? 2.126 -40.299 28.897 1.00 63.17 39 ALA F N 1
ATOM 1128 C CA . ALA B 2 43 ? 3.182 -40.440 29.882 1.00 73.10 39 ALA F CA 1
ATOM 1129 C C . ALA B 2 43 ? 4.504 -40.739 29.191 1.00 76.73 39 ALA F C 1
ATOM 1130 O O . ALA B 2 43 ? 4.547 -41.331 28.107 1.00 70.47 39 ALA F O 1
ATOM 1132 N N . ASP B 2 44 ? 5.578 -40.271 29.821 1.00 83.80 40 ASP F N 1
ATOM 1133 C CA . ASP B 2 44 ? 6.950 -40.664 29.530 1.00 80.12 40 ASP F CA 1
ATOM 1134 C C . ASP B 2 44 ? 7.054 -42.154 29.218 1.00 72.07 40 ASP F C 1
ATOM 1135 O O . ASP B 2 44 ? 6.481 -42.990 29.922 1.00 70.51 40 ASP F O 1
ATOM 1140 N N . GLY B 2 45 ? 7.790 -42.488 28.155 1.00 79.90 41 GLY F N 1
ATOM 1141 C CA . GLY B 2 45 ? 7.937 -43.881 27.755 1.00 82.78 41 GLY F CA 1
ATOM 1142 C C . GLY B 2 45 ? 8.617 -44.762 28.785 1.00 82.47 41 GLY F C 1
ATOM 1143 O O . GLY B 2 45 ? 8.480 -45.991 28.724 1.00 81.85 41 GLY F O 1
ATOM 1144 N N . ARG B 2 46 ? 9.343 -44.167 29.738 1.00 80.37 42 ARG F N 1
ATOM 1145 C CA . ARG B 2 46 ? 10.046 -44.949 30.748 1.00 84.66 42 ARG F CA 1
ATOM 1146 C C . ARG B 2 46 ? 9.086 -45.677 31.680 1.00 77.79 42 ARG F C 1
ATOM 1147 O O . ARG B 2 46 ? 9.459 -46.683 32.295 1.00 72.10 42 ARG F O 1
ATOM 1155 N N . GLU B 2 47 ? 7.870 -45.165 31.832 1.00 72.48 43 GLU F N 1
ATOM 1156 C CA . GLU B 2 47 ? 6.992 -45.706 32.854 1.00 68.13 43 GLU F CA 1
ATOM 1157 C C . GLU B 2 47 ? 6.297 -46.967 32.357 1.00 58.05 43 GLU F C 1
ATOM 1158 O O . GLU B 2 47 ? 6.158 -47.195 31.151 1.00 57.22 43 GLU F O 1
ATOM 1164 N N . GLN B 2 48 ? 5.876 -47.797 33.315 1.00 55.84 44 GLN F N 1
ATOM 1165 C CA . GLN B 2 48 ? 5.185 -49.038 33.011 1.00 57.39 44 GLN F CA 1
ATOM 1166 C C . GLN B 2 48 ? 3.910 -48.753 32.214 1.00 58.81 44 GLN F C 1
ATOM 1167 O O . GLN B 2 48 ? 3.388 -47.637 32.239 1.00 54.65 44 GLN F O 1
ATOM 1173 N N . PRO B 2 49 ? 3.409 -49.741 31.468 1.00 61.32 45 PRO F N 1
ATOM 1174 C CA . PRO B 2 49 ? 2.257 -49.481 30.601 1.00 59.27 45 PRO F CA 1
ATOM 1175 C C . PRO B 2 49 ? 1.046 -49.089 31.434 1.00 52.16 45 PRO F C 1
ATOM 1176 O O . PRO B 2 49 ? 0.898 -49.510 32.583 1.00 47.13 45 PRO F O 1
ATOM 1180 N N . VAL B 2 50 ? 0.180 -48.245 30.869 1.00 61.53 46 VAL F N 1
ATOM 1181 C CA . VAL B 2 50 ? -1.055 -47.954 31.587 1.00 57.46 46 VAL F CA 1
ATOM 1182 C C . VAL B 2 50 ? -1.972 -49.163 31.473 1.00 48.31 46 VAL F C 1
ATOM 1183 O O . VAL B 2 50 ? -1.996 -49.859 30.446 1.00 51.08 46 VAL F O 1
ATOM 1187 N N . GLU B 2 51 ? -2.685 -49.454 32.561 1.00 46.51 47 GLU F N 1
ATOM 1188 C CA . GLU B 2 51 ? -3.620 -50.573 32.598 1.00 55.50 47 GLU F CA 1
ATOM 1189 C C . GLU B 2 51 ? -4.645 -50.478 31.472 1.00 48.38 47 GLU F C 1
ATOM 1190 O O . GLU B 2 51 ? -5.105 -49.390 31.116 1.00 49.44 47 GLU F O 1
ATOM 1196 N N . VAL B 2 52 ? -5.015 -51.634 30.918 1.00 43.00 48 VAL F N 1
ATOM 1197 C CA . VAL B 2 52 ? -5.912 -51.715 29.769 1.00 47.05 48 VAL F CA 1
ATOM 1198 C C . VAL B 2 52 ? -7.104 -52.585 30.136 1.00 52.11 48 VAL F C 1
ATOM 1199 O O . VAL B 2 52 ? -6.936 -53.683 30.680 1.00 56.67 48 VAL F O 1
ATOM 1203 N N . ARG B 2 53 ? -8.301 -52.091 29.839 1.00 45.44 49 ARG F N 1
ATOM 1204 C CA . ARG B 2 53 ? -9.531 -52.862 29.917 1.00 51.13 49 ARG F CA 1
ATOM 1205 C C . ARG B 2 53 ? -10.168 -52.927 28.538 1.00 49.94 49 ARG F C 1
ATOM 1206 O O . ARG B 2 53 ? -9.844 -52.136 27.648 1.00 53.91 49 ARG F O 1
ATOM 1214 N N . TYR B 2 54 ? -11.099 -53.862 28.374 1.00 49.87 50 TYR F N 1
ATOM 1215 C CA . TYR B 2 54 ? -11.742 -54.108 27.089 1.00 53.21 50 TYR F CA 1
ATOM 1216 C C . TYR B 2 54 ? -13.253 -53.970 27.231 1.00 56.55 50 TYR F C 1
ATOM 1217 O O . TYR B 2 54 ? -13.843 -54.477 28.192 1.00 52.63 50 TYR F O 1
ATOM 1226 N N . ALA B 2 55 ? -13.867 -53.259 26.290 1.00 48.99 51 ALA F N 1
ATOM 1227 C CA . ALA B 2 55 ? -15.305 -53.029 26.287 1.00 53.10 51 ALA F CA 1
ATOM 1228 C C . ALA B 2 55 ? -15.843 -53.353 24.904 1.00 52.94 51 ALA F C 1
ATOM 1229 O O . ALA B 2 55 ? -15.322 -52.849 23.905 1.00 52.03 51 ALA F O 1
ATOM 1231 N N . THR B 2 56 ? -16.869 -54.200 24.847 1.00 54.42 52 THR F N 1
ATOM 1232 C CA . THR B 2 56 ? -17.482 -54.551 23.574 1.00 60.57 52 THR F CA 1
ATOM 1233 C C . THR B 2 56 ? -18.954 -54.880 23.785 1.00 63.89 52 THR F C 1
ATOM 1234 O O . THR B 2 56 ? -19.401 -55.157 24.903 1.00 61.63 52 THR F O 1
ATOM 1238 N N . SER B 2 57 ? -19.705 -54.840 22.690 1.00 59.82 53 SER F N 1
ATOM 1239 C CA . SER B 2 57 ? -21.139 -55.083 22.710 1.00 60.57 53 SER F CA 1
ATOM 1240 C C . SER B 2 57 ? -21.474 -56.366 21.970 1.00 62.73 53 SER F C 1
ATOM 1241 O O . SER B 2 57 ? -20.900 -56.657 20.918 1.00 68.61 53 SER F O 1
ATOM 1244 N N . ALA B 2 58 ? -22.420 -57.123 22.523 1.00 70.45 54 ALA F N 1
ATOM 1245 C CA . ALA B 2 58 ? -22.939 -58.289 21.826 1.00 71.09 54 ALA F CA 1
ATOM 1246 C C . ALA B 2 58 ? -23.902 -57.910 20.707 1.00 70.43 54 ALA F C 1
ATOM 1247 O O . ALA B 2 58 ? -24.159 -58.738 19.828 1.00 74.55 54 ALA F O 1
ATOM 1249 N N . ALA B 2 59 ? -24.434 -56.687 20.719 1.00 70.79 55 ALA F N 1
ATOM 1250 C CA . ALA B 2 59 ? -25.424 -56.256 19.737 1.00 69.80 55 ALA F CA 1
ATOM 1251 C C . ALA B 2 59 ? -25.325 -54.749 19.537 1.00 67.56 55 ALA F C 1
ATOM 1252 O O . ALA B 2 59 ? -25.029 -54.002 20.475 1.00 60.44 55 ALA F O 1
ATOM 1254 N N . ALA B 2 60 ? -25.614 -54.307 18.306 1.00 59.80 56 ALA F N 1
ATOM 1255 C CA . ALA B 2 60 ? -25.310 -52.933 17.911 1.00 58.72 56 ALA F CA 1
ATOM 1256 C C . ALA B 2 60 ? -26.122 -51.892 18.671 1.00 61.33 56 ALA F C 1
ATOM 1257 O O . ALA B 2 60 ? -25.663 -50.755 18.812 1.00 71.49 56 ALA F O 1
ATOM 1259 N N . CYS B 2 61 ? -27.312 -52.238 19.157 1.00 47.92 57 CYS F N 1
ATOM 1260 C CA . CYS B 2 61 ? -28.141 -51.274 19.866 1.00 56.80 57 CYS F CA 1
ATOM 1261 C C . CYS B 2 61 ? -28.063 -51.439 21.385 1.00 56.98 57 CYS F C 1
ATOM 1262 O O . CYS B 2 61 ? -28.909 -50.901 22.110 1.00 58.47 57 CYS F O 1
ATOM 1265 N N . ASP B 2 62 ? -27.054 -52.150 21.876 1.00 52.08 58 ASP F N 1
ATOM 1266 C CA . ASP B 2 62 ? -26.830 -52.236 23.307 1.00 54.39 58 ASP F CA 1
ATOM 1267 C C . ASP B 2 62 ? -26.233 -50.936 23.831 1.00 45.55 58 ASP F C 1
ATOM 1268 O O . ASP B 2 62 ? -25.703 -50.111 23.081 1.00 50.23 58 ASP F O 1
ATOM 1273 N N . MET B 2 63 ? -26.362 -50.747 25.136 1.00 46.43 59 MET F N 1
ATOM 1274 C CA . MET B 2 63 ? -25.489 -49.831 25.838 1.00 49.27 59 MET F CA 1
ATOM 1275 C C . MET B 2 63 ? -24.205 -50.543 26.204 1.00 50.43 59 MET F C 1
ATOM 1276 O O . MET B 2 63 ? -24.180 -51.758 26.394 1.00 53.73 59 MET F O 1
ATOM 1281 N N . LEU B 2 64 ? -23.143 -49.765 26.322 1.00 51.40 60 LEU F N 1
ATOM 1282 C CA . LEU B 2 64 ? -21.799 -50.280 26.511 1.00 51.90 60 LEU F CA 1
ATOM 1283 C C . LEU B 2 64 ? -21.146 -49.430 27.594 1.00 54.07 60 LEU F C 1
ATOM 1284 O O . LEU B 2 64 ? -21.169 -48.200 27.507 1.00 53.57 60 LEU F O 1
ATOM 1289 N N . ALA B 2 65 ? -20.616 -50.075 28.626 1.00 44.62 61 ALA F N 1
ATOM 1290 C CA . ALA B 2 65 ? -20.029 -49.356 29.749 1.00 44.15 61 ALA F CA 1
ATOM 1291 C C . ALA B 2 65 ? -18.508 -49.433 29.694 1.00 49.92 61 ALA F C 1
ATOM 1292 O O . ALA B 2 65 ? -17.936 -50.448 29.284 1.00 48.46 61 ALA F O 1
ATOM 1294 N N . LEU B 2 66 ? -17.857 -48.341 30.084 1.00 44.37 62 LEU F N 1
ATOM 1295 C CA . LEU B 2 66 ? -16.418 -48.297 30.334 1.00 49.86 62 LEU F CA 1
ATOM 1296 C C . LEU B 2 66 ? -16.273 -48.085 31.839 1.00 46.13 62 LEU F C 1
ATOM 1297 O O . LEU B 2 66 ? -16.349 -46.959 32.331 1.00 49.17 62 LEU F O 1
ATOM 1302 N N . ILE B 2 67 ? -16.090 -49.176 32.575 1.00 45.43 63 ILE F N 1
ATOM 1303 C CA . ILE B 2 67 ? -16.054 -49.138 34.032 1.00 41.63 63 ILE F CA 1
ATOM 1304 C C . ILE B 2 67 ? -14.806 -49.869 34.510 1.00 52.18 63 ILE F C 1
ATOM 1305 O O . ILE B 2 67 ? -14.533 -50.992 34.071 1.00 46.78 63 ILE F O 1
ATOM 1310 N N . ALA B 2 68 ? -14.049 -49.221 35.401 1.00 44.39 64 ALA F N 1
ATOM 1311 C CA . ALA B 2 68 ? -12.897 -49.835 36.060 1.00 48.74 64 ALA F CA 1
ATOM 1312 C C . ALA B 2 68 ? -12.775 -49.150 37.419 1.00 47.05 64 ALA F C 1
ATOM 1313 O O . ALA B 2 68 ? -12.350 -47.992 37.502 1.00 43.41 64 ALA F O 1
ATOM 1315 N N . ASP B 2 69 ? -13.215 -49.843 38.456 1.00 48.47 65 ASP F N 1
ATOM 1316 C CA . ASP B 2 69 ? -13.205 -49.319 39.806 1.00 51.48 65 ASP F CA 1
ATOM 1317 C C . ASP B 2 69 ? -11.802 -48.840 40.151 1.00 49.26 65 ASP F C 1
ATOM 1318 O O . ASP B 2 69 ? -10.871 -49.657 40.179 1.00 45.90 65 ASP F O 1
ATOM 1323 N N . PRO B 2 70 ? -11.591 -47.549 40.396 1.00 52.31 66 PRO F N 1
ATOM 1324 C CA . PRO B 2 70 ? -10.264 -47.048 40.769 1.00 46.15 66 PRO F CA 1
ATOM 1325 C C . PRO B 2 70 ? -9.977 -47.023 42.266 1.00 57.09 66 PRO F C 1
ATOM 1326 O O . PRO B 2 70 ? -9.001 -46.379 42.662 1.00 56.75 66 PRO F O 1
ATOM 1330 N N . GLN B 2 71 ? -10.794 -47.680 43.093 1.00 53.92 67 GLN F N 1
ATOM 1331 C CA . GLN B 2 71 ? -10.591 -47.730 44.546 1.00 50.37 67 GLN F CA 1
ATOM 1332 C C . GLN B 2 71 ? -10.385 -46.332 45.124 1.00 46.25 67 GLN F C 1
ATOM 1333 O O . GLN B 2 71 ? -9.449 -46.068 45.884 1.00 47.69 67 GLN F O 1
ATOM 1339 N N . VAL B 2 72 ? -11.277 -45.418 44.744 1.00 42.71 68 VAL F N 1
ATOM 1340 C CA . VAL B 2 72 ? -11.114 -44.040 45.177 1.00 45.79 68 VAL F CA 1
ATOM 1341 C C . VAL B 2 72 ? -11.347 -43.901 46.678 1.00 49.42 68 VAL F C 1
ATOM 1342 O O . VAL B 2 72 ? -10.852 -42.947 47.291 1.00 49.06 68 VAL F O 1
ATOM 1346 N N . GLY B 2 73 ? -12.066 -44.840 47.302 1.00 53.47 69 GLY F N 1
ATOM 1347 C CA . GLY B 2 73 ? -12.305 -44.738 48.733 1.00 45.48 69 GLY F CA 1
ATOM 1348 C C . GLY B 2 73 ? -11.025 -44.851 49.537 1.00 47.23 69 GLY F C 1
ATOM 1349 O O . GLY B 2 73 ? -10.837 -44.166 50.542 1.00 48.39 69 GLY F O 1
ATOM 1350 N N . ARG B 2 74 ? -10.114 -45.714 49.097 1.00 49.64 70 ARG F N 1
ATOM 1351 C CA . ARG B 2 74 ? -8.842 -45.833 49.793 1.00 57.36 70 ARG F CA 1
ATOM 1352 C C . ARG B 2 74 ? -8.068 -44.528 49.732 1.00 54.76 70 ARG F C 1
ATOM 1353 O O . ARG B 2 74 ? -7.537 -44.056 50.750 1.00 52.77 70 ARG F O 1
ATOM 1361 N N . THR B 2 75 ? -8.031 -43.891 48.556 1.00 51.41 71 THR F N 1
ATOM 1362 C CA . THR B 2 75 ? -7.384 -42.593 48.424 1.00 41.32 71 THR F CA 1
ATOM 1363 C C . THR B 2 75 ? -7.994 -41.576 49.373 1.00 42.08 71 THR F C 1
ATOM 1364 O O . THR B 2 75 ? -7.272 -40.827 50.045 1.00 43.40 71 THR F O 1
ATOM 1368 N N . LEU B 2 76 ? -9.319 -41.537 49.459 1.00 41.80 72 LEU F N 1
ATOM 1369 C CA . LEU B 2 76 ? -9.947 -40.631 50.409 1.00 38.51 72 LEU F CA 1
ATOM 1370 C C . LEU B 2 76 ? -9.701 -41.051 51.872 1.00 44.69 72 LEU F C 1
ATOM 1371 O O . LEU B 2 76 ? -9.511 -40.170 52.714 1.00 40.62 72 LEU F O 1
ATOM 1376 N N . TRP B 2 77 ? -9.726 -42.367 52.213 1.00 38.13 73 TRP F N 1
ATOM 1377 C CA . TRP B 2 77 ? -9.374 -42.806 53.573 1.00 37.78 73 TRP F CA 1
ATOM 1378 C C . TRP B 2 77 ? -7.972 -42.330 53.923 1.00 50.05 73 TRP F C 1
ATOM 1379 O O . TRP B 2 77 ? -7.726 -41.881 55.046 1.00 41.47 73 TRP F O 1
ATOM 1390 N N . GLU B 2 78 ? -7.043 -42.357 52.958 1.00 44.64 74 GLU F N 1
ATOM 1391 C CA . GLU B 2 78 ? -5.687 -41.892 53.261 1.00 46.31 74 GLU F CA 1
ATOM 1392 C C . GLU B 2 78 ? -5.667 -40.399 53.595 1.00 44.51 74 GLU F C 1
ATOM 1393 O O . GLU B 2 78 ? -4.915 -39.970 54.479 1.00 39.48 74 GLU F O 1
ATOM 1399 N N . ALA B 2 79 ? -6.508 -39.593 52.927 1.00 38.41 75 ALA F N 1
ATOM 1400 C CA . ALA B 2 79 ? -6.573 -38.168 53.250 1.00 40.45 75 ALA F CA 1
ATOM 1401 C C . ALA B 2 79 ? -7.122 -37.945 54.658 1.00 52.64 75 ALA F C 1
ATOM 1402 O O . ALA B 2 79 ? -6.670 -37.042 55.379 1.00 47.41 75 ALA F O 1
ATOM 1404 N N . VAL B 2 80 ? -8.101 -38.753 55.065 1.00 45.93 76 VAL F N 1
ATOM 1405 C CA . VAL B 2 80 ? -8.635 -38.634 56.416 1.00 45.12 76 VAL F CA 1
ATOM 1406 C C . VAL B 2 80 ? -7.560 -38.973 57.438 1.00 47.10 76 VAL F C 1
ATOM 1407 O O . VAL B 2 80 ? -7.426 -38.319 58.476 1.00 43.09 76 VAL F O 1
ATOM 1411 N N . ARG B 2 81 ? -6.773 -39.991 57.170 1.00 45.85 77 ARG F N 1
ATOM 1412 C CA . ARG B 2 81 ? -5.791 -40.280 58.180 1.00 54.34 77 ARG F CA 1
ATOM 1413 C C . ARG B 2 81 ? -4.653 -39.247 58.226 1.00 53.68 77 ARG F C 1
ATOM 1414 O O . ARG B 2 81 ? -4.035 -39.076 59.280 1.00 52.46 77 ARG F O 1
ATOM 1422 N N . ARG B 2 82 ? -4.430 -38.518 57.144 1.00 42.34 78 ARG F N 1
ATOM 1423 C CA . ARG B 2 82 ? -3.558 -37.348 57.230 1.00 52.86 78 ARG F CA 1
ATOM 1424 C C . ARG B 2 82 ? -4.268 -36.152 57.847 1.00 49.89 78 ARG F C 1
ATOM 1425 O O . ARG B 2 82 ? -3.719 -35.044 57.836 1.00 44.60 78 ARG F O 1
ATOM 1433 N N . HIS B 2 83 ? -5.485 -36.351 58.354 1.00 49.36 79 HIS F N 1
ATOM 1434 C CA . HIS B 2 83 ? -6.297 -35.266 58.896 1.00 45.82 79 HIS F CA 1
ATOM 1435 C C . HIS B 2 83 ? -6.407 -34.109 57.906 1.00 40.89 79 HIS F C 1
ATOM 1436 O O . HIS B 2 83 ? -6.383 -32.935 58.283 1.00 49.13 79 HIS F O 1
ATOM 1443 N N . ALA B 2 84 ? -6.517 -34.438 56.622 1.00 42.12 80 ALA F N 1
ATOM 1444 C CA . ALA B 2 84 ? -6.740 -33.401 55.623 1.00 48.56 80 ALA F CA 1
ATOM 1445 C C . ALA B 2 84 ? -8.158 -32.857 55.735 1.00 47.60 80 ALA F C 1
ATOM 1446 O O . ALA B 2 84 ? -9.112 -33.612 55.935 1.00 48.32 80 ALA F O 1
ATOM 1448 N N . ARG B 2 85 ? -8.294 -31.535 55.599 1.00 49.12 81 ARG F N 1
ATOM 1449 C CA . ARG B 2 85 ? -9.607 -30.910 55.612 1.00 57.73 81 ARG F CA 1
ATOM 1450 C C . ARG B 2 85 ? -10.373 -31.207 54.320 1.00 60.93 81 ARG F C 1
ATOM 1451 O O . ARG B 2 85 ? -11.559 -31.547 54.353 1.00 51.84 81 ARG F O 1
ATOM 1459 N N . ALA B 2 86 ? -9.703 -31.093 53.175 1.00 55.43 82 ALA F N 1
ATOM 1460 C CA . ALA B 2 86 ? -10.378 -31.252 51.893 1.00 49.38 82 ALA F CA 1
ATOM 1461 C C . ALA B 2 86 ? -9.409 -31.837 50.877 1.00 49.74 82 ALA F C 1
ATOM 1462 O O . ALA B 2 86 ? -8.197 -31.865 51.084 1.00 47.90 82 ALA F O 1
ATOM 1464 N N . TYR B 2 87 ? -9.963 -32.295 49.757 1.00 43.98 83 TYR F N 1
ATOM 1465 C CA . TYR B 2 87 ? -9.168 -32.735 48.624 1.00 48.28 83 TYR F CA 1
ATOM 1466 C C . TYR B 2 87 ? -9.762 -32.133 47.359 1.00 51.54 83 TYR F C 1
ATOM 1467 O O . TYR B 2 87 ? -10.935 -31.745 47.327 1.00 42.52 83 TYR F O 1
ATOM 1476 N N . ASN B 2 88 ? -8.941 -32.040 46.316 1.00 47.29 84 ASN F N 1
ATOM 1477 C CA . ASN B 2 88 ? -9.413 -31.651 44.996 1.00 43.57 84 ASN F CA 1
ATOM 1478 C C . ASN B 2 88 ? -9.333 -32.862 44.075 1.00 44.19 84 ASN F C 1
ATOM 1479 O O . ASN B 2 88 ? -8.606 -33.821 44.347 1.00 46.90 84 ASN F O 1
ATOM 1484 N N . ALA B 2 89 ? -10.101 -32.824 42.986 1.00 41.41 85 ALA F N 1
ATOM 1485 C CA . ALA B 2 89 ? -10.058 -33.907 42.011 1.00 34.39 85 ALA F CA 1
ATOM 1486 C C . ALA B 2 89 ? -10.381 -33.371 40.629 1.00 38.57 85 ALA F C 1
ATOM 1487 O O . ALA B 2 89 ? -11.058 -32.350 40.483 1.00 40.50 85 ALA F O 1
ATOM 1489 N N . THR B 2 90 ? -9.896 -34.085 39.613 1.00 40.21 86 THR F N 1
ATOM 1490 C CA . THR B 2 90 ? -10.210 -33.799 38.222 1.00 40.34 86 THR F CA 1
ATOM 1491 C C . THR B 2 90 ? -10.363 -35.117 37.496 1.00 39.50 86 THR F C 1
ATOM 1492 O O . THR B 2 90 ? -9.591 -36.058 37.726 1.00 40.41 86 THR F O 1
ATOM 1496 N N . VAL B 2 91 ? -11.367 -35.185 36.633 1.00 38.00 87 VAL F N 1
ATOM 1497 C CA . VAL B 2 91 ? -11.662 -36.366 35.834 1.00 35.27 87 VAL F CA 1
ATOM 1498 C C . VAL B 2 91 ? -11.598 -35.976 34.372 1.00 39.53 87 VAL F C 1
ATOM 1499 O O . VAL B 2 91 ? -12.283 -35.030 33.945 1.00 43.73 87 VAL F O 1
ATOM 1503 N N . ILE B 2 92 ? -10.779 -36.684 33.596 1.00 43.38 88 ILE F N 1
ATOM 1504 C CA . ILE B 2 92 ? -10.547 -36.359 32.197 1.00 39.54 88 ILE F CA 1
ATOM 1505 C C . ILE B 2 92 ? -10.587 -37.642 31.377 1.00 44.77 88 ILE F C 1
ATOM 1506 O O . ILE B 2 92 ? -10.077 -38.682 31.803 1.00 41.51 88 ILE F O 1
ATOM 1511 N N . TRP B 2 93 ? -11.206 -37.561 30.203 1.00 40.57 89 TRP F N 1
ATOM 1512 C CA . TRP B 2 93 ? -11.203 -38.639 29.229 1.00 38.55 89 TRP F CA 1
ATOM 1513 C C . TRP B 2 93 ? -10.637 -38.135 27.911 1.00 44.88 89 TRP F C 1
ATOM 1514 O O . TRP B 2 93 ? -10.782 -36.958 27.566 1.00 45.37 89 TRP F O 1
ATOM 1525 N N . TYR B 2 94 ? -10.038 -39.057 27.161 1.00 39.40 90 TYR F N 1
ATOM 1526 C CA . TYR B 2 94 ? -9.410 -38.781 25.878 1.00 38.09 90 TYR F CA 1
ATOM 1527 C C . TYR B 2 94 ? -9.625 -39.966 24.952 1.00 44.59 90 TYR F C 1
ATOM 1528 O O . TYR B 2 94 ? -9.613 -41.120 25.394 1.00 45.36 90 TYR F O 1
ATOM 1537 N N . LYS B 2 95 ? -9.779 -39.680 23.659 1.00 39.74 91 LYS F N 1
ATOM 1538 C CA . LYS B 2 95 ? -9.643 -40.697 22.620 1.00 44.16 91 LYS F CA 1
ATOM 1539 C C . LYS B 2 95 ? -8.211 -40.656 22.080 1.00 46.29 91 LYS F C 1
ATOM 1540 O O . LYS B 2 95 ? -7.781 -39.633 21.530 1.00 48.36 91 LYS F O 1
ATOM 1546 N N . ILE B 2 96 ? -7.476 -41.760 22.242 1.00 48.38 92 ILE F N 1
ATOM 1547 C CA . ILE B 2 96 ? -6.068 -41.841 21.837 1.00 39.07 92 ILE F CA 1
ATOM 1548 C C . ILE B 2 96 ? -5.984 -42.387 20.419 1.00 51.20 92 ILE F C 1
ATOM 1549 O O . ILE B 2 96 ? -6.489 -43.479 20.132 1.00 52.88 92 ILE F O 1
ATOM 1554 N N . GLU B 2 97 ? -5.318 -41.646 19.539 1.00 49.07 93 GLU F N 1
ATOM 1555 C CA . GLU B 2 97 ? -5.048 -42.096 18.181 1.00 59.73 93 GLU F CA 1
ATOM 1556 C C . GLU B 2 97 ? -3.549 -41.941 17.923 1.00 54.13 93 GLU F C 1
ATOM 1557 O O . GLU B 2 97 ? -2.798 -41.480 18.788 1.00 59.48 93 GLU F O 1
ATOM 1563 N N . SER B 2 98 ? -3.096 -42.368 16.746 1.00 61.27 94 SER F N 1
ATOM 1564 C CA . SER B 2 98 ? -1.660 -42.403 16.463 1.00 66.30 94 SER F CA 1
ATOM 1565 C C . SER B 2 98 ? -1.056 -41.002 16.535 1.00 59.69 94 SER F C 1
ATOM 1566 O O . SER B 2 98 ? -1.365 -40.139 15.708 1.00 66.80 94 SER F O 1
ATOM 1569 N N . GLY B 2 99 ? -0.218 -40.760 17.540 1.00 64.82 95 GLY F N 1
ATOM 1570 C CA . GLY B 2 99 ? 0.448 -39.484 17.711 1.00 65.51 95 GLY F CA 1
ATOM 1571 C C . GLY B 2 99 ? -0.394 -38.347 18.262 1.00 73.44 95 GLY F C 1
ATOM 1572 O O . GLY B 2 99 ? 0.132 -37.235 18.405 1.00 77.43 95 GLY F O 1
ATOM 1573 N N . CYS B 2 100 ? -1.668 -38.572 18.591 1.00 70.09 96 CYS F N 1
ATOM 1574 C CA . CYS B 2 100 ? -2.529 -37.467 18.999 1.00 61.81 96 CYS F CA 1
ATOM 1575 C C . CYS B 2 100 ? -3.682 -37.988 19.849 1.00 56.49 96 CYS F C 1
ATOM 1576 O O . CYS B 2 100 ? -3.979 -39.184 19.870 1.00 55.51 96 CYS F O 1
ATOM 1579 N N . ALA B 2 101 ? -4.353 -37.060 20.533 1.00 54.79 97 ALA F N 1
ATOM 1580 C CA . ALA B 2 101 ? -5.488 -37.404 21.379 1.00 49.62 97 ALA F CA 1
ATOM 1581 C C . ALA B 2 101 ? -6.557 -36.329 21.271 1.00 50.27 97 ALA F C 1
ATOM 1582 O O . ALA B 2 101 ? -6.248 -35.132 21.252 1.00 55.63 97 ALA F O 1
ATOM 1584 N N . ARG B 2 102 ? -7.816 -36.764 21.185 1.00 45.02 98 ARG F N 1
ATOM 1585 C CA . ARG B 2 102 ? -8.953 -35.845 21.235 1.00 48.19 98 ARG F CA 1
ATOM 1586 C C . ARG B 2 102 ? -9.454 -35.735 22.670 1.00 45.79 98 ARG F C 1
ATOM 1587 O O . ARG B 2 102 ? -9.722 -36.765 23.302 1.00 42.88 98 ARG F O 1
ATOM 1595 N N . PRO B 2 103 ? -9.595 -34.528 23.223 1.00 47.74 99 PRO F N 1
ATOM 1596 C CA . PRO B 2 103 ? -10.155 -34.409 24.576 1.00 47.87 99 PRO F CA 1
ATOM 1597 C C . PRO B 2 103 ? -11.663 -34.631 24.519 1.00 49.03 99 PRO F C 1
ATOM 1598 O O . PRO B 2 103 ? -12.353 -34.047 23.682 1.00 51.03 99 PRO F O 1
ATOM 1602 N N . LEU B 2 104 ? -12.166 -35.503 25.399 1.00 40.79 100 LEU F N 1
ATOM 1603 C CA . LEU B 2 104 ? -13.573 -35.899 25.403 1.00 49.11 100 LEU F CA 1
ATOM 1604 C C . LEU B 2 104 ? -14.370 -35.359 26.578 1.00 43.87 100 LEU F C 1
ATOM 1605 O O . LEU B 2 104 ? -15.580 -35.172 26.445 1.00 53.46 100 LEU F O 1
ATOM 1610 N N . TYR B 2 105 ? -13.724 -35.123 27.721 1.00 47.19 101 TYR F N 1
ATOM 1611 C CA . TYR B 2 105 ? -14.440 -34.885 28.963 1.00 38.99 101 TYR F CA 1
ATOM 1612 C C . TYR B 2 105 ? -13.508 -34.255 29.985 1.00 41.33 101 TYR F C 1
ATOM 1613 O O . TYR B 2 105 ? -12.359 -34.680 30.129 1.00 40.35 101 TYR F O 1
ATOM 1622 N N . TYR B 2 106 ? -14.013 -33.254 30.697 1.00 39.75 102 TYR F N 1
ATOM 1623 C CA . TYR B 2 106 ? -13.248 -32.615 31.760 1.00 44.70 102 TYR F CA 1
ATOM 1624 C C . TYR B 2 106 ? -14.211 -32.137 32.834 1.00 46.79 102 TYR F C 1
ATOM 1625 O O . TYR B 2 106 ? -15.151 -31.389 32.548 1.00 41.64 102 TYR F O 1
ATOM 1634 N N . MET B 2 107 ? -13.954 -32.559 34.065 1.00 43.60 103 MET F N 1
ATOM 1635 C CA . MET B 2 107 ? -14.781 -32.236 35.218 1.00 42.13 103 MET F CA 1
ATOM 1636 C C . MET B 2 107 ? -13.853 -31.937 36.385 1.00 46.64 103 MET F C 1
ATOM 1637 O O . MET B 2 107 ? -12.974 -32.746 36.699 1.00 38.94 103 MET F O 1
ATOM 1642 N N . GLU B 2 108 ? -14.034 -30.783 37.017 1.00 43.51 104 GLU F N 1
ATOM 1643 C CA . GLU B 2 108 ? -13.158 -30.347 38.096 1.00 47.93 104 GLU F CA 1
ATOM 1644 C C . GLU B 2 108 ? -13.944 -30.248 39.400 1.00 48.46 104 GLU F C 1
ATOM 1645 O O . GLU B 2 108 ? -14.985 -29.584 39.456 1.00 44.08 104 GLU F O 1
ATOM 1651 N N . TYR B 2 109 ? -13.442 -30.917 40.438 1.00 43.47 105 TYR F N 1
ATOM 1652 C CA . TYR B 2 109 ? -14.029 -30.935 41.774 1.00 46.02 105 TYR F CA 1
ATOM 1653 C C . TYR B 2 109 ? -13.098 -30.200 42.730 1.00 49.89 105 TYR F C 1
ATOM 1654 O O . TYR B 2 109 ? -11.915 -30.540 42.811 1.00 44.68 105 TYR F O 1
ATOM 1663 N N . THR B 2 110 ? -13.613 -29.211 43.468 1.00 51.43 106 THR F N 1
ATOM 1664 C CA . THR B 2 110 ? -12.757 -28.485 44.403 1.00 56.25 106 THR F CA 1
ATOM 1665 C C . THR B 2 110 ? -13.386 -28.395 45.787 1.00 53.83 106 THR F C 1
ATOM 1666 O O . THR B 2 110 ? -14.601 -28.215 45.930 1.00 44.63 106 THR F O 1
ATOM 1670 N N . GLU B 2 111 ? -12.530 -28.523 46.797 1.00 48.59 107 GLU F N 1
ATOM 1671 C CA . GLU B 2 111 ? -12.885 -28.514 48.219 1.00 47.42 107 GLU F CA 1
ATOM 1672 C C . GLU B 2 111 ? -13.956 -29.553 48.535 1.00 53.20 107 GLU F C 1
ATOM 1673 O O . GLU B 2 111 ? -15.117 -29.257 48.825 1.00 49.06 107 GLU F O 1
ATOM 1679 N N . CYS B 2 112 ? -13.497 -30.796 48.520 1.00 44.73 108 CYS F N 1
ATOM 1680 C CA . CYS B 2 112 ? -14.317 -31.973 48.707 1.00 40.18 108 CYS F CA 1
ATOM 1681 C C . CYS B 2 112 ? -14.030 -32.586 50.069 1.00 49.86 108 CYS F C 1
ATOM 1682 O O . CYS B 2 112 ? -12.951 -32.415 50.634 1.00 51.60 108 CYS F O 1
ATOM 1685 N N . GLU B 2 113 ? -15.005 -33.335 50.564 1.00 44.43 109 GLU F N 1
ATOM 1686 C CA . GLU B 2 113 ? -14.990 -33.846 51.919 1.00 41.28 109 GLU F CA 1
ATOM 1687 C C . GLU B 2 113 ? -14.469 -35.268 51.888 1.00 45.45 109 GLU F C 1
ATOM 1688 O O . GLU B 2 113 ? -15.175 -36.158 51.395 1.00 42.84 109 GLU F O 1
ATOM 1694 N N . PRO B 2 114 ? -13.252 -35.539 52.386 1.00 45.13 110 PRO F N 1
ATOM 1695 C CA . PRO B 2 114 ? -12.692 -36.895 52.256 1.00 44.81 110 PRO F CA 1
ATOM 1696 C C . PRO B 2 114 ? -13.404 -37.940 53.089 1.00 45.47 110 PRO F C 1
ATOM 1697 O O . PRO B 2 114 ? -13.260 -39.135 52.796 1.00 43.39 110 PRO F O 1
ATOM 1701 N N . ARG B 2 115 ? -14.144 -37.541 54.126 1.00 44.54 111 ARG F N 1
ATOM 1702 C CA . ARG B 2 115 ? -14.923 -38.492 54.913 1.00 58.86 111 ARG F CA 1
ATOM 1703 C C . ARG B 2 115 ? -16.264 -38.845 54.262 1.00 54.30 111 ARG F C 1
ATOM 1704 O O . ARG B 2 115 ? -16.998 -39.690 54.795 1.00 45.94 111 ARG F O 1
ATOM 1712 N N . LYS B 2 116 ? -16.589 -38.243 53.121 1.00 50.89 112 LYS F N 1
ATOM 1713 C CA . LYS B 2 116 ? -17.759 -38.624 52.336 1.00 54.75 112 LYS F CA 1
ATOM 1714 C C . LYS B 2 116 ? -17.328 -39.430 51.112 1.00 51.79 112 LYS F C 1
ATOM 1715 O O . LYS B 2 116 ? -16.139 -39.574 50.820 1.00 50.72 112 LYS F O 1
ATOM 1721 N N . HIS B 2 117 ? -18.314 -39.957 50.394 1.00 46.91 113 HIS F N 1
ATOM 1722 C CA . HIS B 2 117 ? -18.043 -40.595 49.112 1.00 52.33 113 HIS F CA 1
ATOM 1723 C C . HIS B 2 117 ? -17.464 -39.582 48.130 1.00 48.12 113 HIS F C 1
ATOM 1724 O O . HIS B 2 117 ? -17.664 -38.369 48.253 1.00 44.35 113 HIS F O 1
ATOM 1731 N N . PHE B 2 118 ? -16.762 -40.100 47.124 1.00 38.96 114 PHE F N 1
ATOM 1732 C CA . PHE B 2 118 ? -16.110 -39.241 46.142 1.00 44.49 114 PHE F CA 1
ATOM 1733 C C . PHE B 2 118 ? -17.077 -38.222 45.554 1.00 45.94 114 PHE F C 1
ATOM 1734 O O . PHE B 2 118 ? -18.212 -38.546 45.206 1.00 48.56 114 PHE F O 1
ATOM 1742 N N . GLY B 2 119 ? -16.615 -36.979 45.453 1.00 51.96 115 GLY F N 1
ATOM 1743 C CA . GLY B 2 119 ? -17.342 -35.951 44.742 1.00 43.53 115 GLY F CA 1
ATOM 1744 C C . GLY B 2 119 ? -18.273 -35.103 45.573 1.00 51.50 115 GLY F C 1
ATOM 1745 O O . GLY B 2 119 ? -19.058 -34.335 45.003 1.00 48.37 115 GLY F O 1
ATOM 1746 N N . TYR B 2 120 ? -18.212 -35.206 46.895 1.00 51.00 116 TYR F N 1
ATOM 1747 C CA . TYR B 2 120 ? -18.982 -34.334 47.776 1.00 49.46 116 TYR F CA 1
ATOM 1748 C C . TYR B 2 120 ? -18.195 -33.041 47.952 1.00 45.11 116 TYR F C 1
ATOM 1749 O O . TYR B 2 120 ? -17.458 -32.852 48.927 1.00 41.72 116 TYR F O 1
ATOM 1758 N N . CYS B 2 121 ? -18.370 -32.127 47.000 1.00 39.12 117 CYS F N 1
ATOM 1759 C CA . CYS B 2 121 ? -17.497 -30.972 46.856 1.00 44.57 117 CYS F CA 1
ATOM 1760 C C . CYS B 2 121 ? -18.288 -29.677 46.928 1.00 41.87 117 CYS F C 1
ATOM 1761 O O . CYS B 2 121 ? -19.420 -29.589 46.447 1.00 47.37 117 CYS F O 1
ATOM 1764 N N . ARG B 2 122 ? -17.652 -28.651 47.494 1.00 40.03 118 ARG F N 1
ATOM 1765 C CA . ARG B 2 122 ? -18.295 -27.344 47.570 1.00 49.63 118 ARG F CA 1
ATOM 1766 C C . ARG B 2 122 ? -18.355 -26.661 46.218 1.00 47.30 118 ARG F C 1
ATOM 1767 O O . ARG B 2 122 ? -19.293 -25.900 45.958 1.00 45.67 118 ARG F O 1
ATOM 1775 N N . TYR B 2 123 ? -17.371 -26.884 45.351 1.00 40.79 119 TYR F N 1
ATOM 1776 C CA . TYR B 2 123 ? -17.453 -26.334 44.009 1.00 42.71 119 TYR F CA 1
ATOM 1777 C C . TYR B 2 123 ? -17.270 -27.431 42.979 1.00 47.55 119 TYR F C 1
ATOM 1778 O O . TYR B 2 123 ? -16.610 -28.448 43.215 1.00 47.48 119 TYR F O 1
ATOM 1787 N N . ARG B 2 124 ? -17.897 -27.202 41.834 1.00 42.62 120 ARG F N 1
ATOM 1788 C CA . ARG B 2 124 ? -17.819 -28.059 40.669 1.00 41.03 120 ARG F CA 1
ATOM 1789 C C . ARG B 2 124 ? -17.861 -27.152 39.457 1.00 47.27 120 ARG F C 1
ATOM 1790 O O . ARG B 2 124 ? -18.522 -26.112 39.465 1.00 56.93 120 ARG F O 1
ATOM 1798 N N . THR B 2 125 ? -17.162 -27.546 38.424 1.00 51.71 121 THR F N 1
ATOM 1799 C CA . THR B 2 125 ? -17.544 -27.045 37.125 1.00 45.32 121 THR F CA 1
ATOM 1800 C C . THR B 2 125 ? -18.737 -27.852 36.642 1.00 41.18 121 THR F C 1
ATOM 1801 O O . THR B 2 125 ? -18.966 -28.971 37.103 1.00 41.48 121 THR F O 1
ATOM 1805 N N . PRO B 2 126 ? -19.489 -27.336 35.674 1.00 40.57 122 PRO F N 1
ATOM 1806 C CA . PRO B 2 126 ? -20.241 -28.231 34.816 1.00 42.33 122 PRO F CA 1
ATOM 1807 C C . PRO B 2 126 ? -19.275 -29.132 34.078 1.00 45.34 122 PRO F C 1
ATOM 1808 O O . PRO B 2 126 ? -18.106 -28.767 33.854 1.00 39.97 122 PRO F O 1
ATOM 1812 N N . PRO B 2 127 ? -19.692 -30.344 33.731 1.00 43.58 123 PRO F N 1
ATOM 1813 C CA . PRO B 2 127 ? -18.813 -31.211 32.946 1.00 43.26 123 PRO F CA 1
ATOM 1814 C C . PRO B 2 127 ? -18.635 -30.627 31.554 1.00 49.70 123 PRO F C 1
ATOM 1815 O O . PRO B 2 127 ? -19.603 -30.191 30.926 1.00 45.43 123 PRO F O 1
ATOM 1819 N N . PHE B 2 128 ? -17.380 -30.574 31.111 1.00 37.13 124 PHE F N 1
ATOM 1820 C CA . PHE B 2 128 ? -17.011 -30.182 29.756 1.00 42.02 124 PHE F CA 1
ATOM 1821 C C . PHE B 2 128 ? -16.981 -31.417 28.863 1.00 48.59 124 PHE F C 1
ATOM 1822 O O . PHE B 2 128 ? -16.363 -32.425 29.218 1.00 50.31 124 PHE F O 1
ATOM 1830 N N . TRP B 2 129 ? -17.601 -31.329 27.689 1.00 41.99 125 TRP F N 1
ATOM 1831 C CA . TRP B 2 129 ? -17.789 -32.499 26.842 1.00 36.61 125 TRP F CA 1
ATOM 1832 C C . TRP B 2 129 ? -17.386 -32.216 25.408 1.00 42.80 125 TRP F C 1
ATOM 1833 O O . TRP B 2 129 ? -17.484 -31.087 24.918 1.00 41.54 125 TRP F O 1
ATOM 1844 N N . ASP B 2 130 ? -16.952 -33.271 24.737 1.00 43.12 126 ASP F N 1
ATOM 1845 C CA . ASP B 2 130 ? -17.055 -33.291 23.291 1.00 43.53 126 ASP F CA 1
ATOM 1846 C C . ASP B 2 130 ? -18.534 -33.409 22.914 1.00 46.79 126 ASP F C 1
ATOM 1847 O O . ASP B 2 130 ? -19.201 -34.378 23.301 1.00 43.76 126 ASP F O 1
ATOM 1852 N N . SER B 2 131 ? -19.048 -32.408 22.182 1.00 51.62 127 SER F N 1
ATOM 1853 C CA . SER B 2 131 ? -20.474 -32.343 21.846 1.00 53.36 127 SER F CA 1
ATOM 1854 C C . SER B 2 131 ? -20.990 -33.659 21.294 1.00 50.72 127 SER F C 1
ATOM 1855 O O . SER B 2 131 ? -22.099 -34.101 21.625 1.00 49.83 127 SER F O 1
ATOM 1858 N N . PHE B 2 132 ? -20.206 -34.278 20.419 1.00 48.16 128 PHE F N 1
ATOM 1859 C CA . PHE B 2 132 ? -20.674 -35.455 19.706 1.00 53.66 128 PHE F CA 1
ATOM 1860 C C . PHE B 2 132 ? -20.792 -36.645 20.642 1.00 53.18 128 PHE F C 1
ATOM 1861 O O . PHE B 2 132 ? -21.810 -37.350 20.641 1.00 48.60 128 PHE F O 1
ATOM 1869 N N . LEU B 2 133 ? -19.755 -36.882 21.450 1.00 44.02 129 LEU F N 1
ATOM 1870 C CA . LEU B 2 133 ? -19.819 -37.962 22.428 1.00 44.44 129 LEU F CA 1
ATOM 1871 C C . LEU B 2 133 ? -20.986 -37.762 23.386 1.00 41.52 129 LEU F C 1
ATOM 1872 O O . LEU B 2 133 ? -21.672 -38.725 23.746 1.00 46.36 129 LEU F O 1
ATOM 1877 N N . ALA B 2 134 ? -21.226 -36.512 23.808 1.00 39.66 130 ALA F N 1
ATOM 1878 C CA . ALA B 2 134 ? -22.278 -36.222 24.772 1.00 43.35 130 ALA F CA 1
ATOM 1879 C C . ALA B 2 134 ? -23.665 -36.537 24.220 1.00 44.55 130 ALA F C 1
ATOM 1880 O O . ALA B 2 134 ? -24.613 -36.665 24.996 1.00 40.89 130 ALA F O 1
ATOM 1882 N N . GLY B 2 135 ? -23.797 -36.681 22.900 1.00 48.26 131 GLY F N 1
ATOM 1883 C CA . GLY B 2 135 ? -25.092 -36.994 22.322 1.00 48.37 131 GLY F CA 1
ATOM 1884 C C . GLY B 2 135 ? -25.554 -38.406 22.613 1.00 51.31 131 GLY F C 1
ATOM 1885 O O . GLY B 2 135 ? -26.755 -38.679 22.606 1.00 44.61 131 GLY F O 1
ATOM 1886 N N . PHE B 2 136 ? -24.620 -39.323 22.884 1.00 46.48 132 PHE F N 1
ATOM 1887 C CA . PHE B 2 136 ? -24.993 -40.716 23.104 1.00 35.27 132 PHE F CA 1
ATOM 1888 C C . PHE B 2 136 ? -24.279 -41.350 24.299 1.00 46.13 132 PHE F C 1
ATOM 1889 O O . PHE B 2 136 ? -24.339 -42.579 24.453 1.00 42.37 132 PHE F O 1
ATOM 1897 N N . ALA B 2 137 ? -23.601 -40.564 25.137 1.00 45.25 133 ALA F N 1
ATOM 1898 C CA . ALA B 2 137 ? -22.815 -41.116 26.226 1.00 44.92 133 ALA F CA 1
ATOM 1899 C C . ALA B 2 137 ? -22.882 -40.187 27.426 1.00 36.28 133 ALA F C 1
ATOM 1900 O O . ALA B 2 137 ? -23.047 -38.974 27.276 1.00 37.86 133 ALA F O 1
ATOM 1902 N N . TYR B 2 138 ? -22.734 -40.757 28.618 1.00 31.43 134 TYR F N 1
ATOM 1903 C CA . TYR B 2 138 ? -22.838 -39.973 29.840 1.00 34.10 134 TYR F CA 1
ATOM 1904 C C . TYR B 2 138 ? -22.087 -40.693 30.950 1.00 35.60 134 TYR F C 1
ATOM 1905 O O . TYR B 2 138 ? -21.817 -41.895 30.842 1.00 41.79 134 TYR F O 1
ATOM 1914 N N . PRO B 2 139 ? -21.728 -39.990 32.030 1.00 37.71 135 PRO F N 1
ATOM 1915 C CA . PRO B 2 139 ? -20.974 -40.646 33.108 1.00 40.73 135 PRO F CA 1
ATOM 1916 C C . PRO B 2 139 ? -21.856 -41.604 33.878 1.00 45.66 135 PRO F C 1
ATOM 1917 O O . PRO B 2 139 ? -23.074 -41.453 33.956 1.00 46.02 135 PRO F O 1
ATOM 1921 N N . THR B 2 140 ? -21.224 -42.636 34.442 1.00 41.54 136 THR F N 1
ATOM 1922 C CA . THR B 2 140 ? -21.879 -43.479 35.426 1.00 39.12 136 THR F CA 1
ATOM 1923 C C . THR B 2 140 ? -22.290 -42.662 36.645 1.00 39.25 136 THR F C 1
ATOM 1924 O O . THR B 2 140 ? -21.901 -41.501 36.821 1.00 38.94 136 THR F O 1
ATOM 1928 N N . ASP B 2 141 ? -23.086 -43.306 37.508 1.00 38.73 137 ASP F N 1
ATOM 1929 C CA . ASP B 2 141 ? -23.573 -42.642 38.714 1.00 42.95 137 ASP F CA 1
ATOM 1930 C C . ASP B 2 141 ? -22.426 -42.176 39.605 1.00 42.04 137 ASP F C 1
ATOM 1931 O O . ASP B 2 141 ? -22.493 -41.084 40.181 1.00 38.48 137 ASP F O 1
ATOM 1936 N N . ASP B 2 142 ? -21.355 -42.970 39.722 1.00 39.76 138 ASP F N 1
ATOM 1937 C CA . ASP B 2 142 ? -20.220 -42.495 40.510 1.00 42.44 138 ASP F CA 1
ATOM 1938 C C . ASP B 2 142 ? -19.318 -41.535 39.736 1.00 44.19 138 ASP F C 1
ATOM 1939 O O . ASP B 2 142 ? -18.315 -41.067 40.298 1.00 49.66 138 ASP F O 1
ATOM 1944 N N . GLU B 2 143 ? -19.644 -41.257 38.469 1.00 38.13 139 GLU F N 1
ATOM 1945 C CA . GLU B 2 143 ? -18.950 -40.277 37.623 1.00 33.36 139 GLU F CA 1
ATOM 1946 C C . GLU B 2 143 ? -17.506 -40.676 37.281 1.00 45.90 139 GLU F C 1
ATOM 1947 O O . GLU B 2 143 ? -16.728 -39.859 36.753 1.00 36.74 139 GLU F O 1
ATOM 1953 N N . LEU B 2 144 ? -17.132 -41.924 37.526 1.00 34.17 140 LEU F N 1
ATOM 1954 C CA . LEU B 2 144 ? -15.792 -42.388 37.205 1.00 43.24 140 LEU F CA 1
ATOM 1955 C C . LEU B 2 144 ? -15.752 -43.311 35.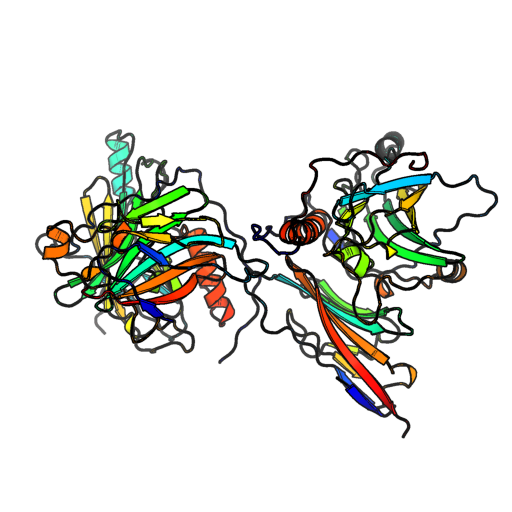997 1.00 48.32 140 LEU F C 1
ATOM 1956 O O . LEU B 2 144 ? -14.657 -43.682 35.552 1.00 44.67 140 LEU F O 1
ATOM 1961 N N . GLY B 2 145 ? -16.907 -43.687 35.453 1.00 37.34 141 GLY F N 1
ATOM 1962 C CA . GLY B 2 145 ? -16.977 -44.456 34.231 1.00 40.34 141 GLY F CA 1
ATOM 1963 C C . GLY B 2 145 ? -17.839 -43.739 33.208 1.00 44.53 141 GLY F C 1
ATOM 1964 O O . GLY B 2 145 ? -18.332 -42.635 33.441 1.00 45.89 141 GLY F O 1
ATOM 1965 N N . LEU B 2 146 ? -18.010 -44.397 32.065 1.00 44.87 142 LEU F N 1
ATOM 1966 C CA . LEU B 2 146 ? -18.807 -43.871 30.967 1.00 46.78 142 LEU F CA 1
ATOM 1967 C C . LEU B 2 146 ? -19.752 -44.946 30.472 1.00 49.00 142 LEU F C 1
ATOM 1968 O O . LEU B 2 146 ? -19.387 -46.126 30.396 1.00 47.98 142 LEU F O 1
ATOM 1973 N N . ILE B 2 147 ? -20.956 -44.520 30.112 1.00 43.35 143 ILE F N 1
ATOM 1974 C CA . ILE B 2 147 ? -21.936 -45.357 29.441 1.00 39.61 143 ILE F CA 1
ATOM 1975 C C . ILE B 2 147 ? -22.153 -44.769 28.058 1.00 39.77 143 ILE F C 1
ATOM 1976 O O . ILE B 2 147 ? -22.327 -43.553 27.921 1.00 45.14 143 ILE F O 1
ATOM 1981 N N . MET B 2 148 ? -22.106 -45.623 27.043 1.00 37.53 144 MET F N 1
ATOM 1982 C CA . MET B 2 148 ? -22.379 -45.260 25.660 1.00 39.20 144 MET F CA 1
ATOM 1983 C C . MET B 2 148 ? -23.634 -45.984 25.213 1.00 45.80 144 MET F C 1
ATOM 1984 O O . MET B 2 148 ? -23.755 -47.196 25.423 1.00 45.74 144 MET F O 1
ATOM 1989 N N . ALA B 2 149 ? -24.556 -45.250 24.588 1.00 45.15 145 ALA F N 1
ATOM 1990 C CA . ALA B 2 149 ? -25.833 -45.803 24.139 1.00 44.13 145 ALA F CA 1
ATOM 1991 C C . ALA B 2 149 ? -25.776 -46.032 22.631 1.00 42.87 145 ALA F C 1
ATOM 1992 O O . ALA B 2 149 ? -25.699 -45.074 21.854 1.00 45.87 145 ALA F O 1
ATOM 1994 N N . ALA B 2 150 ? -25.821 -47.298 22.225 1.00 49.91 146 ALA F N 1
ATOM 1995 C CA . ALA B 2 150 ? -25.804 -47.684 20.815 1.00 50.38 146 ALA F CA 1
ATOM 1996 C C . ALA B 2 150 ? -24.740 -46.924 20.001 1.00 54.33 146 ALA F C 1
ATOM 1997 O O . ALA B 2 150 ? -25.091 -46.292 18.998 1.00 52.08 146 ALA F O 1
ATOM 1999 N N . PRO B 2 151 ? -23.488 -46.943 20.417 1.00 59.15 147 PRO F N 1
ATOM 2000 C CA . PRO B 2 151 ? -22.472 -46.165 19.676 1.00 50.10 147 PRO F CA 1
ATOM 2001 C C . PRO B 2 151 ? -22.288 -46.674 18.262 1.00 49.79 147 PRO F C 1
ATOM 2002 O O . PRO B 2 151 ? -22.369 -47.876 17.990 1.00 47.20 147 PRO F O 1
ATOM 2006 N N . ALA B 2 152 ? -22.033 -45.736 17.359 1.00 44.62 148 ALA F N 1
ATOM 2007 C CA . ALA B 2 152 ? -21.664 -46.066 15.984 1.00 48.64 148 ALA F CA 1
ATOM 2008 C C . ALA B 2 152 ? -20.300 -46.758 15.950 1.00 53.55 148 ALA F C 1
ATOM 2009 O O . ALA B 2 152 ? -19.487 -46.620 16.867 1.00 49.52 148 ALA F O 1
ATOM 2011 N N . ARG B 2 153 ? -20.052 -47.500 14.864 1.00 54.53 149 ARG F N 1
ATOM 2012 C CA . ARG B 2 153 ? -18.821 -48.278 14.726 1.00 54.58 149 ARG F CA 1
ATOM 2013 C C . ARG B 2 153 ? -17.578 -47.396 14.768 1.00 60.52 149 ARG F C 1
ATOM 2014 O O . ARG B 2 153 ? -16.528 -47.812 15.286 1.00 58.68 149 ARG F O 1
ATOM 2022 N N . LEU B 2 154 ? -17.680 -46.172 14.249 1.00 53.17 150 LEU F N 1
ATOM 2023 C CA . LEU B 2 154 ? -16.547 -45.255 14.261 1.00 58.40 150 LEU F CA 1
ATOM 2024 C C . LEU B 2 154 ? -16.107 -44.868 15.667 1.00 53.50 150 LEU F C 1
ATOM 2025 O O . LEU B 2 154 ? -15.069 -44.216 15.799 1.00 53.11 150 LEU F O 1
ATOM 2030 N N . VAL B 2 155 ? -16.888 -45.207 16.700 1.00 52.06 151 VAL F N 1
ATOM 2031 C CA . VAL B 2 155 ? -16.512 -44.932 18.087 1.00 49.80 151 VAL F CA 1
ATOM 2032 C C . VAL B 2 155 ? -15.415 -45.880 18.556 1.00 53.96 151 VAL F C 1
ATOM 2033 O O . VAL B 2 155 ? -14.719 -45.585 19.535 1.00 51.14 151 VAL F O 1
ATOM 2037 N N . GLU B 2 156 ? -15.242 -47.008 17.864 1.00 54.25 152 GLU F N 1
ATOM 2038 C CA . GLU B 2 156 ? -14.170 -47.946 18.170 1.00 61.57 152 GLU F CA 1
ATOM 2039 C C . GLU B 2 156 ? -12.841 -47.229 18.342 1.00 57.40 152 GLU F C 1
ATOM 2040 O O . GLU B 2 156 ? -12.510 -46.298 17.600 1.00 56.20 152 GLU F O 1
ATOM 2046 N N . GLY B 2 157 ? -12.087 -47.680 19.311 1.00 46.76 153 GLY F N 1
ATOM 2047 C CA . GLY B 2 157 ? -10.744 -47.192 19.477 1.00 47.93 153 GLY F CA 1
ATOM 2048 C C . GLY B 2 157 ? -10.356 -47.236 20.942 1.00 54.50 153 GLY F C 1
ATOM 2049 O O . GLY B 2 157 ? -10.861 -48.058 21.706 1.00 47.23 153 GLY F O 1
ATOM 2050 N N . GLN B 2 158 ? -9.465 -46.316 21.302 1.00 47.41 154 GLN F N 1
ATOM 2051 C CA . GLN B 2 158 ? -8.753 -46.361 22.565 1.00 44.00 154 GLN F CA 1
ATOM 2052 C C . GLN B 2 158 ? -9.150 -45.140 23.363 1.00 44.42 154 GLN F C 1
ATOM 2053 O O . GLN B 2 158 ? -8.919 -44.011 22.914 1.00 45.90 154 GLN F O 1
ATOM 2059 N N . TYR B 2 159 ? -9.717 -45.376 24.547 1.00 42.99 155 TYR F N 1
ATOM 2060 C CA . TYR B 2 159 ? -10.231 -44.339 25.429 1.00 45.12 155 TYR F CA 1
ATOM 2061 C C . TYR B 2 159 ? -9.439 -44.343 26.725 1.00 47.80 155 TYR F C 1
ATOM 2062 O O . TYR B 2 159 ? -9.316 -45.383 27.383 1.00 47.02 155 TYR F O 1
ATOM 2071 N N . ARG B 2 160 ? -8.902 -43.184 27.083 1.00 41.43 156 ARG F N 1
ATOM 2072 C CA . ARG B 2 160 ? -8.054 -43.053 28.257 1.00 41.88 156 ARG F CA 1
ATOM 2073 C C . ARG B 2 160 ? -8.753 -42.177 29.279 1.00 38.31 156 ARG F C 1
ATOM 2074 O O . ARG B 2 160 ? -9.108 -41.031 28.982 1.00 44.01 156 ARG F O 1
ATOM 2082 N N . ARG B 2 161 ? -8.956 -42.726 30.469 1.00 37.84 157 ARG F N 1
ATOM 2083 C CA . ARG B 2 161 ? -9.427 -41.983 31.622 1.00 35.65 157 ARG F CA 1
ATOM 2084 C C . ARG B 2 161 ? -8.217 -41.550 32.436 1.00 42.73 157 ARG F C 1
ATOM 2085 O O . ARG B 2 161 ? -7.341 -42.370 32.727 1.00 45.26 157 ARG F O 1
ATOM 2093 N N . ALA B 2 162 ? -8.158 -40.266 32.774 1.00 47.45 158 ALA F N 1
ATOM 2094 C CA . ALA B 2 162 ? -7.143 -39.730 33.676 1.00 46.21 158 ALA F CA 1
ATOM 2095 C C . ALA B 2 162 ? -7.838 -39.224 34.932 1.00 44.79 158 ALA F C 1
ATOM 2096 O O . ALA B 2 162 ? -8.705 -38.348 34.853 1.00 40.07 158 ALA F O 1
ATOM 2098 N N . LEU B 2 163 ? -7.470 -39.779 36.083 1.00 39.88 159 LEU F N 1
ATOM 2099 C CA . LEU B 2 163 ? -8.030 -39.370 37.364 1.00 43.11 159 LEU F CA 1
ATOM 2100 C C . LEU B 2 163 ? -6.956 -38.636 38.151 1.00 44.37 159 LEU F C 1
ATOM 2101 O O . LEU B 2 163 ? -5.914 -39.215 38.472 1.00 47.74 159 LEU F O 1
ATOM 2106 N N . TYR B 2 164 ? -7.206 -37.366 38.431 1.00 39.34 160 TYR F N 1
ATOM 2107 C CA . TYR B 2 164 ? -6.398 -36.591 39.367 1.00 39.59 160 TYR F CA 1
ATOM 2108 C C . TYR B 2 164 ? -7.168 -36.538 40.676 1.00 45.45 160 TYR F C 1
ATOM 2109 O O . TYR B 2 164 ? -8.254 -35.951 40.732 1.00 45.26 160 TYR F O 1
ATOM 2118 N N . ILE B 2 165 ? -6.643 -37.173 41.723 1.00 45.11 161 ILE F N 1
ATOM 2119 C CA . ILE B 2 165 ? -7.400 -37.280 42.970 1.00 43.18 161 ILE F CA 1
ATOM 2120 C C . ILE B 2 165 ? -6.461 -37.026 44.139 1.00 47.36 161 ILE F C 1
ATOM 2121 O O . ILE B 2 165 ? -5.603 -37.863 44.446 1.00 42.80 161 ILE F O 1
ATOM 2126 N N . ASP B 2 166 ? -6.624 -35.872 44.791 1.00 44.14 162 ASP F N 1
ATOM 2127 C CA . ASP B 2 166 ? -5.815 -35.497 45.951 1.00 47.54 162 ASP F CA 1
ATOM 2128 C C . ASP B 2 166 ? -4.329 -35.537 45.602 1.00 50.34 162 ASP F C 1
ATOM 2129 O O . ASP B 2 166 ? -3.492 -35.908 46.424 1.00 45.16 162 ASP F O 1
ATOM 2134 N N . GLY B 2 167 ? -4.000 -35.167 44.363 1.00 49.87 163 GLY F N 1
ATOM 2135 C CA . GLY B 2 167 ? -2.625 -35.123 43.898 1.00 44.78 163 GLY F CA 1
ATOM 2136 C C . GLY B 2 167 ? -2.141 -36.392 43.223 1.00 48.55 163 GLY F C 1
ATOM 2137 O O . GLY B 2 167 ? -1.209 -36.331 42.414 1.00 45.91 163 GLY F O 1
ATOM 2138 N N . THR B 2 168 ? -2.729 -37.544 43.553 1.00 38.97 164 THR F N 1
ATOM 2139 C CA . THR B 2 168 ? -2.437 -38.757 42.805 1.00 33.26 164 THR F CA 1
ATOM 2140 C C . THR B 2 168 ? -2.972 -38.609 41.389 1.00 43.26 164 THR F C 1
ATOM 2141 O O . THR B 2 168 ? -3.898 -37.839 41.133 1.00 47.59 164 THR F O 1
ATOM 2145 N N . VAL B 2 169 ? -2.371 -39.333 40.453 1.00 44.71 165 VAL F N 1
ATOM 2146 C CA . VAL B 2 169 ? -2.886 -39.371 39.092 1.00 53.50 165 VAL F CA 1
ATOM 2147 C C . VAL B 2 169 ? -2.765 -40.798 38.584 1.00 46.02 165 VAL F C 1
ATOM 2148 O O . VAL B 2 169 ? -1.718 -41.432 38.740 1.00 46.08 165 VAL F O 1
ATOM 2152 N N . ALA B 2 170 ? -3.863 -41.321 38.047 1.00 40.88 166 ALA F N 1
ATOM 2153 C CA . ALA B 2 170 ? -3.943 -42.693 37.572 1.00 41.50 166 ALA F CA 1
ATOM 2154 C C . ALA B 2 170 ? -4.630 -42.706 36.213 1.00 48.34 166 ALA F C 1
ATOM 2155 O O . ALA B 2 170 ? -5.667 -42.056 36.032 1.00 49.60 166 ALA F O 1
ATOM 2157 N N . TYR B 2 171 ? -4.052 -43.445 35.270 1.00 43.53 167 TYR F N 1
ATOM 2158 C CA . TYR B 2 171 ? -4.599 -43.620 33.936 1.00 45.51 167 TYR F CA 1
ATOM 2159 C C . TYR B 2 171 ? -5.194 -45.014 33.797 1.00 49.18 167 TYR F C 1
ATOM 2160 O O . TYR B 2 171 ? -4.739 -45.968 34.431 1.00 45.26 167 TYR F O 1
ATOM 2169 N N . THR B 2 172 ? -6.218 -45.124 32.958 1.00 40.92 168 THR F N 1
ATOM 2170 C CA . THR B 2 172 ? -6.798 -46.407 32.590 1.00 43.94 168 THR F CA 1
ATOM 2171 C C . THR B 2 172 ? -7.191 -46.297 31.126 1.00 47.82 168 THR F C 1
ATOM 2172 O O . THR B 2 172 ? -7.834 -45.316 30.737 1.00 48.31 168 THR F O 1
ATOM 2176 N N . ASP B 2 173 ? -6.793 -47.272 30.320 1.00 44.73 169 ASP F N 1
ATOM 2177 C CA . ASP B 2 173 ? -7.202 -47.329 28.919 1.00 46.55 169 ASP F CA 1
ATOM 2178 C C . ASP B 2 173 ? -8.320 -48.349 28.735 1.00 40.85 169 ASP F C 1
ATOM 2179 O O . ASP B 2 173 ? -8.292 -49.427 29.334 1.00 46.35 169 ASP F O 1
ATOM 2184 N N . PHE B 2 174 ? -9.284 -48.013 27.880 1.00 36.78 170 PHE F N 1
ATOM 2185 C CA . PHE B 2 174 ? -10.359 -48.922 27.497 1.00 39.38 170 PHE F CA 1
ATOM 2186 C C . PHE B 2 174 ? -10.317 -49.101 25.987 1.00 44.46 170 PHE F C 1
ATOM 2187 O O . PHE B 2 174 ? -10.355 -48.114 25.243 1.00 46.65 170 PHE F O 1
ATOM 2195 N N . MET B 2 175 ? -10.231 -50.350 25.532 1.00 41.27 171 MET F N 1
ATOM 2196 C CA . MET B 2 175 ? -10.297 -50.649 24.104 1.00 51.38 171 MET F CA 1
ATOM 2197 C C . MET B 2 175 ? -11.741 -50.998 23.770 1.00 45.51 171 MET F C 1
ATOM 2198 O O . MET B 2 175 ? -12.242 -52.052 24.177 1.00 47.99 171 MET F O 1
ATOM 2203 N N . VAL B 2 176 ? -12.411 -50.113 23.045 1.00 44.13 172 VAL F N 1
ATOM 2204 C CA . VAL B 2 176 ? -13.812 -50.296 22.669 1.00 45.12 172 VAL F CA 1
ATOM 2205 C C . VAL B 2 176 ? -13.862 -50.967 21.303 1.00 52.14 172 VAL F C 1
ATOM 2206 O O . VAL B 2 176 ? -13.327 -50.430 20.328 1.00 57.20 172 VAL F O 1
ATOM 2210 N N . SER B 2 177 ? -14.508 -52.127 21.219 1.00 57.85 173 SER F N 1
ATOM 2211 C CA . SER B 2 177 ? -14.707 -52.802 19.941 1.00 62.02 173 SER F CA 1
ATOM 2212 C C . SER B 2 177 ? -16.192 -53.045 19.700 1.00 59.48 173 SER F C 1
ATOM 2213 O O . SER B 2 177 ? -16.930 -53.450 20.605 1.00 53.01 173 SER F O 1
ATOM 2216 N N . LEU B 2 178 ? -16.628 -52.794 18.470 1.00 61.08 174 LEU F N 1
ATOM 2217 C CA . LEU B 2 178 ? -18.042 -52.826 18.105 1.00 64.49 174 LEU F CA 1
ATOM 2218 C C . LEU B 2 178 ? -18.217 -53.678 16.855 1.00 69.87 174 LEU F C 1
ATOM 2219 O O . LEU B 2 178 ? -18.501 -53.160 15.769 1.00 71.21 174 LEU F O 1
ATOM 2224 N N . PRO B 2 179 ? -18.039 -54.999 16.971 1.00 73.35 175 PRO F N 1
ATOM 2225 C CA . PRO B 2 179 ? -18.112 -55.847 15.773 1.00 71.28 175 PRO F CA 1
ATOM 2226 C C . PRO B 2 179 ? -19.511 -55.973 15.195 1.00 63.44 175 PRO F C 1
ATOM 2227 O O . PRO B 2 179 ? -19.634 -56.274 14.003 1.00 69.32 175 PRO F O 1
ATOM 2231 N N . ALA B 2 180 ? -20.563 -55.745 15.984 1.00 60.05 176 ALA F N 1
ATOM 2232 C CA . ALA B 2 180 ? -21.924 -55.875 15.469 1.00 67.32 176 ALA F CA 1
ATOM 2233 C C . ALA B 2 180 ? -22.331 -54.725 14.558 1.00 73.64 176 ALA F C 1
ATOM 2234 O O . ALA B 2 180 ? -23.440 -54.766 14.013 1.00 86.42 176 ALA F O 1
ATOM 2236 N N . GLY B 2 181 ? -21.484 -53.711 14.387 1.00 67.78 177 GLY F N 1
ATOM 2237 C CA . GLY B 2 181 ? -21.748 -52.645 13.439 1.00 59.46 177 GLY F CA 1
ATOM 2238 C C . GLY B 2 181 ? -22.515 -51.475 14.025 1.00 67.34 177 GLY F C 1
ATOM 2239 O O . GLY B 2 181 ? -22.753 -51.368 15.234 1.00 65.98 177 GLY F O 1
ATOM 2240 N N . ASP B 2 182 ? -22.890 -50.561 13.130 1.00 66.35 178 ASP F N 1
ATOM 2241 C CA . ASP B 2 182 ? -23.785 -49.475 13.506 1.00 70.68 178 ASP F CA 1
ATOM 2242 C C . ASP B 2 182 ? -25.140 -50.030 13.928 1.00 64.23 178 ASP F C 1
ATOM 2243 O O . ASP B 2 182 ? -25.651 -50.988 13.340 1.00 62.62 178 ASP F O 1
ATOM 2248 N N . CYS B 2 183 ? -25.721 -49.422 14.956 1.00 62.54 179 CYS F N 1
ATOM 2249 C CA . CYS B 2 183 ? -27.140 -49.582 15.218 1.00 62.19 179 CYS F CA 1
ATOM 2250 C C . CYS B 2 183 ? -27.919 -48.711 14.235 1.00 58.93 179 CYS F C 1
ATOM 2251 O O . CYS B 2 183 ? -27.415 -47.694 13.747 1.00 55.01 179 CYS F O 1
ATOM 2254 N N . TRP B 2 184 ? -29.149 -49.121 13.916 1.00 59.74 180 TRP F N 1
ATOM 2255 C CA . TRP B 2 184 ? -29.887 -48.351 12.923 1.00 59.49 180 TRP F CA 1
ATOM 2256 C C . TRP B 2 184 ? -30.141 -46.914 13.374 1.00 60.10 180 TRP F C 1
ATOM 2257 O O . TRP B 2 184 ? -30.288 -46.035 12.521 1.00 60.39 180 TRP F O 1
ATOM 2268 N N . PHE B 2 185 ? -30.163 -46.634 14.680 1.00 53.68 181 PHE F N 1
ATOM 2269 C CA . PHE B 2 185 ? -30.389 -45.264 15.131 1.00 54.66 181 PHE F CA 1
ATOM 2270 C C . PHE B 2 185 ? -29.147 -44.590 15.720 1.00 53.53 181 PHE F C 1
ATOM 2271 O O . PHE B 2 185 ? -29.268 -43.489 16.269 1.00 58.14 181 PHE F O 1
ATOM 2279 N N . SER B 2 186 ? -27.956 -45.193 15.585 1.00 53.00 182 SER F N 1
ATOM 2280 C CA . SER B 2 186 ? -26.733 -44.604 16.132 1.00 51.26 182 SER F CA 1
ATOM 2281 C C . SER B 2 186 ? -26.526 -43.189 15.614 1.00 53.13 182 SER F C 1
ATOM 2282 O O . SER B 2 186 ? -26.833 -42.872 14.461 1.00 56.01 182 SER F O 1
ATOM 2285 N N . LYS B 2 187 ? -25.968 -42.341 16.468 1.00 51.84 183 LYS F N 1
ATOM 2286 C CA . LYS B 2 187 ? -25.636 -40.987 16.056 1.00 56.88 183 LYS F CA 1
ATOM 2287 C C . LYS B 2 187 ? -24.354 -41.019 15.236 1.00 61.29 183 LYS F C 1
ATOM 2288 O O . LYS B 2 187 ? -23.350 -41.597 15.659 1.00 48.42 183 LYS F O 1
ATOM 2294 N N . LEU B 2 188 ? -24.405 -40.433 14.039 1.00 63.09 184 LEU F N 1
ATOM 2295 C CA . LEU B 2 188 ? -23.285 -40.461 13.116 1.00 62.70 184 LEU F CA 1
ATOM 2296 C C . LEU B 2 188 ? -22.627 -39.103 12.938 1.00 60.84 184 LEU F C 1
ATOM 2297 O O . LEU B 2 188 ? -21.610 -39.013 12.242 1.00 58.80 184 LEU F O 1
ATOM 2302 N N . GLY B 2 189 ? -23.166 -38.056 13.553 1.00 58.79 185 GLY F N 1
ATOM 2303 C CA . GLY B 2 189 ? -22.617 -36.720 13.433 1.00 68.70 185 GLY F CA 1
ATOM 2304 C C . GLY B 2 189 ? -23.405 -35.855 12.465 1.00 86.67 185 GLY F C 1
ATOM 2305 O O . GLY B 2 189 ? -24.355 -36.287 11.804 1.00 89.75 185 GLY F O 1
ATOM 2306 N N . ALA B 2 190 ? -22.983 -34.598 12.401 1.00 95.29 186 ALA F N 1
ATOM 2307 C CA . ALA B 2 190 ? -23.559 -33.634 11.476 1.00 101.50 186 ALA F CA 1
ATOM 2308 C C . ALA B 2 190 ? -22.820 -33.723 10.143 1.00 102.48 186 ALA F C 1
ATOM 2309 O O . ALA B 2 190 ? -22.101 -34.691 9.873 1.00 98.67 186 ALA F O 1
ATOM 2311 N N . ALA B 2 191 ? -22.985 -32.703 9.309 1.00 109.79 187 ALA F N 1
ATOM 2312 C CA . ALA B 2 191 ? -22.259 -32.611 8.061 1.00 113.86 187 ALA F CA 1
ATOM 2313 C C . ALA B 2 191 ? -20.751 -32.302 8.327 1.00 118.14 187 ALA F C 1
ATOM 2314 O O . ALA B 2 191 ? -20.412 -31.466 9.172 1.00 117.42 187 ALA F O 1
ATOM 2316 N N . ARG B 2 192 ? -19.886 -33.010 7.591 1.00 117.00 188 ARG F N 1
ATOM 2317 C CA . ARG B 2 192 ? -20.470 -33.840 6.531 1.00 119.84 188 ARG F CA 1
ATOM 2318 C C . ARG B 2 192 ? -21.021 -35.233 7.036 1.00 118.87 188 ARG F C 1
ATOM 2319 O O . ARG B 2 192 ? -22.116 -35.523 6.538 1.00 118.50 188 ARG F O 1
ATOM 2327 N N . GLY B 2 193 ? -20.512 -36.047 8.010 1.00 114.91 189 GLY F N 1
ATOM 2328 C CA . GLY B 2 193 ? -19.138 -36.339 8.442 1.00 107.58 189 GLY F CA 1
ATOM 2329 C C . GLY B 2 193 ? -18.329 -35.793 9.630 1.00 97.23 189 GLY F C 1
ATOM 2330 O O . GLY B 2 193 ? -17.195 -36.226 9.877 1.00 100.16 189 GLY F O 1
ATOM 2331 N N . TYR B 2 194 ? -18.835 -34.800 10.347 1.00 88.34 190 TYR F N 1
ATOM 2332 C CA . TYR B 2 194 ? -18.127 -34.268 11.507 1.00 87.63 190 TYR F CA 1
ATOM 2333 C C . TYR B 2 194 ? -18.628 -34.975 12.764 1.00 74.07 190 TYR F C 1
ATOM 2334 O O . TYR B 2 194 ? -19.817 -34.898 13.100 1.00 68.64 190 TYR F O 1
ATOM 2343 N N . THR B 2 195 ? -17.722 -35.668 13.446 1.00 67.91 191 THR F N 1
ATOM 2344 C CA . THR B 2 195 ? -18.063 -36.382 14.665 1.00 59.70 191 THR F CA 1
ATOM 2345 C C . THR B 2 195 ? -17.389 -35.969 15.963 1.00 52.74 191 THR F C 1
ATOM 2346 O O . THR B 2 195 ? -18.046 -35.432 16.857 1.00 53.13 191 THR F O 1
ATOM 2350 N N . PHE B 2 196 ? -16.078 -36.186 16.064 1.00 58.99 192 PHE F N 1
ATOM 2351 C CA . PHE B 2 196 ? -15.356 -35.880 17.289 1.00 56.69 192 PHE F CA 1
ATOM 2352 C C . PHE B 2 196 ? -14.668 -34.557 16.987 1.00 56.20 192 PHE F C 1
ATOM 2353 O O . PHE B 2 196 ? -14.365 -34.236 15.835 1.00 54.21 192 PHE F O 1
ATOM 2361 N N . GLY B 2 197 ? -14.397 -33.800 18.049 1.00 51.26 193 GLY F N 1
ATOM 2362 C CA . GLY B 2 197 ? -13.511 -32.659 17.949 1.00 49.88 193 GLY F CA 1
ATOM 2363 C C . GLY B 2 197 ? -12.104 -33.075 17.563 1.00 44.79 193 GLY F C 1
ATOM 2364 O O . GLY B 2 197 ? -11.819 -34.266 17.410 1.00 51.88 193 GLY F O 1
ATOM 2365 N N . ALA B 2 198 ? -11.208 -32.104 17.437 1.00 47.77 194 ALA F N 1
ATOM 2366 C CA . ALA B 2 198 ? -9.913 -32.341 16.813 1.00 47.89 194 ALA F CA 1
ATOM 2367 C C . ALA B 2 198 ? -8.974 -33.183 17.678 1.00 61.32 194 ALA F C 1
ATOM 2368 O O . ALA B 2 198 ? -8.971 -33.099 18.911 1.00 56.84 194 ALA F O 1
ATOM 2370 N N . CYS B 2 199 ? -8.139 -33.969 16.992 1.00 55.55 195 CYS F N 1
ATOM 2371 C CA . CYS B 2 199 ? -7.050 -34.729 17.592 1.00 59.68 195 CYS F CA 1
ATOM 2372 C C . CYS B 2 199 ? -5.822 -33.826 17.682 1.00 65.52 195 CYS F C 1
ATOM 2373 O O . CYS B 2 199 ? -5.369 -33.298 16.659 1.00 72.35 195 CYS F O 1
ATOM 2376 N N . PHE B 2 200 ? -5.279 -33.638 18.911 1.00 54.10 196 PHE F N 1
ATOM 2377 C CA . PHE B 2 200 ? -4.142 -32.741 19.128 1.00 57.97 196 PHE F CA 1
ATOM 2378 C C . PHE B 2 200 ? -2.856 -33.517 19.391 1.00 60.90 196 PHE F C 1
ATOM 2379 O O . PHE B 2 200 ? -2.887 -34.535 20.094 1.00 59.15 196 PHE F O 1
ATOM 2387 N N . PRO B 2 201 ? -1.715 -33.038 18.884 1.00 58.74 197 PRO F N 1
ATOM 2388 C CA . PRO B 2 201 ? -0.429 -33.652 19.241 1.00 55.64 197 PRO F CA 1
ATOM 2389 C C . PRO B 2 201 ? -0.111 -33.450 20.711 1.00 58.35 197 PRO F C 1
ATOM 2390 O O . PRO B 2 201 ? -0.579 -32.500 21.343 1.00 61.94 197 PRO F O 1
ATOM 2394 N N . ALA B 2 202 ? 0.727 -34.349 21.244 1.00 55.54 198 ALA F N 1
ATOM 2395 C CA . ALA B 2 202 ? 1.219 -34.194 22.607 1.00 54.03 198 ALA F CA 1
ATOM 2396 C C . ALA B 2 202 ? 1.792 -32.801 22.838 1.00 63.55 198 ALA F C 1
ATOM 2397 O O . ALA B 2 202 ? 1.603 -32.209 23.905 1.00 59.38 198 ALA F O 1
ATOM 2399 N N . ARG B 2 203 ? 2.491 -32.265 21.830 1.00 61.06 199 ARG F N 1
ATOM 2400 C CA . ARG B 2 203 ? 3.104 -30.941 21.953 1.00 67.95 199 ARG F CA 1
ATOM 2401 C C . ARG B 2 203 ? 2.070 -29.869 22.217 1.00 58.54 199 ARG F C 1
ATOM 2402 O O . ARG B 2 203 ? 2.328 -28.908 22.965 1.00 58.95 199 ARG F O 1
ATOM 2410 N N . ASP B 2 204 ? 0.892 -29.974 21.584 1.00 56.48 200 ASP F N 1
ATOM 2411 C CA . ASP B 2 204 ? -0.155 -28.987 21.798 1.00 57.17 200 ASP F CA 1
ATOM 2412 C C . ASP B 2 204 ? -0.624 -28.988 23.248 1.00 55.60 200 ASP F C 1
ATOM 2413 O O . ASP B 2 204 ? -0.858 -27.921 23.831 1.00 59.68 200 ASP F O 1
ATOM 2418 N N . TYR B 2 205 ? -0.756 -30.169 23.857 1.00 53.08 201 TYR F N 1
ATOM 2419 C CA . TYR B 2 205 ? -1.086 -30.231 25.278 1.00 51.18 201 TYR F CA 1
ATOM 2420 C C . TYR B 2 205 ? 0.019 -29.611 26.123 1.00 52.91 201 TYR F C 1
ATOM 2421 O O . TYR B 2 205 ? -0.249 -28.801 27.019 1.00 46.79 201 TYR F O 1
ATOM 2430 N N . GLU B 2 206 ? 1.276 -29.974 25.835 1.00 57.06 202 GLU F N 1
ATOM 2431 C CA . GLU B 2 206 ? 2.402 -29.489 26.627 1.00 57.73 202 GLU F CA 1
ATOM 2432 C C . GLU B 2 206 ? 2.483 -27.970 26.601 1.00 54.84 202 GLU F C 1
ATOM 2433 O O . GLU B 2 206 ? 2.799 -27.338 27.616 1.00 55.17 202 GLU F O 1
ATOM 2439 N N . GLN B 2 207 ? 2.201 -27.365 25.449 1.00 52.56 203 GLN F N 1
ATOM 2440 C CA . GLN B 2 207 ? 2.256 -25.915 25.301 1.00 59.75 203 GLN F CA 1
ATOM 2441 C C . GLN B 2 207 ? 0.985 -25.217 25.754 1.00 64.74 203 GLN F C 1
ATOM 2442 O O . GLN B 2 207 ? 0.833 -24.023 25.481 1.00 67.15 203 GLN F O 1
ATOM 2448 N N . LYS B 2 208 ? 0.078 -25.935 26.425 1.00 67.19 204 LYS F N 1
ATOM 2449 C CA . LYS B 2 208 ? -1.066 -25.332 27.112 1.00 63.37 204 LYS F CA 1
ATOM 2450 C C . LYS B 2 208 ? -2.028 -24.672 26.125 1.00 55.05 204 LYS F C 1
ATOM 2451 O O . LYS B 2 208 ? -2.644 -23.644 26.415 1.00 52.44 204 LYS F O 1
ATOM 2457 N N . LYS B 2 209 ? -2.160 -25.283 24.946 1.00 43.19 205 LYS F N 1
ATOM 2458 C CA . LYS B 2 209 ? -3.034 -24.771 23.900 1.00 52.49 205 LYS F CA 1
ATOM 2459 C C . LYS B 2 209 ? -4.443 -25.338 23.997 1.00 56.34 205 LYS F C 1
ATOM 2460 O O . LYS B 2 209 ? -5.389 -24.707 23.522 1.00 57.77 205 LYS F O 1
ATOM 2466 N N . VAL B 2 210 ? -4.589 -26.509 24.606 1.00 56.88 206 VAL F N 1
ATOM 2467 C CA . VAL B 2 210 ? -5.852 -27.245 24.595 1.00 62.28 206 VAL F CA 1
ATOM 2468 C C . VAL B 2 210 ? -6.754 -26.704 25.696 1.00 54.20 206 VAL F C 1
ATOM 2469 O O . VAL B 2 210 ? -6.977 -27.371 26.717 1.00 46.78 206 VAL F O 1
ATOM 2473 N N . LEU B 2 211 ? -7.264 -25.485 25.515 1.00 44.02 207 LEU F N 1
ATOM 2474 C CA . LEU B 2 211 ? -8.080 -24.829 26.528 1.00 53.58 207 LEU F CA 1
ATOM 2475 C C . LEU B 2 211 ? -9.476 -25.442 26.538 1.00 48.02 207 LEU F C 1
ATOM 2476 O O . LEU B 2 211 ? -10.121 -25.543 25.489 1.00 50.61 207 LEU F O 1
ATOM 2481 N N . ARG B 2 212 ? -9.945 -25.847 27.717 1.00 44.07 208 ARG F N 1
ATOM 2482 C CA . ARG B 2 212 ? -11.192 -26.608 27.783 1.00 53.68 208 ARG F CA 1
ATOM 2483 C C . ARG B 2 212 ? -12.388 -25.771 27.335 1.00 51.27 208 ARG F C 1
ATOM 2484 O O . ARG B 2 212 ? -13.274 -26.272 26.630 1.00 53.34 208 ARG F O 1
ATOM 2492 N N . LEU B 2 213 ? -12.426 -24.488 27.712 1.00 50.20 209 LEU F N 1
ATOM 2493 C CA . LEU B 2 213 ? -13.554 -23.651 27.310 1.00 48.29 209 LEU F CA 1
ATOM 2494 C C . LEU B 2 213 ? -13.543 -23.361 25.818 1.00 48.62 209 LEU F C 1
ATOM 2495 O O . LEU B 2 213 ? -14.588 -23.022 25.259 1.00 51.95 209 LEU F O 1
ATOM 2500 N N . THR B 2 214 ? -12.391 -23.499 25.162 1.00 54.29 210 THR F N 1
ATOM 2501 C CA . THR B 2 214 ? -12.301 -23.235 23.730 1.00 51.38 210 THR F CA 1
ATOM 2502 C C . THR B 2 214 ? -12.742 -24.431 22.896 1.00 50.72 210 THR F C 1
ATOM 2503 O O . THR B 2 214 ? -13.312 -24.250 21.811 1.00 49.38 210 THR F O 1
ATOM 2507 N N . TYR B 2 215 ? -12.513 -25.656 23.376 1.00 43.51 211 TYR F N 1
ATOM 2508 C CA . TYR B 2 215 ? -12.692 -26.834 22.539 1.00 52.88 211 TYR F CA 1
ATOM 2509 C C . TYR B 2 215 ? -13.720 -27.835 23.042 1.00 50.82 211 TYR F C 1
ATOM 2510 O O . TYR B 2 215 ? -14.008 -28.799 22.325 1.00 49.20 211 TYR F O 1
ATOM 2519 N N . LEU B 2 216 ? -14.260 -27.663 24.239 1.00 51.94 212 LEU F N 1
ATOM 2520 C CA . LEU B 2 216 ? -15.316 -28.529 24.735 1.00 52.50 212 LEU F CA 1
ATOM 2521 C C . LEU B 2 216 ? -16.514 -27.690 25.155 1.00 41.71 212 LEU F C 1
ATOM 2522 O O . LEU B 2 216 ? -16.444 -26.461 25.257 1.00 40.82 212 LEU F O 1
ATOM 2527 N N . THR B 2 217 ? -17.621 -28.384 25.403 1.00 45.52 213 THR F N 1
ATOM 2528 C CA . THR B 2 217 ? -18.918 -27.778 25.695 1.00 39.60 213 THR F CA 1
ATOM 2529 C C . THR B 2 217 ? -19.274 -28.038 27.154 1.00 45.82 213 THR F C 1
ATOM 2530 O O . THR B 2 217 ? -19.311 -29.197 27.586 1.00 41.37 213 THR F O 1
ATOM 2534 N N . GLN B 2 218 ? -19.512 -26.964 27.906 1.00 44.22 214 GLN F N 1
ATOM 2535 C CA . GLN B 2 218 ? -20.109 -27.084 29.229 1.00 48.85 214 GLN F CA 1
ATOM 2536 C C . GLN B 2 218 ? -21.530 -27.625 29.096 1.00 43.37 214 GLN F C 1
ATOM 2537 O O . GLN B 2 218 ? -22.315 -27.112 28.299 1.00 40.57 214 GLN F O 1
ATOM 2543 N N . TYR B 2 219 ? -21.864 -28.663 29.859 1.00 37.21 215 TYR F N 1
ATOM 2544 C CA . TYR B 2 219 ? -23.093 -29.410 29.621 1.00 43.07 215 TYR F CA 1
ATOM 2545 C C . TYR B 2 219 ? -23.757 -29.728 30.958 1.00 42.38 215 TYR F C 1
ATOM 2546 O O . TYR B 2 219 ? -23.344 -29.239 32.015 1.00 42.31 215 TYR F O 1
ATOM 2555 N N . TYR B 2 220 ? -24.798 -30.565 30.904 1.00 46.39 216 TYR F N 1
ATOM 2556 C CA . TYR B 2 220 ? -25.647 -30.895 32.039 1.00 45.26 216 TYR F CA 1
ATOM 2557 C C . TYR B 2 220 ? -24.931 -31.841 33.000 1.00 45.11 216 TYR F C 1
ATOM 2558 O O . TYR B 2 220 ? -24.150 -32.693 32.573 1.00 41.55 216 TYR F O 1
ATOM 2567 N N . PRO B 2 221 ? -25.189 -31.715 34.303 1.00 46.34 217 PRO F N 1
ATOM 2568 C CA . PRO B 2 221 ? -24.620 -32.670 35.267 1.00 44.56 217 PRO F CA 1
ATOM 2569 C C . PRO B 2 221 ? -25.104 -34.086 34.961 1.00 46.03 217 PRO F C 1
ATOM 2570 O O . PRO B 2 221 ? -26.005 -34.316 34.158 1.00 39.15 217 PRO F O 1
ATOM 2574 N N . GLN B 2 222 ? -24.455 -35.041 35.620 1.00 42.82 218 GLN F N 1
ATOM 2575 C CA . GLN B 2 222 ? -24.550 -36.448 35.208 1.00 39.68 218 GLN F CA 1
ATOM 2576 C C . GLN B 2 222 ? -25.978 -36.940 35.137 1.00 36.51 218 GLN F C 1
ATOM 2577 O O . GLN B 2 222 ? -26.392 -37.561 34.126 1.00 46.23 218 GLN F O 1
ATOM 2583 N N . GLU B 2 223 ? -26.786 -36.707 36.194 1.00 34.76 219 GLU F N 1
ATOM 2584 C CA . GLU B 2 223 ? -28.121 -37.278 36.251 1.00 38.80 219 GLU F CA 1
ATOM 2585 C C . GLU B 2 223 ? -29.030 -36.663 35.195 1.00 37.06 219 GLU F C 1
ATOM 2586 O O . GLU B 2 223 ? -29.790 -37.388 34.561 1.00 41.29 219 GLU F O 1
ATOM 2592 N N . ALA B 2 224 ? -28.893 -35.360 34.918 1.00 38.77 220 ALA F N 1
ATOM 2593 C CA . ALA B 2 224 ? -29.654 -34.766 33.818 1.00 40.61 220 ALA F CA 1
ATOM 2594 C C . ALA B 2 224 ? -29.128 -35.242 32.472 1.00 47.41 220 ALA F C 1
ATOM 2595 O O . ALA B 2 224 ? -29.915 -35.471 31.539 1.00 41.96 220 ALA F O 1
ATOM 2597 N N . HIS B 2 225 ? -27.807 -35.379 32.344 1.00 40.85 221 HIS F N 1
ATOM 2598 C CA . HIS B 2 225 ? -27.223 -35.907 31.116 1.00 43.07 221 HIS F CA 1
ATOM 2599 C C . HIS B 2 225 ? -27.723 -37.321 30.863 1.00 35.38 221 HIS F C 1
ATOM 2600 O O . HIS B 2 225 ? -28.140 -37.656 29.750 1.00 36.54 221 HIS F O 1
ATOM 2607 N N . LYS B 2 226 ? -27.690 -38.164 31.896 1.00 33.38 222 LYS F N 1
ATOM 2608 C CA . LYS B 2 226 ? -28.256 -39.503 31.783 1.00 35.67 222 LYS F CA 1
ATOM 2609 C C . LYS B 2 226 ? -29.721 -39.466 31.342 1.00 46.13 222 LYS F C 1
ATOM 2610 O O . LYS B 2 226 ? -30.158 -40.303 30.540 1.00 39.96 222 LYS F O 1
ATOM 2616 N N . ALA B 2 227 ? -30.505 -38.509 31.856 1.00 38.70 223 ALA F N 1
ATOM 2617 C CA . ALA B 2 227 ? -31.928 -38.473 31.508 1.00 43.08 223 ALA F CA 1
ATOM 2618 C C . ALA B 2 227 ? -32.136 -38.176 30.025 1.00 42.13 223 ALA F C 1
ATOM 2619 O O . ALA B 2 227 ? -32.993 -38.790 29.377 1.00 47.10 223 ALA F O 1
ATOM 2621 N N . ILE B 2 228 ? -31.356 -37.248 29.463 1.00 40.35 224 ILE F N 1
ATOM 2622 C CA . ILE B 2 228 ? -31.458 -36.948 28.033 1.00 46.32 224 ILE F CA 1
ATOM 2623 C C . ILE B 2 228 ? -31.127 -38.177 27.201 1.00 50.01 224 ILE F C 1
ATOM 2624 O O . ILE B 2 228 ? -31.875 -38.548 26.293 1.00 40.30 224 ILE F O 1
ATOM 2629 N N . VAL B 2 229 ? -29.983 -38.809 27.470 1.00 36.25 225 VAL F N 1
ATOM 2630 C CA . VAL B 2 229 ? -29.558 -39.905 26.599 1.00 40.04 225 VAL F CA 1
ATOM 2631 C C . VAL B 2 229 ? -30.485 -41.103 26.747 1.00 37.43 225 VAL F C 1
ATOM 2632 O O . VAL B 2 229 ? -30.856 -41.740 25.753 1.00 41.97 225 VAL F O 1
ATOM 2636 N N . ASP B 2 230 ? -30.892 -41.424 27.977 1.00 36.46 226 ASP F N 1
ATOM 2637 C CA . ASP B 2 230 ? -31.829 -42.531 28.162 1.00 48.06 226 ASP F CA 1
ATOM 2638 C C . ASP B 2 230 ? -33.152 -42.268 27.444 1.00 43.06 226 ASP F C 1
ATOM 2639 O O . ASP B 2 230 ? -33.711 -43.174 26.817 1.00 40.69 226 ASP F O 1
ATOM 2644 N N . TYR B 2 231 ? -33.661 -41.035 27.522 1.00 42.95 227 TYR F N 1
ATOM 2645 C CA . TYR B 2 231 ? -34.888 -40.658 26.821 1.00 39.21 227 TYR F CA 1
ATOM 2646 C C . TYR B 2 231 ? -34.752 -40.914 25.329 1.00 44.39 227 TYR F C 1
ATOM 2647 O O . TYR B 2 231 ? -35.589 -41.592 24.716 1.00 47.03 227 TYR F O 1
ATOM 2656 N N . TRP B 2 232 ? -33.680 -40.390 24.735 1.00 43.95 228 TRP F N 1
ATOM 2657 C CA . TRP B 2 232 ? -33.394 -40.627 23.326 1.00 45.30 228 TRP F CA 1
ATOM 2658 C C . TRP B 2 232 ? -33.259 -42.120 23.029 1.00 52.04 228 TRP F C 1
ATOM 2659 O O . TRP B 2 232 ? -33.832 -42.628 22.058 1.00 50.36 228 TRP F O 1
ATOM 2670 N N . PHE B 2 233 ? -32.520 -42.835 23.873 1.00 52.33 229 PHE F N 1
ATOM 2671 C CA . PHE B 2 233 ? -32.249 -44.254 23.651 1.00 51.41 229 PHE F CA 1
ATOM 2672 C C . PHE B 2 233 ? -33.538 -45.074 23.662 1.00 52.06 229 PHE F C 1
ATOM 2673 O O . PHE B 2 233 ? -33.807 -45.855 22.743 1.00 46.36 229 PHE F O 1
ATOM 2681 N N . MET B 2 234 ? -34.356 -44.904 24.694 1.00 40.66 230 MET F N 1
ATOM 2682 C CA . MET B 2 234 ? -35.556 -45.719 24.786 1.00 49.19 230 MET F CA 1
ATOM 2683 C C . MET B 2 234 ? -36.652 -45.295 23.815 1.00 47.32 230 MET F C 1
ATOM 2684 O O . MET B 2 234 ? -37.501 -46.126 23.498 1.00 50.32 230 MET F O 1
ATOM 2689 N N . ARG B 2 235 ? -36.665 -44.036 23.372 1.00 45.31 231 ARG F N 1
ATOM 2690 C CA . ARG B 2 235 ? -37.617 -43.681 22.318 1.00 50.22 231 ARG F CA 1
ATOM 2691 C C . ARG B 2 235 ? -37.319 -44.432 21.031 1.00 57.79 231 ARG F C 1
ATOM 2692 O O . ARG B 2 235 ? -38.211 -44.582 20.198 1.00 55.74 231 ARG F O 1
ATOM 2700 N N . HIS B 2 236 ? -36.084 -44.923 20.864 1.00 46.58 232 HIS F N 1
ATOM 2701 C CA . HIS B 2 236 ? -35.725 -45.734 19.710 1.00 48.94 232 HIS F CA 1
ATOM 2702 C C . HIS B 2 236 ? -35.746 -47.224 20.027 1.00 48.79 232 HIS F C 1
ATOM 2703 O O . HIS B 2 236 ? -35.214 -48.027 19.250 1.00 53.20 232 HIS F O 1
ATOM 2710 N N . GLY B 2 237 ? -36.361 -47.608 21.146 1.00 42.89 233 GLY F N 1
ATOM 2711 C CA . GLY B 2 237 ? -36.471 -49.000 21.526 1.00 56.58 233 GLY F CA 1
ATOM 2712 C C . GLY B 2 237 ? -35.335 -49.559 22.365 1.00 65.57 233 GLY F C 1
ATOM 2713 O O . GLY B 2 237 ? -35.347 -50.759 22.663 1.00 69.59 233 GLY F O 1
ATOM 2714 N N . GLY B 2 238 ? -34.357 -48.747 22.758 1.00 63.94 234 GLY F N 1
ATOM 2715 C CA . GLY B 2 238 ? -33.290 -49.251 23.608 1.00 55.84 234 GLY F CA 1
ATOM 2716 C C . GLY B 2 238 ? -33.787 -49.571 25.005 1.00 53.77 234 GLY F C 1
ATOM 2717 O O . GLY B 2 238 ? -34.693 -48.930 25.533 1.00 46.92 234 GLY F O 1
ATOM 2718 N N . VAL B 2 239 ? -33.199 -50.594 25.616 1.00 60.88 235 VAL F N 1
ATOM 2719 C CA . VAL B 2 239 ? -33.503 -50.940 27.002 1.00 61.37 235 VAL F CA 1
ATOM 2720 C C . VAL B 2 239 ? -32.269 -50.654 27.844 1.00 58.96 235 VAL F C 1
ATOM 2721 O O . VAL B 2 239 ? -31.163 -51.103 27.514 1.00 60.25 235 VAL F O 1
ATOM 2725 N N . VAL B 2 240 ? -32.464 -49.900 28.920 1.00 55.76 236 VAL F N 1
ATOM 2726 C CA . VAL B 2 240 ? -31.412 -49.534 29.865 1.00 54.65 236 VAL F CA 1
ATOM 2727 C C . VAL B 2 240 ? -31.226 -50.667 30.873 1.00 57.92 236 VAL F C 1
ATOM 2728 O O . VAL B 2 240 ? -32.149 -50.929 31.664 1.00 57.66 236 VAL F O 1
ATOM 2732 N N . PRO B 2 241 ? -30.100 -51.367 30.876 1.00 55.67 237 PRO F N 1
ATOM 2733 C CA . PRO B 2 241 ? -29.876 -52.376 31.909 1.00 50.77 237 PRO F CA 1
ATOM 2734 C C . PRO B 2 241 ? -29.832 -51.744 33.277 1.00 52.54 237 PRO F C 1
ATOM 2735 O O . PRO B 2 241 ? -29.374 -50.592 33.440 1.00 50.44 237 PRO F O 1
ATOM 2739 N N . PRO B 2 242 ? -30.297 -52.459 34.305 1.00 54.00 238 PRO F N 1
ATOM 2740 C CA . PRO B 2 242 ? -30.240 -51.894 35.663 1.00 53.14 238 PRO F CA 1
ATOM 2741 C C . PRO B 2 242 ? -28.829 -51.810 36.219 1.00 46.25 238 PRO F C 1
ATOM 2742 O O . PRO B 2 242 ? -28.590 -50.998 37.117 1.00 51.09 238 PRO F O 1
ATOM 2746 N N . TYR B 2 243 ? -27.892 -52.616 35.717 1.00 50.95 239 TYR F N 1
ATOM 2747 C CA . TYR B 2 243 ? -26.493 -52.534 36.123 1.00 51.28 239 TYR F CA 1
ATOM 2748 C C . TYR B 2 243 ? -25.595 -52.834 34.934 1.00 51.38 239 TYR F C 1
ATOM 2749 O O . TYR B 2 243 ? -26.027 -53.378 33.917 1.00 56.78 239 TYR F O 1
ATOM 2758 N N . PHE B 2 244 ? -24.327 -52.467 35.088 1.00 51.24 240 PHE F N 1
ATOM 2759 C CA . PHE B 2 244 ? -23.260 -52.796 34.154 1.00 53.46 240 PHE F CA 1
ATOM 2760 C C . PHE B 2 244 ? -22.148 -53.494 34.914 1.00 57.13 240 PHE F C 1
ATOM 2761 O O . PHE B 2 244 ? -21.871 -53.149 36.067 1.00 52.17 240 PHE F O 1
ATOM 2769 N N . GLU B 2 245 ? -21.500 -54.456 34.278 1.00 55.04 241 GLU F N 1
ATOM 2770 C CA . GLU B 2 245 ? -20.377 -55.052 34.977 1.00 59.15 241 GLU F CA 1
ATOM 2771 C C . GLU B 2 245 ? -19.085 -54.302 34.654 1.00 52.97 241 GLU F C 1
ATOM 2772 O O . GLU B 2 245 ? -18.988 -53.548 33.685 1.00 54.89 241 GLU F O 1
ATOM 2778 N N . GLU B 2 246 ? -18.104 -54.490 35.525 1.00 53.64 242 GLU F N 1
ATOM 2779 C CA . GLU B 2 246 ? -16.785 -53.908 35.330 1.00 54.46 242 GLU F CA 1
ATOM 2780 C C . GLU B 2 246 ? -16.211 -54.344 33.985 1.00 47.01 242 GLU F C 1
ATOM 2781 O O . GLU B 2 246 ? -16.405 -55.483 33.553 1.00 53.63 242 GLU F O 1
ATOM 2787 N N . SER B 2 247 ? -15.544 -53.418 33.295 1.00 44.34 243 SER F N 1
ATOM 2788 C CA . SER B 2 247 ? -14.836 -53.785 32.075 1.00 49.70 243 SER F CA 1
ATOM 2789 C C . SER B 2 247 ? -13.663 -54.700 32.414 1.00 52.38 243 SER F C 1
ATOM 2790 O O . SER B 2 247 ? -13.045 -54.594 33.472 1.00 52.62 243 SER F O 1
ATOM 2793 N N . LYS B 2 248 ? -13.360 -55.600 31.495 1.00 57.69 244 LYS F N 1
ATOM 2794 C CA . LYS B 2 248 ? -12.524 -56.754 31.778 1.00 60.39 244 LYS F CA 1
ATOM 2795 C C . LYS B 2 248 ? -11.111 -56.481 31.300 1.00 59.60 244 LYS F C 1
ATOM 2796 O O . LYS B 2 248 ? -10.880 -55.661 30.406 1.00 47.52 244 LYS F O 1
ATOM 2802 N N . GLY B 2 249 ? -10.163 -57.179 31.914 1.00 61.67 245 GLY F N 1
ATOM 2803 C CA . GLY B 2 249 ? -8.762 -56.995 31.628 1.00 60.71 245 GLY F CA 1
ATOM 2804 C C . GLY B 2 249 ? -8.220 -57.849 30.506 1.00 73.48 245 GLY F C 1
ATOM 2805 O O . GLY B 2 249 ? -6.997 -57.884 30.328 1.00 79.59 245 GLY F O 1
ATOM 2806 N N . TYR B 2 250 ? -9.072 -58.534 29.739 1.00 72.95 246 TYR F N 1
ATOM 2807 C CA . TYR B 2 250 ? -8.598 -59.414 28.675 1.00 82.91 246 TYR F CA 1
ATOM 2808 C C . TYR B 2 250 ? -9.444 -59.248 27.412 1.00 89.28 246 TYR F C 1
ATOM 2809 O O . TYR B 2 250 ? -10.599 -58.814 27.461 1.00 85.29 246 TYR F O 1
ATOM 2818 N N . GLU B 2 251 ? -8.848 -59.631 26.274 1.00 87.18 247 GLU F N 1
ATOM 2819 C CA . GLU B 2 251 ? -9.408 -59.334 24.959 1.00 90.41 247 GLU F CA 1
ATOM 2820 C C . GLU B 2 251 ? -10.638 -60.197 24.664 1.00 93.54 247 GLU F C 1
ATOM 2821 O O . GLU B 2 251 ? -10.742 -61.330 25.140 1.00 91.74 247 GLU F O 1
ATOM 2827 N N . PRO B 2 252 ? -11.578 -59.683 23.869 1.00 106.46 248 PRO F N 1
ATOM 2828 C CA . PRO B 2 252 ? -12.818 -60.433 23.574 1.00 105.41 248 PRO F CA 1
ATOM 2829 C C . PRO B 2 252 ? -12.592 -61.521 22.537 1.00 104.66 248 PRO F C 1
ATOM 2830 O O . PRO B 2 252 ? -11.745 -61.376 21.640 1.00 101.97 248 PRO F O 1
ATOM 2834 N N . PRO B 2 253 ? -13.361 -62.624 22.610 1.00 109.24 249 PRO F N 1
ATOM 2835 C CA . PRO B 2 253 ? -13.327 -63.807 21.733 1.00 109.53 249 PRO F CA 1
ATOM 2836 C C . PRO B 2 253 ? -13.536 -63.474 20.256 1.00 106.01 249 PRO F C 1
ATOM 2837 O O . PRO B 2 253 ? -13.087 -64.239 19.399 1.00 104.74 249 PRO F O 1
ATOM 2841 N N . ASP C 1 1 ? -62.167 -35.885 6.688 1.00 84.09 1 ASP B N 1
ATOM 2842 C CA . ASP C 1 1 ? -61.810 -37.297 6.585 1.00 92.42 1 ASP B CA 1
ATOM 2843 C C . ASP C 1 1 ? -63.039 -38.154 6.879 1.00 93.50 1 ASP B C 1
ATOM 2844 O O . ASP C 1 1 ? -63.659 -38.000 7.931 1.00 92.10 1 ASP B O 1
ATOM 2849 N N . SER C 1 2 ? -63.382 -39.067 5.965 1.00 93.50 2 SER B N 1
ATOM 2850 C CA . SER C 1 2 ? -64.693 -39.700 5.966 1.00 88.32 2 SER B CA 1
ATOM 2851 C C . SER C 1 2 ? -64.600 -41.221 5.933 1.00 80.84 2 SER B C 1
ATOM 2852 O O . SER C 1 2 ? -63.632 -41.809 5.443 1.00 82.51 2 SER B O 1
ATOM 2855 N N . MET C 1 3 ? -65.654 -41.842 6.460 1.00 72.00 3 MET B N 1
ATOM 2856 C CA . MET C 1 3 ? -65.838 -43.283 6.445 1.00 65.24 3 MET B CA 1
ATOM 2857 C C . MET C 1 3 ? -67.303 -43.586 6.182 1.00 75.97 3 MET B C 1
ATOM 2858 O O . MET C 1 3 ? -68.175 -42.714 6.274 1.00 80.69 3 MET B O 1
ATOM 2863 N N . TYR C 1 4 ? -67.565 -44.850 5.855 1.00 79.83 4 TYR B N 1
ATOM 2864 C CA . TYR C 1 4 ? -68.895 -45.316 5.496 1.00 83.42 4 TYR B CA 1
ATOM 2865 C C . TYR C 1 4 ? -69.031 -46.754 5.985 1.00 79.30 4 TYR B C 1
ATOM 2866 O O . TYR C 1 4 ? -68.049 -47.498 6.036 1.00 80.07 4 TYR B O 1
ATOM 2875 N N . GLY C 1 5 ? -70.253 -47.137 6.355 1.00 84.02 5 GLY B N 1
ATOM 2876 C CA . GLY C 1 5 ? -70.516 -48.491 6.816 1.00 80.96 5 GLY B CA 1
ATOM 2877 C C . GLY C 1 5 ? -71.994 -48.831 6.827 1.00 81.58 5 GLY B C 1
ATOM 2878 O O . GLY C 1 5 ? -72.825 -47.964 7.104 1.00 84.26 5 GLY B O 1
ATOM 2879 N N . PHE C 1 6 ? -72.352 -50.074 6.534 1.00 80.59 6 PHE B N 1
ATOM 2880 C CA . PHE C 1 6 ? -73.758 -50.429 6.405 1.00 87.70 6 PHE B CA 1
ATOM 2881 C C . PHE C 1 6 ? -74.293 -50.951 7.734 1.00 83.70 6 PHE B C 1
ATOM 2882 O O . PHE C 1 6 ? -73.560 -51.553 8.519 1.00 79.05 6 PHE B O 1
ATOM 2890 N N . ILE C 1 7 ? -75.586 -50.692 7.975 1.00 77.35 7 ILE B N 1
ATOM 2891 C CA . ILE C 1 7 ? -76.203 -51.104 9.235 1.00 86.16 7 ILE B CA 1
ATOM 2892 C C . ILE C 1 7 ? -75.940 -52.570 9.472 1.00 83.22 7 ILE B C 1
ATOM 2893 O O . ILE C 1 7 ? -75.987 -53.396 8.554 1.00 84.11 7 ILE B O 1
ATOM 2898 N N . GLY C 1 8 ? -75.659 -52.906 10.721 1.00 82.91 8 GLY B N 1
ATOM 2899 C CA . GLY C 1 8 ? -75.296 -54.242 11.079 1.00 81.40 8 GLY B CA 1
ATOM 2900 C C . GLY C 1 8 ? -73.825 -54.566 10.948 1.00 88.36 8 GLY B C 1
ATOM 2901 O O . GLY C 1 8 ? -73.372 -55.534 11.563 1.00 98.44 8 GLY B O 1
ATOM 2902 N N . THR C 1 9 ? -73.057 -53.800 10.178 1.00 82.38 9 THR B N 1
ATOM 2903 C CA . THR C 1 9 ? -71.671 -54.199 9.999 1.00 77.84 9 THR B CA 1
ATOM 2904 C C . THR C 1 9 ? -70.835 -53.797 11.220 1.00 82.28 9 THR B C 1
ATOM 2905 O O . THR C 1 9 ? -71.350 -53.376 12.258 1.00 83.68 9 THR B O 1
ATOM 2909 N N . ASP C 1 10 ? -69.538 -54.014 11.125 1.00 77.00 10 ASP B N 1
ATOM 2910 C CA . ASP C 1 10 ? -68.575 -53.496 12.086 1.00 76.77 10 ASP B CA 1
ATOM 2911 C C . ASP C 1 10 ? -67.625 -52.569 11.340 1.00 75.85 10 ASP B C 1
ATOM 2912 O O . ASP C 1 10 ? -67.470 -52.660 10.119 1.00 75.24 10 ASP B O 1
ATOM 2917 N N . VAL C 1 11 ? -67.033 -51.631 12.071 1.00 73.41 11 VAL B N 1
ATOM 2918 C CA . VAL C 1 11 ? -66.202 -50.616 11.439 1.00 69.66 11 VAL B CA 1
ATOM 2919 C C . VAL C 1 11 ? -65.083 -50.228 12.397 1.00 66.18 11 VAL B C 1
ATOM 2920 O O . VAL C 1 11 ? -65.242 -50.280 13.618 1.00 65.16 11 VAL B O 1
ATOM 2924 N N . VAL C 1 12 ? -63.932 -49.862 11.834 1.00 69.33 12 VAL B N 1
ATOM 2925 C CA . VAL C 1 12 ? -62.719 -49.575 12.595 1.00 65.59 12 VAL B CA 1
ATOM 2926 C C . VAL C 1 12 ? -62.446 -48.077 12.490 1.00 67.64 12 VAL B C 1
ATOM 2927 O O . VAL C 1 12 ? -62.145 -47.572 11.409 1.00 66.99 12 VAL B O 1
ATOM 2931 N N . LEU C 1 13 ? -62.547 -47.363 13.614 1.00 65.36 13 LEU B N 1
ATOM 2932 C CA . LEU C 1 13 ? -62.245 -45.937 13.654 1.00 66.09 13 LEU B CA 1
ATOM 2933 C C . LEU C 1 13 ? -60.800 -45.737 14.139 1.00 68.80 13 LEU B C 1
ATOM 2934 O O . LEU C 1 13 ? -60.462 -46.077 15.276 1.00 66.34 13 LEU B O 1
ATOM 2939 N N . HIS C 1 14 ? -59.964 -45.205 13.259 1.00 63.61 14 HIS B N 1
ATOM 2940 C CA . HIS C 1 14 ? -58.531 -45.120 13.501 1.00 69.82 14 HIS B CA 1
ATOM 2941 C C . HIS C 1 14 ? -58.183 -43.850 14.260 1.00 63.74 14 HIS B C 1
ATOM 2942 O O . HIS C 1 14 ? -58.640 -42.760 13.912 1.00 57.19 14 HIS B O 1
ATOM 2949 N N . CYS C 1 15 ? -57.353 -43.992 15.287 1.00 69.21 15 CYS B N 1
ATOM 2950 C CA . CYS C 1 15 ? -56.840 -42.825 15.987 1.00 66.36 15 CYS B CA 1
ATOM 2951 C C . CYS C 1 15 ? -55.489 -43.171 16.581 1.00 64.65 15 CYS B C 1
ATOM 2952 O O . CYS C 1 15 ? -55.375 -44.119 17.366 1.00 61.96 15 CYS B O 1
ATOM 2955 N N . SER C 1 16 ? -54.479 -42.392 16.211 1.00 60.67 16 SER B N 1
ATOM 2956 C CA . SER C 1 16 ? -53.133 -42.585 16.710 1.00 63.15 16 SER B CA 1
ATOM 2957 C C . SER C 1 16 ? -52.469 -41.222 16.815 1.00 65.62 16 SER B C 1
ATOM 2958 O O . SER C 1 16 ? -52.827 -40.279 16.101 1.00 62.79 16 SER B O 1
ATOM 2961 N N . PHE C 1 17 ? -51.528 -41.114 17.741 1.00 62.65 17 PHE B N 1
ATOM 2962 C CA . PHE C 1 17 ? -50.775 -39.888 17.950 1.00 62.05 17 PHE B CA 1
ATOM 2963 C C . PHE C 1 17 ? -49.461 -40.066 17.198 1.00 66.76 17 PHE B C 1
ATOM 2964 O O . PHE C 1 17 ? -48.600 -40.848 17.617 1.00 61.72 17 PHE B O 1
ATOM 2972 N N . ALA C 1 18 ? -49.203 -39.092 16.482 1.00 67.57 18 ALA B N 1
ATOM 2973 C CA . ALA C 1 18 ? -48.369 -39.587 15.391 1.00 73.53 18 ALA B CA 1
ATOM 2974 C C . ALA C 1 18 ? -46.882 -39.438 15.692 1.00 73.12 18 ALA B C 1
ATOM 2975 O O . ALA C 1 18 ? -46.209 -40.411 16.030 1.00 72.13 18 ALA B O 1
ATOM 2977 N N . ASN C 1 19 ? -46.451 -38.180 15.821 1.00 73.70 19 ASN B N 1
ATOM 2978 C CA . ASN C 1 19 ? -45.150 -37.855 16.395 1.00 78.11 19 ASN B CA 1
ATOM 2979 C C . ASN C 1 19 ? -45.359 -37.236 17.760 1.00 68.34 19 ASN B C 1
ATOM 2980 O O . ASN C 1 19 ? -45.636 -36.018 17.846 1.00 70.61 19 ASN B O 1
ATOM 2985 N N . PRO C 1 20 ? -45.286 -37.976 18.852 1.00 66.95 20 PRO B N 1
ATOM 2986 C CA . PRO C 1 20 ? -45.248 -37.329 20.164 1.00 60.85 20 PRO B CA 1
ATOM 2987 C C . PRO C 1 20 ? -44.041 -36.405 20.238 1.00 67.87 20 PRO B C 1
ATOM 2988 O O . PRO C 1 20 ? -42.918 -36.792 19.888 1.00 52.08 20 PRO B O 1
ATOM 2992 N N . LEU C 1 21 ? -44.284 -35.167 20.657 1.00 67.21 21 LEU B N 1
ATOM 2993 C CA . LEU C 1 21 ? -43.212 -34.189 20.811 1.00 72.84 21 LEU B CA 1
ATOM 2994 C C . LEU C 1 21 ? -42.249 -34.633 21.921 1.00 69.30 21 LEU B C 1
ATOM 2995 O O . LEU C 1 21 ? -42.666 -35.262 22.889 1.00 61.84 21 LEU B O 1
ATOM 3000 N N . PRO C 1 22 ? -40.956 -34.340 21.808 1.00 67.78 22 PRO B N 1
ATOM 3001 C CA . PRO C 1 22 ? -40.114 -34.447 23.007 1.00 50.89 22 PRO B CA 1
ATOM 3002 C C . PRO C 1 22 ? -40.656 -33.533 24.094 1.00 47.56 22 PRO B C 1
ATOM 3003 O O . PRO C 1 22 ? -41.069 -32.404 23.833 1.00 56.70 22 PRO B O 1
ATOM 3007 N N . GLY C 1 23 ? -40.710 -34.048 25.327 1.00 42.82 23 GLY B N 1
ATOM 3008 C CA . GLY C 1 23 ? -41.232 -33.284 26.441 1.00 55.90 23 GLY B CA 1
ATOM 3009 C C . GLY C 1 23 ? -42.745 -33.331 26.623 1.00 62.02 23 GLY B C 1
ATOM 3010 O O . GLY C 1 23 ? -43.251 -32.719 27.580 1.00 68.75 23 GLY B O 1
ATOM 3011 N N . VAL C 1 24 ? -43.486 -34.023 25.750 1.00 58.31 24 VAL B N 1
ATOM 3012 C CA . VAL C 1 24 ? -44.943 -34.108 25.845 1.00 55.29 24 VAL B CA 1
ATOM 3013 C C . VAL C 1 24 ? -45.315 -35.360 26.620 1.00 45.04 24 VAL B C 1
ATOM 3014 O O . VAL C 1 24 ? -44.990 -36.495 26.191 1.00 50.12 24 VAL B O 1
ATOM 3018 N N . LYS C 1 25 ? -45.993 -35.186 27.730 1.00 41.80 25 LYS B N 1
ATOM 3019 C CA . LYS C 1 25 ? -46.566 -36.292 28.485 1.00 45.78 25 LYS B CA 1
ATOM 3020 C C . LYS C 1 25 ? -47.972 -36.571 27.960 1.00 48.65 25 LYS B C 1
ATOM 3021 O O . LYS C 1 25 ? -48.771 -35.641 27.822 1.00 51.24 25 LYS B O 1
ATOM 3027 N N . ILE C 1 26 ? -48.273 -37.825 27.653 1.00 43.25 26 ILE B N 1
ATOM 3028 C CA . ILE C 1 26 ? -49.609 -38.194 27.187 1.00 49.30 26 ILE B CA 1
ATOM 3029 C C . ILE C 1 26 ? -50.327 -38.921 28.312 1.00 44.16 26 ILE B C 1
ATOM 3030 O O . ILE C 1 26 ? -49.756 -39.804 28.964 1.00 59.65 26 ILE B O 1
ATOM 3035 N N . THR C 1 27 ? -51.572 -38.548 28.532 1.00 45.16 27 THR B N 1
ATOM 3036 C CA . THR C 1 27 ? -52.315 -38.905 29.734 1.00 53.61 27 THR B CA 1
ATOM 3037 C C . THR C 1 27 ? -53.544 -39.765 29.482 1.00 46.15 27 THR B C 1
ATOM 3038 O O . THR C 1 27 ? -53.821 -40.665 30.277 1.00 55.50 27 THR B O 1
ATOM 3042 N N . GLN C 1 28 ? -54.287 -39.539 28.400 1.00 47.40 28 GLN B N 1
ATOM 3043 C CA . GLN C 1 28 ? -55.371 -40.453 28.037 1.00 53.50 28 GLN B CA 1
ATOM 3044 C C . GLN C 1 28 ? -55.861 -40.123 26.634 1.00 47.89 28 GLN B C 1
ATOM 3045 O O . GLN C 1 28 ? -55.528 -39.076 26.067 1.00 41.18 28 GLN B O 1
ATOM 3051 N N . VAL C 1 29 ? -56.624 -41.076 26.068 1.00 43.67 29 VAL B N 1
ATOM 3052 C CA . VAL C 1 29 ? -57.298 -40.965 24.776 1.00 51.89 29 VAL B CA 1
ATOM 3053 C C . VAL C 1 29 ? -58.794 -41.079 25.002 1.00 47.86 29 VAL B C 1
ATOM 3054 O O . VAL C 1 29 ? -59.237 -41.962 25.743 1.00 51.24 29 VAL B O 1
ATOM 3058 N N . THR C 1 30 ? -59.570 -40.262 24.290 1.00 46.19 30 THR B N 1
ATOM 3059 C CA . THR C 1 30 ? -61.021 -40.278 24.425 1.00 46.73 30 THR B CA 1
ATOM 3060 C C . THR C 1 30 ? -61.672 -40.157 23.053 1.00 49.56 30 THR B C 1
ATOM 3061 O O . THR C 1 30 ? -61.271 -39.321 22.238 1.00 51.27 30 THR B O 1
ATOM 3065 N N . TRP C 1 31 ? -62.668 -40.993 22.799 1.00 46.85 31 TRP B N 1
ATOM 3066 C CA . TRP C 1 31 ? -63.522 -40.855 21.631 1.00 50.08 31 TRP B CA 1
ATOM 3067 C C . TRP C 1 31 ? -64.802 -40.139 22.047 1.00 51.83 31 TRP B C 1
ATOM 3068 O O . TRP C 1 31 ? -65.411 -40.498 23.060 1.00 53.88 31 TRP B O 1
ATOM 3079 N N . GLN C 1 32 ? -65.189 -39.118 21.282 1.00 44.31 32 GLN B N 1
ATOM 3080 C CA . GLN C 1 32 ? -66.448 -38.414 21.468 1.00 49.64 32 GLN B CA 1
ATOM 3081 C C . GLN C 1 32 ? -67.250 -38.392 20.173 1.00 58.10 32 GLN B C 1
ATOM 3082 O O . GLN C 1 32 ? -66.693 -38.457 19.071 1.00 56.87 32 GLN B O 1
ATOM 3088 N N . LYS C 1 33 ? -68.563 -38.269 20.323 1.00 53.43 33 LYS B N 1
ATOM 3089 C CA . LYS C 1 33 ? -69.489 -38.116 19.211 1.00 56.44 33 LYS B CA 1
ATOM 3090 C C . LYS C 1 33 ? -70.128 -36.738 19.278 1.00 53.15 33 LYS B C 1
ATOM 3091 O O . LYS C 1 33 ? -70.657 -36.349 20.324 1.00 54.20 33 LYS B O 1
ATOM 3097 N N . ALA C 1 34 ? -70.082 -36.006 18.167 1.00 63.21 34 ALA B N 1
ATOM 3098 C CA . ALA C 1 34 ? -70.610 -34.651 18.089 1.00 71.97 34 ALA B CA 1
ATOM 3099 C C . ALA C 1 34 ? -71.865 -34.634 17.232 1.00 77.77 34 ALA B C 1
ATOM 3100 O O . ALA C 1 34 ? -71.847 -35.086 16.085 1.00 91.00 34 ALA B O 1
ATOM 3102 N N . THR C 1 35 ? -72.950 -34.132 17.808 1.00 89.78 35 THR B N 1
ATOM 3103 C CA . THR C 1 35 ? -74.219 -33.895 17.139 1.00 101.44 35 THR B CA 1
ATOM 3104 C C . THR C 1 35 ? -74.801 -32.709 17.882 1.00 104.64 35 THR B C 1
ATOM 3105 O O . THR C 1 35 ? -74.565 -32.588 19.087 1.00 106.04 35 THR B O 1
ATOM 3109 N N . ASN C 1 36 ? -75.536 -31.850 17.179 1.00 108.86 36 ASN B N 1
ATOM 3110 C CA . ASN C 1 36 ? -76.261 -30.733 17.793 1.00 113.81 36 ASN B CA 1
ATOM 3111 C C . ASN C 1 36 ? -75.320 -29.603 18.252 1.00 116.26 36 ASN B C 1
ATOM 3112 O O . ASN C 1 36 ? -75.762 -28.571 18.784 1.00 118.48 36 ASN B O 1
ATOM 3117 N N . GLY C 1 37 ? -74.039 -29.709 17.931 1.00 110.81 37 GLY B N 1
ATOM 3118 C CA . GLY C 1 37 ? -73.074 -28.913 18.658 1.00 109.25 37 GLY B CA 1
ATOM 3119 C C . GLY C 1 37 ? -73.046 -29.297 20.119 1.00 106.72 37 GLY B C 1
ATOM 3120 O O . GLY C 1 37 ? -72.892 -28.430 20.977 1.00 104.62 37 GLY B O 1
ATOM 3121 N N . SER C 1 38 ? -73.235 -30.587 20.424 1.00 106.33 38 SER B N 1
ATOM 3122 C CA . SER C 1 38 ? -73.046 -31.138 21.764 1.00 99.45 38 SER B CA 1
ATOM 3123 C C . SER C 1 38 ? -72.242 -32.426 21.639 1.00 93.26 38 SER B C 1
ATOM 3124 O O . SER C 1 38 ? -72.756 -33.426 21.133 1.00 88.88 38 SER B O 1
ATOM 3127 N N . LYS C 1 39 ? -71.005 -32.411 22.123 1.00 86.20 39 LYS B N 1
ATOM 3128 C CA . LYS C 1 39 ? -70.218 -33.631 22.119 1.00 77.52 39 LYS B CA 1
ATOM 3129 C C . LYS C 1 39 ? -70.504 -34.453 23.370 1.00 73.45 39 LYS B C 1
ATOM 3130 O O . LYS C 1 39 ? -70.671 -33.918 24.465 1.00 81.56 39 LYS B O 1
ATOM 3136 N N . GLN C 1 40 ? -70.563 -35.757 23.180 1.00 67.72 40 GLN B N 1
ATOM 3137 C CA . GLN C 1 40 ? -70.774 -36.719 24.245 1.00 58.03 40 GLN B CA 1
ATOM 3138 C C . GLN C 1 40 ? -69.661 -37.753 24.170 1.00 56.38 40 GLN B C 1
ATOM 3139 O O . GLN C 1 40 ? -69.153 -38.050 23.090 1.00 55.98 40 GLN B O 1
ATOM 3145 N N . ASN C 1 41 ? -69.269 -38.290 25.328 1.00 51.87 41 ASN B N 1
ATOM 3146 C CA . ASN C 1 41 ? -68.169 -39.243 25.384 1.00 55.65 41 ASN B CA 1
ATOM 3147 C C . ASN C 1 41 ? -68.609 -40.641 24.954 1.00 59.58 41 ASN B C 1
ATOM 3148 O O . ASN C 1 41 ? -69.634 -41.149 25.412 1.00 55.80 41 ASN B O 1
ATOM 3153 N N . VAL C 1 42 ? -67.808 -41.270 24.099 1.00 54.81 42 VAL B N 1
ATOM 3154 C CA . VAL C 1 42 ? -68.048 -42.636 23.638 1.00 52.35 42 VAL B CA 1
ATOM 3155 C C . VAL C 1 42 ? -67.245 -43.649 24.442 1.00 57.07 42 VAL B C 1
ATOM 3156 O O . VAL C 1 42 ? -67.794 -44.630 24.945 1.00 55.68 42 VAL B O 1
ATOM 3160 N N . ALA C 1 43 ? -65.933 -43.436 24.554 1.00 54.99 43 ALA B N 1
ATOM 3161 C CA . ALA C 1 43 ? -65.044 -44.371 25.233 1.00 53.61 43 ALA B CA 1
ATOM 3162 C C . ALA C 1 43 ? -63.768 -43.644 25.619 1.00 48.30 43 ALA B C 1
ATOM 3163 O O . ALA C 1 43 ? -63.267 -42.809 24.863 1.00 50.69 43 ALA B O 1
ATOM 3165 N N . ILE C 1 44 ? -63.249 -43.981 26.795 1.00 52.88 44 ILE B N 1
ATOM 3166 C CA . ILE C 1 44 ? -62.079 -43.344 27.383 1.00 51.37 44 ILE B CA 1
ATOM 3167 C C . ILE C 1 44 ? -61.060 -44.435 27.666 1.00 56.18 44 ILE B C 1
ATOM 3168 O O . ILE C 1 44 ? -61.416 -45.480 28.224 1.00 50.78 44 ILE B O 1
ATOM 3173 N N . TYR C 1 45 ? -59.801 -44.199 27.292 1.00 51.77 45 TYR B N 1
ATOM 3174 C CA . TYR C 1 45 ? -58.710 -45.089 27.672 1.00 55.35 45 TYR B CA 1
ATOM 3175 C C . TYR C 1 45 ? -57.672 -44.298 28.454 1.00 60.13 45 TYR B C 1
ATOM 3176 O O . TYR C 1 45 ? -56.980 -43.439 27.896 1.00 55.14 45 TYR B O 1
ATOM 3185 N N . ASN C 1 46 ? -57.562 -44.597 29.740 1.00 57.71 46 ASN B N 1
ATOM 3186 C CA . ASN C 1 46 ? -56.534 -44.012 30.580 1.00 60.29 46 ASN B CA 1
ATOM 3187 C C . ASN C 1 46 ? -55.448 -45.058 30.792 1.00 53.67 46 ASN B C 1
ATOM 3188 O O . ASN C 1 46 ? -55.726 -46.105 31.398 1.00 51.10 46 ASN B O 1
ATOM 3193 N N . PRO C 1 47 ? -54.227 -44.853 30.284 1.00 56.73 47 PRO B N 1
ATOM 3194 C CA . PRO C 1 47 ? -53.185 -45.891 30.430 1.00 56.36 47 PRO B CA 1
ATOM 3195 C C . PRO C 1 47 ? -52.957 -46.329 31.866 1.00 53.89 47 PRO B C 1
ATOM 3196 O O . PRO C 1 47 ? -52.819 -47.528 32.134 1.00 58.72 47 PRO B O 1
ATOM 3200 N N . ALA C 1 48 ? -52.944 -45.389 32.807 1.00 54.81 48 ALA B N 1
ATOM 3201 C CA . ALA C 1 48 ? -52.743 -45.763 34.201 1.00 59.19 48 ALA B CA 1
ATOM 3202 C C . ALA C 1 48 ? -53.965 -46.456 34.795 1.00 66.08 48 ALA B C 1
ATOM 3203 O O . ALA C 1 48 ? -53.812 -47.358 35.622 1.00 74.32 48 ALA B O 1
ATOM 3205 N N . MET C 1 49 ? -55.181 -46.072 34.382 1.00 63.26 49 MET B N 1
ATOM 3206 C CA . MET C 1 49 ? -56.382 -46.438 35.126 1.00 57.59 49 MET B CA 1
ATOM 3207 C C . MET C 1 49 ? -57.408 -47.268 34.364 1.00 62.53 49 MET B C 1
ATOM 3208 O O . MET C 1 49 ? -58.386 -47.708 34.978 1.00 67.82 49 MET B O 1
ATOM 3213 N N . GLY C 1 50 ? -57.245 -47.481 33.066 1.00 62.05 50 GLY B N 1
ATOM 3214 C CA . GLY C 1 50 ? -58.093 -48.412 32.345 1.00 64.51 50 GLY B CA 1
ATOM 3215 C C . GLY C 1 50 ? -59.100 -47.728 31.432 1.00 56.49 50 GLY B C 1
ATOM 3216 O O . GLY C 1 50 ? -59.079 -46.512 31.218 1.00 57.92 50 GLY B O 1
ATOM 3217 N N . VAL C 1 51 ? -60.008 -48.561 30.890 1.00 52.68 51 VAL B N 1
ATOM 3218 C CA . VAL C 1 51 ? -60.961 -48.194 29.846 1.00 51.49 51 VAL B CA 1
ATOM 3219 C C . VAL C 1 51 ? -62.334 -47.972 30.461 1.00 55.62 51 VAL B C 1
ATOM 3220 O O . VAL C 1 51 ? -62.713 -48.617 31.444 1.00 61.88 51 VAL B O 1
ATOM 3224 N N . SER C 1 52 ? -63.093 -47.050 29.875 1.00 53.86 52 SER B N 1
ATOM 3225 C CA . SER C 1 52 ? -64.511 -46.931 30.168 1.00 52.47 52 SER B CA 1
ATOM 3226 C C . SER C 1 52 ? -65.261 -46.700 28.864 1.00 58.64 52 SER B C 1
ATOM 3227 O O . SER C 1 52 ? -64.880 -45.831 28.073 1.00 54.30 52 SER B O 1
ATOM 3230 N N . VAL C 1 53 ? -66.306 -47.493 28.634 1.00 56.06 53 VAL B N 1
ATOM 3231 C CA . VAL C 1 53 ? -67.203 -47.319 27.498 1.00 55.81 53 VAL B CA 1
ATOM 3232 C C . VAL C 1 53 ? -68.554 -46.870 28.031 1.00 55.80 53 VAL B C 1
ATOM 3233 O O . VAL C 1 53 ? -69.070 -47.446 28.995 1.00 70.26 53 VAL B O 1
ATOM 3237 N N . LEU C 1 54 ? -69.118 -45.842 27.412 1.00 48.46 54 LEU B N 1
ATOM 3238 C CA . LEU C 1 54 ? -70.370 -45.251 27.863 1.00 58.46 54 LEU B CA 1
ATOM 3239 C C . LEU C 1 54 ? -71.556 -45.749 27.038 1.00 65.82 54 LEU B C 1
ATOM 3240 O O . LEU C 1 54 ? -71.406 -46.122 25.874 1.00 68.08 54 LEU B O 1
ATOM 3245 N N . ALA C 1 55 ? -72.738 -45.759 27.650 1.00 68.64 55 ALA B N 1
ATOM 3246 C CA . ALA C 1 55 ? -73.974 -46.037 26.925 1.00 66.06 55 ALA B CA 1
ATOM 3247 C C . ALA C 1 55 ? -74.161 -44.896 25.953 1.00 71.23 55 ALA B C 1
ATOM 3248 O O . ALA C 1 55 ? -73.820 -43.778 26.276 1.00 74.91 55 ALA B O 1
ATOM 3250 N N . PRO C 1 56 ? -74.675 -45.170 24.743 1.00 75.20 56 PRO B N 1
ATOM 3251 C CA . PRO C 1 56 ? -75.277 -46.281 24.011 1.00 83.40 56 PRO B CA 1
ATOM 3252 C C . PRO C 1 56 ? -74.293 -47.314 23.406 1.00 79.47 56 PRO B C 1
ATOM 3253 O O . PRO C 1 56 ? -74.687 -48.005 22.471 1.00 80.83 56 PRO B O 1
ATOM 3257 N N . TYR C 1 57 ? -73.089 -47.448 23.953 1.00 68.53 57 TYR B N 1
ATOM 3258 C CA . TYR C 1 57 ? -72.076 -48.232 23.267 1.00 61.32 57 TYR B CA 1
ATOM 3259 C C . TYR C 1 57 ? -71.471 -49.362 24.088 1.00 67.56 57 TYR B C 1
ATOM 3260 O O . TYR C 1 57 ? -70.498 -49.968 23.633 1.00 74.93 57 TYR B O 1
ATOM 3269 N N . ARG C 1 58 ? -72.001 -49.665 25.271 1.00 65.92 58 ARG B N 1
ATOM 3270 C CA . ARG C 1 58 ? -71.216 -50.482 26.198 1.00 78.17 58 ARG B CA 1
ATOM 3271 C C . ARG C 1 58 ? -70.938 -51.869 25.656 1.00 84.13 58 ARG B C 1
ATOM 3272 O O . ARG C 1 58 ? -69.835 -52.412 25.855 1.00 91.06 58 ARG B O 1
ATOM 3280 N N . GLU C 1 59 ? -71.883 -52.504 24.977 1.00 88.79 59 GLU B N 1
ATOM 3281 C CA . GLU C 1 59 ? -71.480 -53.781 24.430 1.00 94.51 59 GLU B CA 1
ATOM 3282 C C . GLU C 1 59 ? -70.834 -53.675 23.048 1.00 94.03 59 GLU B C 1
ATOM 3283 O O . GLU C 1 59 ? -70.273 -54.668 22.582 1.00 93.98 59 GLU B O 1
ATOM 3289 N N . ARG C 1 60 ? -70.871 -52.498 22.419 1.00 87.60 60 ARG B N 1
ATOM 3290 C CA . ARG C 1 60 ? -70.545 -52.386 20.999 1.00 76.01 60 ARG B CA 1
ATOM 3291 C C . ARG C 1 60 ? -69.186 -51.762 20.679 1.00 75.83 60 ARG B C 1
ATOM 3292 O O . ARG C 1 60 ? -68.876 -51.612 19.491 1.00 68.69 60 ARG B O 1
ATOM 3300 N N . VAL C 1 61 ? -68.361 -51.402 21.671 1.00 71.37 61 VAL B N 1
ATOM 3301 C CA . VAL C 1 61 ? -67.139 -50.635 21.407 1.00 67.01 61 VAL B CA 1
ATOM 3302 C C . VAL C 1 61 ? -65.955 -51.217 22.175 1.00 66.67 61 VAL B C 1
ATOM 3303 O O . VAL C 1 61 ? -66.087 -51.619 23.336 1.00 70.18 61 VAL B O 1
ATOM 3307 N N . GLU C 1 62 ? -64.787 -51.226 21.528 1.00 64.45 62 GLU B N 1
ATOM 3308 C CA . GLU C 1 62 ? -63.594 -51.881 22.045 1.00 70.44 62 GLU B CA 1
ATOM 3309 C C . GLU C 1 62 ? -62.355 -51.189 21.495 1.00 71.78 62 GLU B C 1
ATOM 3310 O O . GLU C 1 62 ? -62.256 -50.988 20.281 1.00 73.86 62 GLU B O 1
ATOM 3316 N N . PHE C 1 63 ? -61.420 -50.823 22.373 1.00 65.60 63 PHE B N 1
ATOM 3317 C CA . PHE C 1 63 ? -60.100 -50.406 21.909 1.00 64.99 63 PHE B CA 1
ATOM 3318 C C . PHE C 1 63 ? -59.335 -51.629 21.421 1.00 69.92 63 PHE B C 1
ATOM 3319 O O . PHE C 1 63 ? -59.221 -52.628 22.139 1.00 77.13 63 PHE B O 1
ATOM 3327 N N . LEU C 1 64 ? -58.823 -51.559 20.190 1.00 58.96 64 LEU B N 1
ATOM 3328 C CA . LEU C 1 64 ? -58.085 -52.686 19.611 1.00 64.39 64 LEU B CA 1
ATOM 3329 C C . LEU C 1 64 ? -56.696 -52.776 20.194 1.00 74.27 64 LEU B C 1
ATOM 3330 O O . LEU C 1 64 ? -56.291 -53.821 20.743 1.00 78.89 6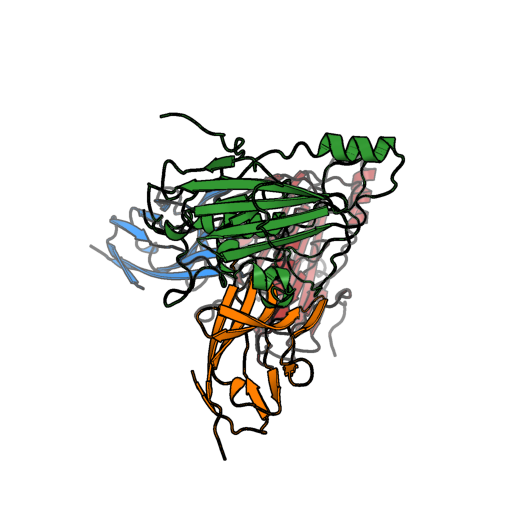4 LEU B O 1
ATOM 3335 N N . ARG C 1 65 ? -55.939 -51.692 20.088 1.00 66.99 65 ARG B N 1
ATOM 3336 C CA . ARG C 1 65 ? -54.529 -51.626 20.474 1.00 69.13 65 ARG B CA 1
ATOM 3337 C C . ARG C 1 65 ? -54.372 -50.463 21.423 1.00 71.86 65 ARG B C 1
ATOM 3338 O O . ARG C 1 65 ? -53.775 -49.436 21.086 1.00 72.07 65 ARG B O 1
ATOM 3346 N N . PRO C 1 66 ? -54.954 -50.523 22.619 1.00 71.41 66 PRO B N 1
ATOM 3347 C CA . PRO C 1 66 ? -54.904 -49.331 23.466 1.00 65.20 66 PRO B CA 1
ATOM 3348 C C . PRO C 1 66 ? -53.487 -49.104 23.981 1.00 65.25 66 PRO B C 1
ATOM 3349 O O . PRO C 1 66 ? -52.780 -50.043 24.344 1.00 69.43 66 PRO B O 1
ATOM 3353 N N . SER C 1 67 ? -53.033 -47.836 23.906 1.00 63.93 67 SER B N 1
ATOM 3354 C CA . SER C 1 67 ? -51.830 -47.352 24.585 1.00 59.26 67 SER B CA 1
ATOM 3355 C C . SER C 1 67 ? -51.817 -45.839 24.665 1.00 55.92 67 SER B C 1
ATOM 3356 O O . SER C 1 67 ? -52.788 -45.153 24.345 1.00 58.83 67 SER B O 1
ATOM 3359 N N . PHE C 1 68 ? -50.621 -45.327 24.970 1.00 54.11 68 PHE B N 1
ATOM 3360 C CA . PHE C 1 68 ? -50.432 -43.893 25.072 1.00 52.02 68 PHE B CA 1
ATOM 3361 C C . PHE C 1 68 ? -50.675 -43.202 23.743 1.00 49.81 68 PHE B C 1
ATOM 3362 O O . PHE C 1 68 ? -51.123 -42.054 23.726 1.00 47.93 68 PHE B O 1
ATOM 3370 N N . THR C 1 69 ? -50.360 -43.857 22.624 1.00 51.23 69 THR B N 1
ATOM 3371 C CA . THR C 1 69 ? -50.391 -43.201 21.323 1.00 59.07 69 THR B CA 1
ATOM 3372 C C . THR C 1 69 ? -51.454 -43.772 20.396 1.00 61.93 69 THR B C 1
ATOM 3373 O O . THR C 1 69 ? -51.490 -43.408 19.216 1.00 56.71 69 THR B O 1
ATOM 3377 N N . ASP C 1 70 ? -52.331 -44.640 20.892 1.00 60.53 70 ASP B N 1
ATOM 3378 C CA . ASP C 1 70 ? -53.214 -45.404 20.020 1.00 63.35 70 ASP B CA 1
ATOM 3379 C C . ASP C 1 70 ? -54.580 -45.546 20.671 1.00 56.07 70 ASP B C 1
ATOM 3380 O O . ASP C 1 70 ? -54.705 -46.171 21.731 1.00 51.63 70 ASP B O 1
ATOM 3385 N N . GLY C 1 71 ? -55.602 -44.991 20.019 1.00 61.61 71 GLY B N 1
ATOM 3386 C CA . GLY C 1 71 ? -56.959 -45.123 20.513 1.00 52.15 71 GLY B CA 1
ATOM 3387 C C . GLY C 1 71 ? -57.926 -45.716 19.505 1.00 61.61 71 GLY B C 1
ATOM 3388 O O . GLY C 1 71 ? -59.139 -45.507 19.611 1.00 67.15 71 GLY B O 1
ATOM 3389 N N . THR C 1 72 ? -57.407 -46.464 18.533 1.00 59.48 72 THR B N 1
ATOM 3390 C CA . THR C 1 72 ? -58.251 -47.065 17.508 1.00 59.77 72 THR B CA 1
ATOM 3391 C C . THR C 1 72 ? -59.257 -48.026 18.132 1.00 67.39 72 THR B C 1
ATOM 3392 O O . THR C 1 72 ? -58.897 -48.872 18.956 1.00 69.16 72 THR B O 1
ATOM 3396 N N . ILE C 1 73 ? -60.527 -47.885 17.739 1.00 65.15 73 ILE B N 1
ATOM 3397 C CA . ILE C 1 73 ? -61.610 -48.707 18.262 1.00 60.24 73 ILE B CA 1
ATOM 3398 C C . ILE C 1 73 ? -62.318 -49.408 17.114 1.00 64.40 73 ILE B C 1
ATOM 3399 O O . ILE C 1 73 ? -62.292 -48.968 15.963 1.00 64.88 73 ILE B O 1
ATOM 3404 N N . ARG C 1 74 ? -62.977 -50.507 17.454 1.00 65.83 74 ARG B N 1
ATOM 3405 C CA . ARG C 1 74 ? -63.945 -51.141 16.577 1.00 69.91 74 ARG B CA 1
ATOM 3406 C C . ARG C 1 74 ? -65.342 -50.797 17.080 1.00 68.00 74 ARG B C 1
ATOM 3407 O O . ARG C 1 74 ? -65.670 -51.066 18.240 1.00 70.77 74 ARG B O 1
ATOM 3415 N N . LEU C 1 75 ? -66.153 -50.195 16.215 1.00 70.17 75 LEU B N 1
ATOM 3416 C CA . LEU C 1 75 ? -67.548 -49.897 16.519 1.00 69.01 75 LEU B CA 1
ATOM 3417 C C . LEU C 1 75 ? -68.414 -50.946 15.820 1.00 73.27 75 LEU B C 1
ATOM 3418 O O . LEU C 1 75 ? -68.548 -50.930 14.593 1.00 71.08 75 LEU B O 1
ATOM 3423 N N . SER C 1 76 ? -68.992 -51.854 16.605 1.00 74.25 76 SER B N 1
ATOM 3424 C CA . SER C 1 76 ? -69.683 -53.035 16.098 1.00 75.88 76 SER B CA 1
ATOM 3425 C C . SER C 1 76 ? -71.190 -52.815 15.977 1.00 79.28 76 SER B C 1
ATOM 3426 O O . SER C 1 76 ? -71.806 -52.112 16.785 1.00 79.49 76 SER B O 1
ATOM 3429 N N . ARG C 1 77 ? -71.777 -53.435 14.944 1.00 77.62 77 ARG B N 1
ATOM 3430 C CA . ARG C 1 77 ? -73.231 -53.527 14.755 1.00 79.89 77 ARG B CA 1
ATOM 3431 C C . ARG C 1 77 ? -73.858 -52.149 14.533 1.00 77.16 77 ARG B C 1
ATOM 3432 O O . ARG C 1 77 ? -74.756 -51.720 15.268 1.00 77.24 77 ARG B O 1
ATOM 3440 N N . LEU C 1 78 ? -73.395 -51.468 13.478 1.00 71.77 78 LEU B N 1
ATOM 3441 C CA . LEU C 1 78 ? -73.792 -50.076 13.288 1.00 76.68 78 LEU B CA 1
ATOM 3442 C C . LEU C 1 78 ? -75.306 -49.936 13.274 1.00 85.00 78 LEU B C 1
ATOM 3443 O O . LEU C 1 78 ? -76.042 -50.820 12.826 1.00 90.99 78 LEU B O 1
ATOM 3448 N N . GLU C 1 79 ? -75.751 -48.815 13.814 1.00 81.43 79 GLU B N 1
ATOM 3449 C CA . GLU C 1 79 ? -77.128 -48.374 13.729 1.00 84.61 79 GLU B CA 1
ATOM 3450 C C . GLU C 1 79 ? -77.124 -47.034 13.008 1.00 81.28 79 GLU B C 1
ATOM 3451 O O . GLU C 1 79 ? -76.122 -46.313 13.032 1.00 77.97 79 GLU B O 1
ATOM 3457 N N . LEU C 1 80 ? -78.226 -46.712 12.329 1.00 77.17 80 LEU B N 1
ATOM 3458 C CA . LEU C 1 80 ? -78.264 -45.424 11.642 1.00 78.96 80 LEU B CA 1
ATOM 3459 C C . LEU C 1 80 ? -77.990 -44.283 12.611 1.00 72.96 80 LEU B C 1
ATOM 3460 O O . LEU C 1 80 ? -77.372 -43.282 12.231 1.00 78.35 80 LEU B O 1
ATOM 3465 N N . GLU C 1 81 ? -78.393 -44.438 13.878 1.00 68.15 81 GLU B N 1
ATOM 3466 C CA . GLU C 1 81 ? -78.085 -43.449 14.902 1.00 76.70 81 GLU B CA 1
ATOM 3467 C C . GLU C 1 81 ? -76.580 -43.175 15.052 1.00 72.94 81 GLU B C 1
ATOM 3468 O O . GLU C 1 81 ? -76.208 -42.107 15.540 1.00 66.61 81 GLU B O 1
ATOM 3474 N N . ASP C 1 82 ? -75.711 -44.107 14.632 1.00 73.59 82 ASP B N 1
ATOM 3475 C CA . ASP C 1 82 ? -74.271 -43.891 14.771 1.00 76.43 82 ASP B CA 1
ATOM 3476 C C . ASP C 1 82 ? -73.704 -42.909 13.750 1.00 77.93 82 ASP B C 1
ATOM 3477 O O . ASP C 1 82 ? -72.522 -42.561 13.844 1.00 69.52 82 ASP B O 1
ATOM 3482 N N . GLU C 1 83 ? -74.497 -42.472 12.776 1.00 78.68 83 GLU B N 1
ATOM 3483 C CA . GLU C 1 83 ? -74.014 -41.476 11.832 1.00 76.93 83 GLU B CA 1
ATOM 3484 C C . GLU C 1 83 ? -73.704 -40.176 12.566 1.00 66.32 83 GLU B C 1
ATOM 3485 O O . GLU C 1 83 ? -74.461 -39.741 13.436 1.00 61.14 83 GLU B O 1
ATOM 3491 N N . GLY C 1 84 ? -72.590 -39.561 12.221 1.00 67.90 84 GLY B N 1
ATOM 3492 C CA . GLY C 1 84 ? -72.208 -38.303 12.834 1.00 71.98 84 GLY B CA 1
ATOM 3493 C C . GLY C 1 84 ? -70.702 -38.147 12.843 1.00 70.87 84 GLY B C 1
ATOM 3494 O O . GLY C 1 84 ? -69.961 -38.999 12.359 1.00 70.71 84 GLY B O 1
ATOM 3495 N N . VAL C 1 85 ? -70.264 -37.020 13.406 1.00 67.18 85 VAL B N 1
ATOM 3496 C CA . VAL C 1 85 ? -68.846 -36.698 13.524 1.00 70.61 85 VAL B CA 1
ATOM 3497 C C . VAL C 1 85 ? -68.304 -37.305 14.811 1.00 70.78 85 VAL B C 1
ATOM 3498 O O . VAL C 1 85 ? -68.881 -37.126 15.891 1.00 71.72 85 VAL B O 1
ATOM 3502 N N . TYR C 1 86 ? -67.198 -38.027 14.692 1.00 65.65 86 TYR B N 1
ATOM 3503 C CA . TYR C 1 86 ? -66.502 -38.626 15.819 1.00 64.89 86 TYR B CA 1
ATOM 3504 C C . TYR C 1 86 ? -65.160 -37.934 16.006 1.00 65.98 86 TYR B C 1
ATOM 3505 O O . TYR C 1 86 ? -64.453 -37.658 15.030 1.00 65.40 86 TYR B O 1
ATOM 3514 N N . ILE C 1 87 ? -64.825 -37.647 17.263 1.00 56.88 87 ILE B N 1
ATOM 3515 C CA . ILE C 1 87 ? -63.631 -36.894 17.622 1.00 60.63 87 ILE B CA 1
ATOM 3516 C C . ILE C 1 87 ? -62.759 -37.748 18.531 1.00 61.13 87 ILE B C 1
ATOM 3517 O O . ILE C 1 87 ? -63.230 -38.268 19.549 1.00 58.33 87 ILE B O 1
ATOM 3522 N N . CYS C 1 88 ? -61.488 -37.869 18.179 1.00 60.92 88 CYS B N 1
ATOM 3523 C CA . CYS C 1 88 ? -60.511 -38.549 19.014 1.00 60.45 88 CYS B CA 1
ATOM 3524 C C . CYS C 1 88 ? -59.582 -37.513 19.620 1.00 53.64 88 CYS B C 1
ATOM 3525 O O . CYS C 1 88 ? -58.985 -36.714 18.892 1.00 56.95 88 CYS B O 1
ATOM 3528 N N . GLU C 1 89 ? -59.459 -37.528 20.947 1.00 48.24 89 GLU B N 1
ATOM 3529 C CA . GLU C 1 89 ? -58.712 -36.503 21.671 1.00 55.50 89 GLU B CA 1
ATOM 3530 C C . GLU C 1 89 ? -57.639 -37.125 22.557 1.00 56.01 89 GLU B C 1
ATOM 3531 O O . GLU C 1 89 ? -57.925 -38.032 23.348 1.00 54.24 89 GLU B O 1
ATOM 3537 N N . PHE C 1 90 ? -56.411 -36.624 22.438 1.00 53.30 90 PHE B N 1
ATOM 3538 C CA . PHE C 1 90 ? -55.321 -36.983 23.344 1.00 52.17 90 PHE B CA 1
ATOM 3539 C C . PHE C 1 90 ? -55.124 -35.860 24.357 1.00 46.29 90 PHE B C 1
ATOM 3540 O O . PHE C 1 90 ? -54.922 -34.705 23.971 1.00 52.67 90 PHE B O 1
ATOM 3548 N N . ALA C 1 91 ? -55.185 -36.193 25.643 1.00 40.22 91 ALA B N 1
ATOM 3549 C CA . ALA C 1 91 ? -54.842 -35.245 26.700 1.00 43.94 91 ALA B CA 1
ATOM 3550 C C . ALA C 1 91 ? -53.335 -35.298 26.948 1.00 48.97 91 ALA B C 1
ATOM 3551 O O . ALA C 1 91 ? -52.784 -36.376 27.203 1.00 47.73 91 ALA B O 1
ATOM 3553 N N . THR C 1 92 ? -52.662 -34.151 26.856 1.00 54.20 92 THR B N 1
ATOM 3554 C CA . THR C 1 92 ? -51.223 -34.102 27.087 1.00 48.14 92 THR B CA 1
ATOM 3555 C C . THR C 1 92 ? -50.865 -32.953 28.020 1.00 50.17 92 THR B C 1
ATOM 3556 O O . THR C 1 92 ? -51.651 -32.032 28.254 1.00 52.19 92 THR B O 1
ATOM 3560 N N . PHE C 1 93 ? -49.651 -33.040 28.548 1.00 46.78 93 PHE B N 1
ATOM 3561 C CA . PHE C 1 93 ? -49.079 -32.076 29.480 1.00 46.28 93 PHE B CA 1
ATOM 3562 C C . PHE C 1 93 ? -47.652 -31.805 29.000 1.00 58.30 93 PHE B C 1
ATOM 3563 O O . PHE C 1 93 ? -46.945 -32.738 28.630 1.00 60.06 93 PHE B O 1
ATOM 3571 N N . PRO C 1 94 ? -47.207 -30.541 29.013 1.00 62.01 94 PRO B N 1
ATOM 3572 C CA . PRO C 1 94 ? -47.861 -29.312 29.467 1.00 50.87 94 PRO B CA 1
ATOM 3573 C C . PRO C 1 94 ? -48.601 -28.603 28.346 1.00 48.72 94 PRO B C 1
ATOM 3574 O O . PRO C 1 94 ? -49.008 -27.455 28.511 1.00 58.29 94 PRO B O 1
ATOM 3578 N N . ALA C 1 95 ? -48.775 -29.291 27.221 1.00 58.21 95 ALA B N 1
ATOM 3579 C CA . ALA C 1 95 ? -49.115 -28.653 25.956 1.00 63.12 95 ALA B CA 1
ATOM 3580 C C . ALA C 1 95 ? -50.611 -28.579 25.668 1.00 61.12 95 ALA B C 1
ATOM 3581 O O . ALA C 1 95 ? -51.007 -27.859 24.745 1.00 70.03 95 ALA B O 1
ATOM 3583 N N . GLY C 1 96 ? -51.443 -29.283 26.409 1.00 55.71 96 GLY B N 1
ATOM 3584 C CA . GLY C 1 96 ? -52.858 -29.302 26.087 1.00 62.62 96 GLY B CA 1
ATOM 3585 C C . GLY C 1 96 ? -53.210 -30.461 25.174 1.00 69.20 96 GLY B C 1
ATOM 3586 O O . GLY C 1 96 ? -52.432 -31.399 24.958 1.00 66.09 96 GLY B O 1
ATOM 3587 N N . ASN C 1 97 ? -54.410 -30.389 24.617 1.00 67.30 97 ASN B N 1
ATOM 3588 C CA . ASN C 1 97 ? -54.972 -31.539 23.930 1.00 54.13 97 ASN B CA 1
ATOM 3589 C C . ASN C 1 97 ? -54.837 -31.419 22.423 1.00 55.67 97 ASN B C 1
ATOM 3590 O O . ASN C 1 97 ? -54.538 -30.363 21.859 1.00 61.32 97 ASN B O 1
ATOM 3595 N N . ARG C 1 98 ? -55.076 -32.542 21.770 1.00 63.14 98 ARG B N 1
ATOM 3596 C CA . ARG C 1 98 ? -54.797 -32.659 20.354 1.00 67.07 98 ARG B CA 1
ATOM 3597 C C . ARG C 1 98 ? -55.806 -33.620 19.746 1.00 70.17 98 ARG B C 1
ATOM 3598 O O . ARG C 1 98 ? -56.039 -34.718 20.276 1.00 61.72 98 ARG B O 1
ATOM 3606 N N . GLU C 1 99 ? -56.432 -33.178 18.660 1.00 67.88 99 GLU B N 1
ATOM 3607 C CA . GLU C 1 99 ? -57.688 -33.759 18.202 1.00 67.00 99 GLU B CA 1
ATOM 3608 C C . GLU C 1 99 ? -57.608 -34.127 16.747 1.00 69.59 99 GLU B C 1
ATOM 3609 O O . GLU C 1 99 ? -56.973 -33.430 15.943 1.00 77.44 99 GLU B O 1
ATOM 3615 N N . SER C 1 100 ? -58.305 -35.209 16.386 1.00 69.59 100 SER B N 1
ATOM 3616 C CA . SER C 1 100 ? -58.631 -35.512 15.008 1.00 73.14 100 SER B CA 1
ATOM 3617 C C . SER C 1 100 ? -60.126 -35.803 14.892 1.00 74.20 100 SER B C 1
ATOM 3618 O O . SER C 1 100 ? -60.790 -36.138 15.882 1.00 73.81 100 SER B O 1
ATOM 3621 N N . GLN C 1 101 ? -60.665 -35.653 13.684 1.00 66.06 101 GLN B N 1
ATOM 3622 C CA . GLN C 1 101 ? -62.092 -35.832 13.444 1.00 67.56 101 GLN B CA 1
ATOM 3623 C C . GLN C 1 101 ? -62.319 -36.806 12.297 1.00 72.13 101 GLN B C 1
ATOM 3624 O O . GLN C 1 101 ? -61.464 -36.987 11.426 1.00 76.30 101 GLN B O 1
ATOM 3630 N N . LEU C 1 102 ? -63.496 -37.424 12.297 1.00 69.03 102 LEU B N 1
ATOM 3631 C CA . LEU C 1 102 ? -63.909 -38.223 11.156 1.00 68.47 102 LEU B CA 1
ATOM 3632 C C . LEU C 1 102 ? -65.424 -38.197 11.042 1.00 71.33 102 LEU B C 1
ATOM 3633 O O . LEU C 1 102 ? -66.136 -38.168 12.051 1.00 74.55 102 LEU B O 1
ATOM 3638 N N . ASN C 1 103 ? -65.903 -38.188 9.800 1.00 71.95 103 ASN B N 1
ATOM 3639 C CA . ASN C 1 103 ? -67.318 -38.348 9.499 1.00 72.41 103 ASN B CA 1
ATOM 3640 C C . ASN C 1 103 ? -67.609 -39.829 9.298 1.00 69.28 103 ASN B C 1
ATOM 3641 O O . ASN C 1 103 ? -66.864 -40.524 8.599 1.00 76.92 103 ASN B O 1
ATOM 3646 N N . LEU C 1 104 ? -68.666 -40.319 9.931 1.00 64.19 104 LEU B N 1
ATOM 3647 C CA . LEU C 1 104 ? -69.113 -41.693 9.757 1.00 67.69 104 LEU B CA 1
ATOM 3648 C C . LEU C 1 104 ? -70.494 -41.667 9.131 1.00 73.66 104 LEU B C 1
ATOM 3649 O O . LEU C 1 104 ? -71.416 -41.065 9.694 1.00 74.96 104 LEU B O 1
ATOM 3654 N N . THR C 1 105 ? -70.645 -42.320 7.978 1.00 80.02 105 THR B N 1
ATOM 3655 C CA . THR C 1 105 ? -71.932 -42.441 7.297 1.00 79.21 105 THR B CA 1
ATOM 3656 C C . THR C 1 105 ? -72.462 -43.864 7.437 1.00 72.69 105 THR B C 1
ATOM 3657 O O . THR C 1 105 ? -71.738 -44.828 7.155 1.00 77.99 105 THR B O 1
ATOM 3661 N N . VAL C 1 106 ? -73.718 -43.989 7.876 1.00 71.28 106 VAL B N 1
ATOM 3662 C CA . VAL C 1 106 ? -74.400 -45.276 8.017 1.00 83.68 106 VAL B CA 1
ATOM 3663 C C . VAL C 1 106 ? -75.690 -45.256 7.208 1.00 93.98 106 VAL B C 1
ATOM 3664 O O . VAL C 1 106 ? -76.358 -44.215 7.088 1.00 96.33 106 VAL B O 1
ATOM 3668 N N . MET C 1 107 ? -76.040 -46.428 6.662 1.00 95.72 107 MET B N 1
ATOM 3669 C CA . MET C 1 107 ? -76.708 -46.497 5.360 1.00 95.57 107 MET B CA 1
ATOM 3670 C C . MET C 1 107 ? -77.538 -47.754 5.260 1.00 103.19 107 MET B C 1
ATOM 3671 O O . MET C 1 107 ? -77.072 -48.834 5.643 1.00 102.38 107 MET B O 1
ATOM 3676 N N . ALA C 1 108 ? -78.743 -47.647 4.670 1.00 110.78 108 ALA B N 1
ATOM 3677 C CA . ALA C 1 108 ? -79.593 -48.816 4.472 1.00 113.09 108 ALA B CA 1
ATOM 3678 C C . ALA C 1 108 ? -78.926 -49.829 3.528 1.00 122.00 108 ALA B C 1
ATOM 3679 O O . ALA C 1 108 ? -77.891 -49.563 2.911 1.00 122.82 108 ALA B O 1
ATOM 3681 N N . LYS C 1 109 ? -79.529 -51.014 3.450 1.00 133.39 109 LYS B N 1
ATOM 3682 C CA . LYS C 1 109 ? -78.981 -52.110 2.658 1.00 129.51 109 LYS B CA 1
ATOM 3683 C C . LYS C 1 109 ? -79.825 -52.382 1.413 1.00 122.75 109 LYS B C 1
ATOM 3684 O O . LYS C 1 109 ? -79.900 -51.561 0.496 1.00 116.46 109 LYS B O 1
ATOM 3690 N N . PRO D 2 10 ? -48.181 -6.194 21.743 1.00 119.00 6 PRO C N 1
ATOM 3691 C CA . PRO D 2 10 ? -48.662 -7.342 20.964 1.00 119.03 6 PRO C CA 1
ATOM 3692 C C . PRO D 2 10 ? -47.794 -7.548 19.719 1.00 116.68 6 PRO C C 1
ATOM 3693 O O . PRO D 2 10 ? -47.109 -6.583 19.359 1.00 114.65 6 PRO C O 1
ATOM 3697 N N . ARG D 2 11 ? -47.779 -8.725 19.076 1.00 109.53 7 ARG C N 1
ATOM 3698 C CA . ARG D 2 11 ? -48.527 -9.949 19.424 1.00 97.23 7 ARG C CA 1
ATOM 3699 C C . ARG D 2 11 ? -47.668 -11.197 19.270 1.00 91.96 7 ARG C C 1
ATOM 3700 O O . ARG D 2 11 ? -47.735 -11.789 18.199 1.00 92.53 7 ARG C O 1
ATOM 3708 N N . VAL D 2 12 ? -46.868 -11.658 20.238 1.00 88.96 8 VAL C N 1
ATOM 3709 C CA . VAL D 2 12 ? -45.978 -12.771 19.908 1.00 96.00 8 VAL C CA 1
ATOM 3710 C C . VAL D 2 12 ? -45.757 -13.690 21.105 1.00 97.68 8 VAL C C 1
ATOM 3711 O O . VAL D 2 12 ? -45.712 -13.256 22.266 1.00 99.79 8 VAL C O 1
ATOM 3715 N N . THR D 2 13 ? -45.576 -14.973 20.779 1.00 93.82 9 THR C N 1
ATOM 3716 C CA . THR D 2 13 ? -45.094 -15.989 21.706 1.00 90.36 9 THR C CA 1
ATOM 3717 C C . THR D 2 13 ? -43.778 -15.595 22.357 1.00 83.93 9 THR C C 1
ATOM 3718 O O . THR D 2 13 ? -42.885 -15.008 21.726 1.00 87.29 9 THR C O 1
ATOM 3722 N N . VAL D 2 14 ? -43.655 -15.946 23.640 1.00 73.29 10 VAL C N 1
ATOM 3723 C CA . VAL D 2 14 ? -42.481 -15.735 24.478 1.00 71.00 10 VAL C CA 1
ATOM 3724 C C . VAL D 2 14 ? -42.059 -17.088 25.003 1.00 71.86 10 VAL C C 1
ATOM 3725 O O . VAL D 2 14 ? -42.898 -17.999 25.169 1.00 69.28 10 VAL C O 1
ATOM 3729 N N . TYR D 2 15 ? -40.762 -17.253 25.278 1.00 61.93 11 TYR C N 1
ATOM 3730 C CA . TYR D 2 15 ? -40.276 -18.494 25.865 1.00 51.61 11 TYR C CA 1
ATOM 3731 C C . TYR D 2 15 ? -40.486 -18.508 27.377 1.00 48.37 11 TYR C C 1
ATOM 3732 O O . TYR D 2 15 ? -40.316 -17.491 28.058 1.00 57.64 11 TYR C O 1
ATOM 3741 N N . VAL D 2 16 ? -40.846 -19.679 27.893 1.00 52.88 12 VAL C N 1
ATOM 3742 C CA . VAL D 2 16 ? -41.050 -19.914 29.319 1.00 49.04 12 VAL C CA 1
ATOM 3743 C C . VAL D 2 16 ? -40.493 -21.295 29.626 1.00 48.67 12 VAL C C 1
ATOM 3744 O O . VAL D 2 16 ? -40.697 -22.234 28.847 1.00 52.04 12 VAL C O 1
ATOM 3748 N N . ASP D 2 17 ? -39.782 -21.417 30.746 1.00 46.84 13 ASP C N 1
ATOM 3749 C CA . ASP D 2 17 ? -39.373 -22.726 31.228 1.00 50.67 13 ASP C CA 1
ATOM 3750 C C . ASP D 2 17 ? -40.589 -23.652 31.262 1.00 55.42 13 ASP C C 1
ATOM 3751 O O . ASP D 2 17 ? -41.615 -23.290 31.848 1.00 57.05 13 ASP C O 1
ATOM 3756 N N . PRO D 2 18 ? -40.523 -24.824 30.643 1.00 54.59 14 PRO C N 1
ATOM 3757 C CA . PRO D 2 18 ? -41.613 -25.776 30.774 1.00 52.93 14 PRO C CA 1
ATOM 3758 C C . PRO D 2 18 ? -41.819 -26.121 32.233 1.00 55.92 14 PRO C C 1
ATOM 3759 O O . PRO D 2 18 ? -40.838 -26.299 32.967 1.00 48.80 14 PRO C O 1
ATOM 3763 N N . PRO D 2 19 ? -43.060 -26.206 32.705 1.00 45.98 15 PRO C N 1
ATOM 3764 C CA . PRO D 2 19 ? -43.267 -26.591 34.101 1.00 40.82 15 PRO C CA 1
ATOM 3765 C C . PRO D 2 19 ? -43.147 -28.090 34.255 1.00 41.00 15 PRO C C 1
ATOM 3766 O O . PRO D 2 19 ? -43.456 -28.866 33.347 1.00 41.66 15 PRO C O 1
ATOM 3770 N N . ALA D 2 20 ? -42.655 -28.488 35.422 1.00 38.33 16 ALA C N 1
ATOM 3771 C CA . ALA D 2 20 ? -42.659 -29.889 35.789 1.00 49.26 16 ALA C CA 1
ATOM 3772 C C . ALA D 2 20 ? -44.091 -30.352 36.032 1.00 53.51 16 ALA C C 1
ATOM 3773 O O . ALA D 2 20 ? -44.961 -29.563 36.415 1.00 50.92 16 ALA C O 1
ATOM 3775 N N . TYR D 2 21 ? -44.340 -31.631 35.794 1.00 48.69 17 TYR C N 1
ATOM 3776 C CA . TYR D 2 21 ? -45.624 -32.163 36.231 1.00 53.02 17 TYR C CA 1
ATOM 3777 C C . TYR D 2 21 ? -45.645 -32.208 37.752 1.00 56.15 17 TYR C C 1
ATOM 3778 O O . TYR D 2 21 ? -44.938 -33.034 38.339 1.00 59.77 17 TYR C O 1
ATOM 3787 N N . PRO D 2 22 ? -46.435 -31.376 38.424 1.00 57.85 18 PRO C N 1
ATOM 3788 C CA . PRO D 2 22 ? -46.358 -31.318 39.886 1.00 55.63 18 PRO C CA 1
ATOM 3789 C C . PRO D 2 22 ? -46.975 -32.551 40.519 1.00 56.76 18 PRO C C 1
ATOM 3790 O O . PRO D 2 22 ? -47.900 -33.160 39.980 1.00 65.87 18 PRO C O 1
ATOM 3794 N N . MET D 2 23 ? -46.442 -32.922 41.652 1.00 60.55 19 MET C N 1
ATOM 3795 C CA . MET D 2 23 ? -46.939 -34.080 42.370 1.00 66.86 19 MET C CA 1
ATOM 3796 C C . MET D 2 23 ? -48.090 -33.677 43.284 1.00 66.49 19 MET C C 1
ATOM 3797 O O . MET D 2 23 ? -48.247 -32.497 43.617 1.00 69.20 19 MET C O 1
ATOM 3802 N N . PRO D 2 24 ? -48.931 -34.629 43.691 1.00 59.64 20 PRO C N 1
ATOM 3803 C CA . PRO D 2 24 ? -50.070 -34.271 44.549 1.00 65.90 20 PRO C CA 1
ATOM 3804 C C . PRO D 2 24 ? -49.580 -33.653 45.852 1.00 70.95 20 PRO C C 1
ATOM 3805 O O . PRO D 2 24 ? -48.501 -33.978 46.345 1.00 69.26 20 PRO C O 1
ATOM 3809 N N . ARG D 2 25 ? -50.378 -32.737 46.398 1.00 67.01 21 ARG C N 1
ATOM 3810 C CA . ARG D 2 25 ? -49.953 -32.074 47.630 1.00 70.64 21 ARG C CA 1
ATOM 3811 C C . ARG D 2 25 ? -50.072 -32.976 48.854 1.00 68.99 21 ARG C C 1
ATOM 3812 O O . ARG D 2 25 ? -49.323 -32.798 49.815 1.00 79.61 21 ARG C O 1
ATOM 3820 N N . TYR D 2 26 ? -51.012 -33.914 48.844 1.00 60.54 22 TYR C N 1
ATOM 3821 C CA . TYR D 2 26 ? -51.083 -34.936 49.879 1.00 62.88 22 TYR C CA 1
ATOM 3822 C C . TYR D 2 26 ? -51.406 -36.262 49.201 1.00 63.29 22 TYR C C 1
ATOM 3823 O O . TYR D 2 26 ? -51.608 -36.324 47.984 1.00 64.78 22 TYR C O 1
ATOM 3832 N N . ASN D 2 27 ? -51.455 -37.335 49.980 1.00 63.85 23 ASN C N 1
ATOM 3833 C CA . ASN D 2 27 ? -51.636 -38.677 49.439 1.00 58.62 23 ASN C CA 1
ATOM 3834 C C . ASN D 2 27 ? -53.088 -39.125 49.582 1.00 59.78 23 ASN C C 1
ATOM 3835 O O . ASN D 2 27 ? -53.597 -39.263 50.700 1.00 59.90 23 ASN C O 1
ATOM 3840 N N . TYR D 2 28 ? -53.730 -39.379 48.442 1.00 52.60 24 TYR C N 1
ATOM 3841 C CA . TYR D 2 28 ? -55.117 -39.798 48.365 1.00 54.59 24 TYR C CA 1
ATOM 3842 C C . TYR D 2 28 ? -55.264 -40.814 47.243 1.00 59.69 24 TYR C C 1
ATOM 3843 O O . TYR D 2 28 ? -54.382 -40.972 46.394 1.00 56.86 24 TYR C O 1
ATOM 3852 N N . THR D 2 29 ? -56.402 -41.497 47.240 1.00 56.73 25 THR C N 1
ATOM 3853 C CA . THR D 2 29 ? -56.744 -42.440 46.187 1.00 60.35 25 THR C CA 1
ATOM 3854 C C . THR D 2 29 ? -57.727 -41.786 45.229 1.00 57.62 25 THR C C 1
ATOM 3855 O O . THR D 2 29 ? -58.757 -41.254 45.657 1.00 54.68 25 THR C O 1
ATOM 3859 N N . GLU D 2 30 ? -57.400 -41.830 43.938 1.00 52.28 26 GLU C N 1
ATOM 3860 C CA . GLU D 2 30 ? -58.211 -41.228 42.887 1.00 53.44 26 GLU C CA 1
ATOM 3861 C C . GLU D 2 30 ? -59.190 -42.267 42.349 1.00 52.95 26 GLU C C 1
ATOM 3862 O O . GLU D 2 30 ? -58.772 -43.330 41.883 1.00 55.41 26 GLU C O 1
ATOM 3868 N N . ARG D 2 31 ? -60.490 -41.966 42.405 1.00 53.65 27 ARG C N 1
ATOM 3869 C CA . ARG D 2 31 ? -61.524 -42.867 41.892 1.00 51.08 27 ARG C CA 1
ATOM 3870 C C . ARG D 2 31 ? -61.837 -42.503 40.440 1.00 47.98 27 ARG C C 1
ATOM 3871 O O . ARG D 2 31 ? -62.376 -41.427 40.164 1.00 52.54 27 ARG C O 1
ATOM 3879 N N . TRP D 2 32 ? -61.534 -43.404 39.514 1.00 43.92 28 TRP C N 1
ATOM 3880 C CA . TRP D 2 32 ? -61.583 -43.082 38.095 1.00 40.49 28 TRP C CA 1
ATOM 3881 C C . TRP D 2 32 ? -62.801 -43.691 37.421 1.00 46.96 28 TRP C C 1
ATOM 3882 O O . TRP D 2 32 ? -63.292 -44.749 37.819 1.00 52.16 28 TRP C O 1
ATOM 3893 N N . HIS D 2 33 ? -63.271 -43.002 36.377 1.00 43.19 29 HIS C N 1
ATOM 3894 C CA . HIS D 2 33 ? -64.372 -43.477 35.544 1.00 54.67 29 HIS C CA 1
ATOM 3895 C C . HIS D 2 33 ? -65.650 -43.682 36.358 1.00 51.76 29 HIS C C 1
ATOM 3896 O O . HIS D 2 33 ? -66.420 -44.608 36.109 1.00 57.50 29 HIS C O 1
ATOM 3903 N N . THR D 2 34 ? -65.871 -42.824 37.351 1.00 50.88 30 THR C N 1
ATOM 3904 C CA . THR D 2 34 ? -67.150 -42.823 38.050 1.00 52.30 30 THR C CA 1
ATOM 3905 C C . THR D 2 34 ? -68.162 -41.986 37.280 1.00 46.08 30 THR C C 1
ATOM 3906 O O . THR D 2 34 ? -67.804 -41.156 36.441 1.00 48.33 30 THR C O 1
ATOM 3910 N N . THR D 2 35 ? -69.440 -42.210 37.571 1.00 52.29 31 THR C N 1
ATOM 3911 C CA . THR D 2 35 ? -70.501 -41.412 36.969 1.00 56.09 31 THR C CA 1
ATOM 3912 C C . THR D 2 35 ? -71.612 -41.193 37.975 1.00 52.48 31 THR C C 1
ATOM 3913 O O . THR D 2 35 ? -71.577 -41.706 39.096 1.00 57.14 31 THR C O 1
ATOM 3917 N N . GLY D 2 36 ? -72.609 -40.419 37.545 1.00 47.74 32 GLY C N 1
ATOM 3918 C CA . GLY D 2 36 ? -73.720 -40.036 38.371 1.00 53.42 32 GLY C CA 1
ATOM 3919 C C . GLY D 2 36 ? -74.412 -38.841 37.755 1.00 61.18 32 GLY C C 1
ATOM 3920 O O . GLY D 2 36 ? -73.808 -38.059 37.009 1.00 61.55 32 GLY C O 1
ATOM 3921 N N . PRO D 2 37 ? -75.706 -38.697 38.035 1.00 52.22 33 PRO C N 1
ATOM 3922 C CA . PRO D 2 37 ? -76.448 -37.536 37.531 1.00 51.96 33 PRO C CA 1
ATOM 3923 C C . PRO D 2 37 ? -76.021 -36.269 38.253 1.00 46.02 33 PRO C C 1
ATOM 3924 O O . PRO D 2 37 ? -76.005 -36.214 39.485 1.00 52.58 33 PRO C O 1
ATOM 3928 N N . ILE D 2 38 ? -75.656 -35.257 37.481 1.00 44.38 34 ILE C N 1
ATOM 3929 C CA . ILE D 2 38 ? -75.383 -33.953 38.086 1.00 45.51 34 ILE C CA 1
ATOM 3930 C C . ILE D 2 38 ? -76.707 -33.344 38.543 1.00 49.92 34 ILE C C 1
ATOM 3931 O O . ILE D 2 38 ? -77.681 -33.343 37.772 1.00 49.32 34 ILE C O 1
ATOM 3936 N N . PRO D 2 39 ? -76.812 -32.866 39.778 1.00 50.39 35 PRO C N 1
ATOM 3937 C CA . PRO D 2 39 ? -78.086 -32.295 40.227 1.00 48.87 35 PRO C CA 1
ATOM 3938 C C . PRO D 2 39 ? -78.351 -30.955 39.557 1.00 54.02 35 PRO C C 1
ATOM 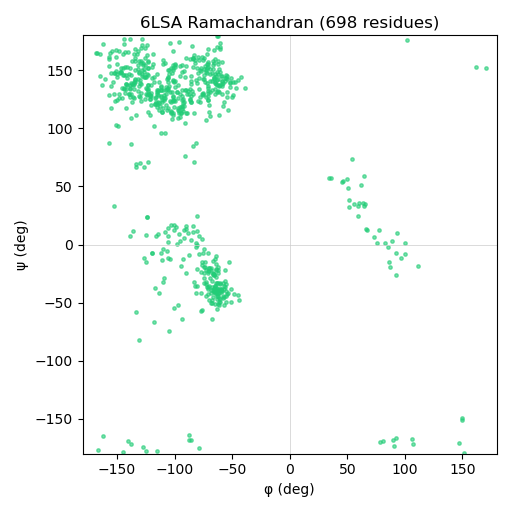3939 O O . PRO D 2 39 ? -77.444 -30.258 39.095 1.00 53.38 35 PRO C O 1
ATOM 3943 N N . SER D 2 40 ? -79.635 -30.619 39.490 1.00 49.86 36 SER C N 1
ATOM 3944 C CA . SER D 2 40 ? -80.069 -29.359 38.909 1.00 46.48 36 SER C CA 1
ATOM 3945 C C . SER D 2 40 ? -79.483 -28.185 39.693 1.00 41.37 36 SER C C 1
ATOM 3946 O O . SER D 2 40 ? -79.469 -28.202 40.930 1.00 46.18 36 SER C O 1
ATOM 3949 N N . PRO D 2 41 ? -78.976 -27.153 39.014 1.00 46.60 37 PRO C N 1
ATOM 3950 C CA . PRO D 2 41 ? -78.574 -25.942 39.733 1.00 48.21 37 PRO C CA 1
ATOM 3951 C C . PRO D 2 41 ? -79.761 -25.070 40.078 1.00 52.69 37 PRO C C 1
ATOM 3952 O O . PRO D 2 41 ? -79.601 -24.070 40.793 1.00 49.61 37 PRO C O 1
ATOM 3956 N N . PHE D 2 42 ? -80.937 -25.403 39.563 1.00 49.61 38 PHE C N 1
ATOM 3957 C CA . PHE D 2 42 ? -82.133 -24.606 39.747 1.00 63.63 38 PHE C CA 1
ATOM 3958 C C . PHE D 2 42 ? -82.885 -25.073 40.973 1.00 71.44 38 PHE C C 1
ATOM 3959 O O . PHE D 2 42 ? -82.944 -26.264 41.285 1.00 73.23 38 PHE C O 1
ATOM 3967 N N . ALA D 2 43 ? -83.473 -24.113 41.655 1.00 89.45 39 ALA C N 1
ATOM 3968 C CA . ALA D 2 43 ? -84.133 -24.389 42.907 1.00 102.43 39 ALA C CA 1
ATOM 3969 C C . ALA D 2 43 ? -85.517 -23.719 42.944 1.00 105.99 39 ALA C C 1
ATOM 3970 O O . ALA D 2 43 ? -86.503 -24.442 43.081 1.00 107.10 39 ALA C O 1
ATOM 3972 N N . ASP D 2 44 ? -85.634 -22.388 42.788 1.00 105.72 40 ASP C N 1
ATOM 3973 C CA . ASP D 2 44 ? -84.516 -21.439 42.642 1.00 110.63 40 ASP C CA 1
ATOM 3974 C C . ASP D 2 44 ? -84.578 -20.316 43.683 1.00 112.26 40 ASP C C 1
ATOM 3975 O O . ASP D 2 44 ? -83.575 -19.635 43.918 1.00 110.46 40 ASP C O 1
ATOM 3980 N N . GLY D 2 45 ? -85.728 -20.147 44.340 1.00 116.57 41 GLY C N 1
ATOM 3981 C CA . GLY D 2 45 ? -85.924 -18.972 45.171 1.00 120.19 41 GLY C CA 1
ATOM 3982 C C . GLY D 2 45 ? -86.351 -19.148 46.624 1.00 130.44 41 GLY C C 1
ATOM 3983 O O . GLY D 2 45 ? -86.311 -18.192 47.394 1.00 129.16 41 GLY C O 1
ATOM 3984 N N . ARG D 2 46 ? -86.752 -20.356 47.009 1.00 136.61 42 ARG C N 1
ATOM 3985 C CA . ARG D 2 46 ? -87.223 -20.608 48.357 1.00 143.92 42 ARG C CA 1
ATOM 3986 C C . ARG D 2 46 ? -86.227 -20.524 49.597 1.00 156.31 42 ARG C C 1
ATOM 3987 O O . ARG D 2 46 ? -86.440 -19.750 50.543 1.00 163.66 42 ARG C O 1
ATOM 3995 N N . GLU D 2 47 ? -85.226 -21.348 49.723 1.00 153.21 43 GLU C N 1
ATOM 3996 C CA . GLU D 2 47 ? -84.530 -21.996 48.683 1.00 139.35 43 GLU C CA 1
ATOM 3997 C C . GLU D 2 47 ? -84.259 -21.386 47.272 1.00 137.54 43 GLU C C 1
ATOM 3998 O O . GLU D 2 47 ? -84.612 -21.963 46.212 1.00 136.73 43 GLU C O 1
ATOM 4004 N N . GLN D 2 48 ? -83.600 -20.230 47.246 1.00 128.32 44 GLN C N 1
ATOM 4005 C CA . GLN D 2 48 ? -83.101 -19.353 48.360 1.00 121.96 44 GLN C CA 1
ATOM 4006 C C . GLN D 2 48 ? -82.840 -17.991 47.710 1.00 113.98 44 GLN C C 1
ATOM 4007 O O . GLN D 2 48 ? -82.865 -17.872 46.471 1.00 102.63 44 GLN C O 1
ATOM 4013 N N . PRO D 2 49 ? -82.525 -16.978 48.526 1.00 109.12 45 PRO C N 1
ATOM 4014 C CA . PRO D 2 49 ? -81.574 -15.966 48.059 1.00 99.82 45 PRO C CA 1
ATOM 4015 C C . PRO D 2 49 ? -80.239 -16.662 47.877 1.00 87.70 45 PRO C C 1
ATOM 4016 O O . PRO D 2 49 ? -79.859 -17.528 48.667 1.00 86.20 45 PRO C O 1
ATOM 4020 N N . VAL D 2 50 ? -79.549 -16.327 46.802 1.00 80.56 46 VAL C N 1
ATOM 4021 C CA . VAL D 2 50 ? -78.245 -16.898 46.505 1.00 62.35 46 VAL C CA 1
ATOM 4022 C C . VAL D 2 50 ? -77.237 -15.771 46.649 1.00 54.58 46 VAL C C 1
ATOM 4023 O O . VAL D 2 50 ? -77.485 -14.662 46.166 1.00 58.93 46 VAL C O 1
ATOM 4027 N N . GLU D 2 51 ? -76.132 -16.033 47.343 1.00 45.47 47 GLU C N 1
ATOM 4028 C CA . GLU D 2 51 ? -75.078 -15.032 47.404 1.00 47.76 47 GLU C CA 1
ATOM 4029 C C . GLU D 2 51 ? -74.676 -14.648 45.988 1.00 46.54 47 GLU C C 1
ATOM 4030 O O . GLU D 2 51 ? -74.420 -15.516 45.146 1.00 48.41 47 GLU C O 1
ATOM 4036 N N . VAL D 2 52 ? -74.683 -13.352 45.693 1.00 47.13 48 VAL C N 1
ATOM 4037 C CA . VAL D 2 52 ? -74.293 -12.855 44.382 1.00 48.52 48 VAL C CA 1
ATOM 4038 C C . VAL D 2 52 ? -72.991 -12.083 44.519 1.00 53.60 48 VAL C C 1
ATOM 4039 O O . VAL D 2 52 ? -72.827 -11.286 45.451 1.00 51.36 48 VAL C O 1
ATOM 4043 N N . ARG D 2 53 ? -72.063 -12.335 43.593 1.00 48.27 49 ARG C N 1
ATOM 4044 C CA . ARG D 2 53 ? -70.786 -11.641 43.521 1.00 48.90 49 ARG C CA 1
ATOM 4045 C C . ARG D 2 53 ? -70.527 -11.244 42.074 1.00 48.08 49 ARG C C 1
ATOM 4046 O O . ARG D 2 53 ? -71.123 -11.790 41.144 1.00 50.23 49 ARG C O 1
ATOM 4054 N N . TYR D 2 54 ? -69.637 -10.276 41.889 1.00 43.11 50 TYR C N 1
ATOM 4055 C CA . TYR D 2 54 ? -69.365 -9.718 40.571 1.00 49.83 50 TYR C CA 1
ATOM 4056 C C . TYR D 2 54 ? -67.878 -9.804 40.269 1.00 50.13 50 TYR C C 1
ATOM 4057 O O . TYR D 2 54 ? -67.044 -9.670 41.169 1.00 54.81 50 TYR C O 1
ATOM 4066 N N . ALA D 2 55 ? -67.553 -10.060 39.007 1.00 51.64 51 ALA C N 1
ATOM 4067 C CA . ALA D 2 55 ? -66.171 -10.230 38.582 1.00 53.23 51 ALA C CA 1
ATOM 4068 C C . ALA D 2 55 ? -66.014 -9.629 37.196 1.00 57.90 51 ALA C C 1
ATOM 4069 O O . ALA D 2 55 ? -66.849 -9.876 36.322 1.00 54.39 51 ALA C O 1
ATOM 4071 N N . THR D 2 56 ? -64.954 -8.845 37.001 1.00 59.72 52 THR C N 1
ATOM 4072 C CA . THR D 2 56 ? -64.710 -8.171 35.730 1.00 58.11 52 THR C CA 1
ATOM 4073 C C . THR D 2 56 ? -63.215 -7.910 35.586 1.00 53.70 52 THR C C 1
ATOM 4074 O O . THR D 2 56 ? -62.446 -8.030 36.541 1.00 57.20 52 THR C O 1
ATOM 4078 N N . SER D 2 57 ? -62.797 -7.550 34.377 1.00 58.88 53 SER C N 1
ATOM 4079 C CA . SER D 2 57 ? -61.385 -7.346 34.077 1.00 68.52 53 SER C CA 1
ATOM 4080 C C . SER D 2 57 ? -61.158 -5.951 33.520 1.00 67.55 53 SER C C 1
ATOM 4081 O O . SER D 2 57 ? -61.829 -5.542 32.566 1.00 64.05 53 SER C O 1
ATOM 4084 N N . ALA D 2 58 ? -60.201 -5.231 34.114 1.00 70.32 54 ALA C N 1
ATOM 4085 C CA . ALA D 2 58 ? -59.821 -3.929 33.581 1.00 70.36 54 ALA C CA 1
ATOM 4086 C C . ALA D 2 58 ? -59.294 -4.043 32.158 1.00 67.44 54 ALA C C 1
ATOM 4087 O O . ALA D 2 58 ? -59.525 -3.148 31.337 1.00 64.83 54 ALA C O 1
ATOM 4089 N N . ALA D 2 59 ? -58.609 -5.142 31.841 1.00 62.25 55 ALA C N 1
ATOM 4090 C CA . ALA D 2 59 ? -57.974 -5.327 30.545 1.00 65.10 55 ALA C CA 1
ATOM 4091 C C . ALA D 2 59 ? -58.209 -6.750 30.055 1.00 63.27 55 ALA C C 1
ATOM 4092 O O . ALA D 2 59 ? -58.237 -7.697 30.843 1.00 69.16 55 ALA C O 1
ATOM 4094 N N . ALA D 2 60 ? -58.345 -6.887 28.735 1.00 60.49 56 ALA C N 1
ATOM 4095 C CA . ALA D 2 60 ? -58.874 -8.112 28.145 1.00 59.78 56 ALA C CA 1
ATOM 4096 C C . ALA D 2 60 ? -57.966 -9.318 28.338 1.00 67.45 56 ALA C C 1
ATOM 4097 O O . ALA D 2 60 ? -58.458 -10.451 28.315 1.00 71.50 56 ALA C O 1
ATOM 4099 N N . CYS D 2 61 ? -56.663 -9.114 28.511 1.00 62.93 57 CYS C N 1
ATOM 4100 C CA . CYS D 2 61 ? -55.738 -10.225 28.684 1.00 62.85 57 CYS C CA 1
ATOM 4101 C C . CYS D 2 61 ? -55.365 -10.453 30.145 1.00 60.91 57 CYS C C 1
ATOM 4102 O O . CYS D 2 61 ? -54.425 -11.203 30.425 1.00 53.56 57 CYS C O 1
ATOM 4105 N N . ASP D 2 62 ? -56.083 -9.833 31.078 1.00 61.66 58 ASP C N 1
ATOM 4106 C CA . ASP D 2 62 ? -55.847 -10.101 32.486 1.00 60.38 58 ASP C CA 1
ATOM 4107 C C . ASP D 2 62 ? -56.354 -11.493 32.856 1.00 48.60 58 ASP C C 1
ATOM 4108 O O . ASP D 2 62 ? -57.123 -12.123 32.124 1.00 48.17 58 ASP C O 1
ATOM 4113 N N . MET D 2 63 ? -55.902 -11.976 34.005 1.00 56.30 59 MET C N 1
ATOM 4114 C CA . MET D 2 63 ? -56.544 -13.112 34.645 1.00 50.04 59 MET C CA 1
ATOM 4115 C C . MET D 2 63 ? -57.700 -12.606 35.493 1.00 55.79 59 MET C C 1
ATOM 4116 O O . MET D 2 63 ? -57.632 -11.524 36.084 1.00 50.59 59 MET C O 1
ATOM 4121 N N . LEU D 2 64 ? -58.756 -13.402 35.547 1.00 53.28 60 LEU C N 1
ATOM 4122 C CA . LEU D 2 64 ? -59.964 -13.062 36.271 1.00 53.30 60 LEU C CA 1
ATOM 4123 C C . LEU D 2 64 ? -60.233 -14.155 37.291 1.00 53.42 60 LEU C C 1
ATOM 4124 O O . LEU D 2 64 ? -60.099 -15.342 36.982 1.00 60.51 60 LEU C O 1
ATOM 4129 N N . ALA D 2 65 ? -60.608 -13.763 38.499 1.00 50.71 61 ALA C N 1
ATOM 4130 C CA . ALA D 2 65 ? -60.874 -14.729 39.553 1.00 45.63 61 ALA C CA 1
ATOM 4131 C C . ALA D 2 65 ? -62.340 -14.690 39.952 1.00 47.19 61 ALA C C 1
ATOM 4132 O O . ALA D 2 65 ? -62.989 -13.643 39.915 1.00 50.24 61 ALA C O 1
ATOM 4134 N N . LEU D 2 66 ? -62.852 -15.859 40.320 1.00 41.48 62 LEU C N 1
ATOM 4135 C CA . LEU D 2 66 ? -64.164 -16.022 40.932 1.00 49.44 62 LEU C CA 1
ATOM 4136 C C . LEU D 2 66 ? -63.895 -16.610 42.310 1.00 48.89 62 LEU C C 1
ATOM 4137 O O . LEU D 2 66 ? -63.598 -17.803 42.429 1.00 49.30 62 LEU C O 1
ATOM 4142 N N . ILE D 2 67 ? -63.959 -15.776 43.345 1.00 47.05 63 ILE C N 1
ATOM 4143 C CA . ILE D 2 67 ? -63.570 -16.170 44.696 1.00 48.19 63 ILE C CA 1
ATOM 4144 C C . ILE D 2 67 ? -64.627 -15.657 45.665 1.00 44.22 63 ILE C C 1
ATOM 4145 O O . ILE D 2 67 ? -64.952 -14.465 45.659 1.00 43.81 63 ILE C O 1
ATOM 4150 N N . ALA D 2 68 ? -65.166 -16.557 46.487 1.00 41.96 64 ALA C N 1
ATOM 4151 C CA . ALA D 2 68 ? -66.118 -16.203 47.541 1.00 45.57 64 ALA C CA 1
ATOM 4152 C C . ALA D 2 68 ? -65.900 -17.222 48.652 1.00 47.92 64 ALA C C 1
ATOM 4153 O O . ALA D 2 68 ? -66.311 -18.379 48.526 1.00 49.34 64 ALA C O 1
ATOM 4155 N N . ASP D 2 69 ? -65.206 -16.808 49.697 1.00 57.10 65 ASP C N 1
ATOM 4156 C CA . ASP D 2 69 ? -64.904 -17.715 50.783 1.00 56.36 65 ASP C CA 1
ATOM 4157 C C . ASP D 2 69 ? -66.214 -18.262 51.349 1.00 55.86 65 ASP C C 1
ATOM 4158 O O . ASP D 2 69 ? -67.071 -17.479 51.777 1.00 53.98 65 ASP C O 1
ATOM 4163 N N . PRO D 2 70 ? -66.429 -19.573 51.309 1.00 51.20 66 PRO C N 1
ATOM 4164 C CA . PRO D 2 70 ? -67.696 -20.147 51.777 1.00 53.13 66 PRO C CA 1
ATOM 4165 C C . PRO D 2 70 ? -67.774 -20.395 53.278 1.00 60.14 66 PRO C C 1
ATOM 4166 O O . PRO D 2 70 ? -68.682 -21.114 53.709 1.00 56.68 66 PRO C O 1
ATOM 4170 N N . GLN D 2 71 ? -66.872 -19.802 54.062 1.00 58.51 67 GLN C N 1
ATOM 4171 C CA . GLN D 2 71 ? -66.776 -19.978 55.517 1.00 62.14 67 GLN C CA 1
ATOM 4172 C C . GLN D 2 71 ? -67.117 -21.417 55.909 1.00 61.50 67 GLN C C 1
ATOM 4173 O O . GLN D 2 71 ? -68.043 -21.706 56.662 1.00 63.92 67 GLN C O 1
ATOM 4179 N N . VAL D 2 72 ? -66.340 -22.319 55.315 1.00 62.28 68 VAL C N 1
ATOM 4180 C CA . VAL D 2 72 ? -66.491 -23.750 55.495 1.00 61.53 68 VAL C CA 1
ATOM 4181 C C . VAL D 2 72 ? -65.945 -24.200 56.846 1.00 68.61 68 VAL C C 1
ATOM 4182 O O . VAL D 2 72 ? -66.242 -25.315 57.297 1.00 66.61 68 VAL C O 1
ATOM 4186 N N . GLY D 2 73 ? -65.156 -23.351 57.514 1.00 65.46 69 GLY C N 1
ATOM 4187 C CA . GLY D 2 73 ? -64.530 -23.747 58.763 1.00 54.54 69 GLY C CA 1
ATOM 4188 C C . GLY D 2 73 ? -65.515 -23.963 59.895 1.00 53.52 69 GLY C C 1
ATOM 4189 O O . GLY D 2 73 ? -65.282 -24.793 60.778 1.00 51.83 69 GLY C O 1
ATOM 4190 N N . ARG D 2 74 ? -66.624 -23.229 59.895 1.00 47.47 70 ARG C N 1
ATOM 4191 C CA . ARG D 2 74 ? -67.617 -23.433 60.939 1.00 58.16 70 ARG C CA 1
ATOM 4192 C C . ARG D 2 74 ? -68.341 -24.761 60.752 1.00 52.69 70 ARG C C 1
ATOM 4193 O O . ARG D 2 74 ? -68.640 -25.460 61.731 1.00 48.81 70 ARG C O 1
ATOM 4201 N N . THR D 2 75 ? -68.591 -25.157 59.502 1.00 55.41 71 THR C N 1
ATOM 4202 C CA . THR D 2 75 ? -69.237 -26.438 59.240 1.00 60.75 71 THR C CA 1
ATOM 4203 C C . THR D 2 75 ? -68.383 -27.592 59.726 1.00 57.35 71 THR C C 1
ATOM 4204 O O . THR D 2 75 ? -68.893 -28.561 60.303 1.00 64.95 71 THR C O 1
ATOM 4208 N N . LEU D 2 76 ? -67.079 -27.518 59.484 1.00 54.67 72 LEU C N 1
ATOM 4209 C CA . LEU D 2 76 ? -66.196 -28.609 59.863 1.00 56.07 72 LEU C CA 1
ATOM 4210 C C . LEU D 2 76 ? -65.976 -28.618 61.362 1.00 55.80 72 LEU C C 1
ATOM 4211 O O . LEU D 2 76 ? -65.825 -29.686 61.968 1.00 54.35 72 LEU C O 1
ATOM 4216 N N . TRP D 2 77 ? -65.972 -27.430 61.967 1.00 50.29 73 TRP C N 1
ATOM 4217 C CA . TRP D 2 77 ? -65.939 -27.318 63.417 1.00 52.11 73 TRP C CA 1
ATOM 4218 C C . TRP D 2 77 ? -67.172 -27.967 64.033 1.00 57.05 73 TRP C C 1
ATOM 4219 O O . TRP D 2 77 ? -67.070 -28.745 64.989 1.00 54.88 73 TRP C O 1
ATOM 4230 N N . GLU D 2 78 ? -68.352 -27.674 63.477 1.00 53.12 74 GLU C N 1
ATOM 4231 C CA . GLU D 2 78 ? -69.575 -28.320 63.947 1.00 58.31 74 GLU C CA 1
ATOM 4232 C C . GLU D 2 78 ? -69.461 -29.837 63.866 1.00 62.91 74 GLU C C 1
ATOM 4233 O O . GLU D 2 78 ? -69.950 -30.551 64.749 1.00 60.43 74 GLU C O 1
ATOM 4239 N N . ALA D 2 79 ? -68.792 -30.347 62.831 1.00 61.78 75 ALA C N 1
ATOM 4240 C CA . ALA D 2 79 ? -68.593 -31.788 62.715 1.00 62.73 75 ALA C CA 1
ATOM 4241 C C . ALA D 2 79 ? -67.720 -32.321 63.847 1.00 68.21 75 ALA C C 1
ATOM 4242 O O . ALA D 2 79 ? -68.084 -33.299 64.511 1.00 66.79 75 ALA C O 1
ATOM 4244 N N . VAL D 2 80 ? -66.557 -31.697 64.075 1.00 66.90 76 VAL C N 1
ATOM 4245 C CA . VAL D 2 80 ? -65.668 -32.140 65.149 1.00 63.78 76 VAL C CA 1
ATOM 4246 C C . VAL D 2 80 ? -66.396 -32.110 66.484 1.00 66.12 76 VAL C C 1
ATOM 4247 O O . VAL D 2 80 ? -66.186 -32.971 67.347 1.00 72.03 76 VAL C O 1
ATOM 4251 N N . ARG D 2 81 ? -67.279 -31.131 66.668 1.00 61.02 77 ARG C N 1
ATOM 4252 C CA . ARG D 2 81 ? -67.979 -31.008 67.937 1.00 64.98 77 ARG C CA 1
ATOM 4253 C C . ARG D 2 81 ? -68.986 -32.136 68.121 1.00 74.78 77 ARG C C 1
ATOM 4254 O O . ARG D 2 81 ? -69.187 -32.616 69.244 1.00 83.72 77 ARG C O 1
ATOM 4262 N N . ARG D 2 82 ? -69.627 -32.578 67.038 1.00 74.91 78 ARG C N 1
ATOM 4263 C CA . ARG D 2 82 ? -70.491 -33.753 67.084 1.00 66.05 78 ARG C CA 1
ATOM 4264 C C . ARG D 2 82 ? -69.705 -35.055 67.025 1.00 66.24 78 ARG C C 1
ATOM 4265 O O . ARG D 2 82 ? -70.304 -36.112 66.806 1.00 71.50 78 ARG C O 1
ATOM 4273 N N . HIS D 2 83 ? -68.383 -34.996 67.178 1.00 66.13 79 HIS C N 1
ATOM 4274 C CA . HIS D 2 83 ? -67.525 -36.180 67.160 1.00 76.67 79 HIS C CA 1
ATOM 4275 C C . HIS D 2 83 ? -67.639 -36.949 65.843 1.00 76.31 79 HIS C C 1
ATOM 4276 O O . HIS D 2 83 ? -67.381 -38.153 65.791 1.00 75.60 79 HIS C O 1
ATOM 4283 N N . ALA D 2 84 ? -68.025 -36.264 64.767 1.00 76.64 80 ALA C N 1
ATOM 4284 C CA . ALA D 2 84 ? -68.063 -36.905 63.459 1.00 74.06 80 ALA C CA 1
ATOM 4285 C C . ALA D 2 84 ? -66.669 -37.363 63.055 1.00 70.07 80 ALA C C 1
ATOM 4286 O O . ALA D 2 84 ? -65.682 -36.649 63.243 1.00 74.80 80 ALA C O 1
ATOM 4288 N N . ARG D 2 85 ? -66.596 -38.569 62.498 1.00 66.59 81 ARG C N 1
ATOM 4289 C CA . ARG D 2 85 ? -65.296 -39.118 62.120 1.00 70.67 81 ARG C CA 1
ATOM 4290 C C . ARG D 2 85 ? -64.844 -38.577 60.775 1.00 69.74 81 ARG C C 1
ATOM 4291 O O . ARG D 2 85 ? -63.671 -38.217 60.604 1.00 73.31 81 ARG C O 1
ATOM 4299 N N . ALA D 2 86 ? -65.755 -38.488 59.809 1.00 64.96 82 ALA C N 1
ATOM 4300 C CA . ALA D 2 86 ? -65.452 -37.950 58.497 1.00 62.73 82 ALA C CA 1
ATOM 4301 C C . ALA D 2 86 ? -66.544 -36.977 58.078 1.00 62.26 82 ALA C C 1
ATOM 4302 O O . ALA D 2 86 ? -67.595 -36.866 58.720 1.00 62.24 82 ALA C O 1
ATOM 4304 N N . TYR D 2 87 ? -66.258 -36.240 57.009 1.00 54.85 83 TYR C N 1
ATOM 4305 C CA . TYR D 2 87 ? -67.260 -35.559 56.200 1.00 46.37 83 TYR C CA 1
ATOM 4306 C C . TYR D 2 87 ? -66.966 -35.871 54.739 1.00 57.35 83 TYR C C 1
ATOM 4307 O O . TYR D 2 87 ? -65.898 -36.386 54.398 1.00 55.30 83 TYR C O 1
ATOM 4316 N N . ASN D 2 88 ? -67.921 -35.570 53.868 1.00 56.66 84 ASN C N 1
ATOM 4317 C CA . ASN D 2 88 ? -67.650 -35.582 52.441 1.00 54.61 84 ASN C CA 1
ATOM 4318 C C . ASN D 2 88 ? -68.110 -34.262 51.839 1.00 55.64 84 ASN C C 1
ATOM 4319 O O . ASN D 2 88 ? -68.739 -33.431 52.503 1.00 50.79 84 ASN C O 1
ATOM 4324 N N . ALA D 2 89 ? -67.772 -34.063 50.568 1.00 53.95 85 ALA C N 1
ATOM 4325 C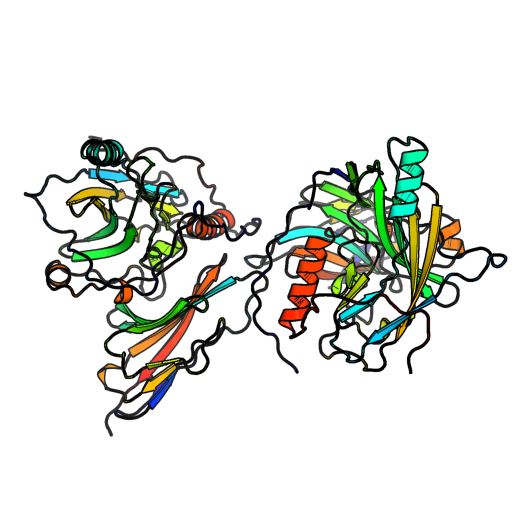 CA . ALA D 2 89 ? -68.036 -32.784 49.933 1.00 48.44 85 ALA C CA 1
ATOM 4326 C C . ALA D 2 89 ? -68.103 -32.976 48.427 1.00 49.15 85 ALA C C 1
ATOM 4327 O O . ALA D 2 89 ? -67.519 -33.915 47.881 1.00 43.05 85 ALA C O 1
ATOM 4329 N N . THR D 2 90 ? -68.845 -32.083 47.770 1.00 45.05 86 THR C N 1
ATOM 4330 C CA . THR D 2 90 ? -68.911 -32.024 46.320 1.00 44.27 86 THR C CA 1
ATOM 4331 C C . THR D 2 90 ? -68.873 -30.560 45.905 1.00 46.30 86 THR C C 1
ATOM 4332 O O . THR D 2 90 ? -69.466 -29.705 46.565 1.00 45.53 86 THR C O 1
ATOM 4336 N N . VAL D 2 91 ? -68.133 -30.266 44.841 1.00 41.17 87 VAL C N 1
ATOM 4337 C CA . VAL D 2 91 ? -68.045 -28.923 44.281 1.00 40.77 87 VAL C CA 1
ATOM 4338 C C . VAL D 2 91 ? -68.509 -29.006 42.833 1.00 43.12 87 VAL C C 1
ATOM 4339 O O . VAL D 2 91 ? -68.018 -29.843 42.067 1.00 45.79 87 VAL C O 1
ATOM 4343 N N . ILE D 2 92 ? -69.461 -28.154 42.463 1.00 44.38 88 ILE C N 1
ATOM 4344 C CA . ILE D 2 92 ? -70.026 -28.146 41.119 1.00 42.17 88 ILE C CA 1
ATOM 4345 C C . ILE D 2 92 ? -70.147 -26.705 40.650 1.00 42.16 88 ILE C C 1
ATOM 4346 O O . ILE D 2 92 ? -70.564 -25.821 41.409 1.00 42.50 88 ILE C O 1
ATOM 4351 N N . TRP D 2 93 ? -69.787 -26.472 39.394 1.00 42.19 89 TRP C N 1
ATOM 4352 C CA . TRP D 2 93 ? -69.928 -25.174 38.754 1.00 41.14 89 TRP C CA 1
ATOM 4353 C C . TRP D 2 93 ? -70.843 -25.323 37.554 1.00 40.55 89 TRP C C 1
ATOM 4354 O O . TRP D 2 93 ? -70.796 -26.343 36.865 1.00 40.22 89 TRP C O 1
ATOM 4365 N N . TYR D 2 94 ? -71.668 -24.303 37.311 1.00 41.53 90 TYR C N 1
ATOM 4366 C CA . TYR D 2 94 ? -72.565 -24.248 36.163 1.00 35.47 90 TYR C CA 1
ATOM 4367 C C . TYR D 2 94 ? -72.478 -22.872 35.526 1.00 38.47 90 TYR C C 1
ATOM 4368 O O . TYR D 2 94 ? -72.273 -21.871 36.218 1.00 42.59 90 TYR C O 1
ATOM 4377 N N . LYS D 2 95 ? -72.708 -22.810 34.215 1.00 37.48 91 LYS C N 1
ATOM 4378 C CA . LYS D 2 95 ? -73.066 -21.557 33.551 1.00 44.28 91 LYS C CA 1
ATOM 4379 C C . LYS D 2 95 ? -74.597 -21.484 33.401 1.00 45.55 91 LYS C C 1
ATOM 4380 O O . LYS D 2 95 ? -75.194 -22.290 32.674 1.00 40.96 91 LYS C O 1
ATOM 4386 N N . ILE D 2 96 ? -75.231 -20.502 34.068 1.00 45.04 92 ILE C N 1
ATOM 4387 C CA . ILE D 2 96 ? -76.690 -20.346 34.044 1.00 39.82 92 ILE C CA 1
ATOM 4388 C C . ILE D 2 96 ? -77.098 -19.507 32.840 1.00 41.54 92 ILE C C 1
ATOM 4389 O O . ILE D 2 96 ? -76.630 -18.376 32.666 1.00 44.45 92 ILE C O 1
ATOM 4394 N N . GLU D 2 97 ? -77.990 -20.050 32.020 1.00 43.40 93 GLU C N 1
ATOM 4395 C CA . GLU D 2 97 ? -78.536 -19.263 30.925 1.00 50.24 93 GLU C CA 1
ATOM 4396 C C . GLU D 2 97 ? -80.056 -19.330 30.987 1.00 48.02 93 GLU C C 1
ATOM 4397 O O . GLU D 2 97 ? -80.618 -19.849 31.961 1.00 47.21 93 GLU C O 1
ATOM 4403 N N . SER D 2 98 ? -80.731 -18.768 29.993 1.00 54.81 94 SER C N 1
ATOM 4404 C CA . SER D 2 98 ? -82.183 -18.617 30.067 1.00 55.91 94 SER C CA 1
ATOM 4405 C C . SER D 2 98 ? -82.838 -19.976 29.884 1.00 53.49 94 SER C C 1
ATOM 4406 O O . SER D 2 98 ? -82.849 -20.520 28.776 1.00 55.67 94 SER C O 1
ATOM 4409 N N . GLY D 2 99 ? -83.379 -20.531 30.968 1.00 53.79 95 GLY C N 1
ATOM 4410 C CA . GLY D 2 99 ? -84.069 -21.807 30.912 1.00 45.30 95 GLY C CA 1
ATOM 4411 C C . GLY D 2 99 ? -83.188 -23.038 30.840 1.00 59.01 95 GLY C C 1
ATOM 4412 O O . GLY D 2 99 ? -83.708 -24.130 30.575 1.00 57.05 95 GLY C O 1
ATOM 4413 N N . CYS D 2 100 ? -81.880 -22.914 31.079 1.00 51.28 96 CYS C N 1
ATOM 4414 C CA . CYS D 2 100 ? -81.004 -24.078 30.978 1.00 52.36 96 CYS C CA 1
ATOM 4415 C C . CYS D 2 100 ? -79.668 -23.769 31.643 1.00 53.38 96 CYS C C 1
ATOM 4416 O O . CYS D 2 100 ? -79.328 -22.605 31.882 1.00 49.22 96 CYS C O 1
ATOM 4419 N N . ALA D 2 101 ? -78.901 -24.823 31.922 1.00 53.58 97 ALA C N 1
ATOM 4420 C CA . ALA D 2 101 ? -77.602 -24.659 32.567 1.00 49.76 97 ALA C CA 1
ATOM 4421 C C . ALA D 2 101 ? -76.568 -25.589 31.951 1.00 49.26 97 ALA C C 1
ATOM 4422 O O . ALA D 2 101 ? -76.854 -26.763 31.697 1.00 42.97 97 ALA C O 1
ATOM 4424 N N . ARG D 2 102 ? -75.359 -25.057 31.732 1.00 40.26 98 ARG C N 1
ATOM 4425 C CA . ARG D 2 102 ? -74.230 -25.861 31.258 1.00 47.50 98 ARG C CA 1
ATOM 4426 C C . ARG D 2 102 ? -73.411 -26.347 32.445 1.00 43.99 98 ARG C C 1
ATOM 4427 O O . ARG D 2 102 ? -72.973 -25.521 33.262 1.00 43.80 98 ARG C O 1
ATOM 4435 N N . PRO D 2 103 ? -73.184 -27.653 32.595 1.00 42.54 99 PRO C N 1
ATOM 4436 C CA . PRO D 2 103 ? -72.311 -28.121 33.678 1.00 42.39 99 PRO C CA 1
ATOM 4437 C C . PRO D 2 103 ? -70.864 -27.861 33.292 1.00 42.45 99 PRO C C 1
ATOM 4438 O O . PRO D 2 103 ? -70.440 -28.203 32.187 1.00 47.75 99 PRO C O 1
ATOM 4442 N N . LEU D 2 104 ? -70.115 -27.230 34.196 1.00 38.79 100 LEU C N 1
ATOM 4443 C CA . LEU D 2 104 ? -68.733 -26.855 33.914 1.00 41.06 100 LEU C CA 1
ATOM 4444 C C . LEU D 2 104 ? -67.707 -27.658 34.686 1.00 44.73 100 LEU C C 1
ATOM 4445 O O . LEU D 2 104 ? -66.602 -27.880 34.175 1.00 50.44 100 LEU C O 1
ATOM 4450 N N . TYR D 2 105 ? -68.037 -28.080 35.903 1.00 41.12 101 TYR C N 1
ATOM 4451 C CA . TYR D 2 105 ? -67.047 -28.614 36.821 1.00 39.43 101 TYR C CA 1
ATOM 4452 C C . TYR D 2 105 ? -67.757 -29.525 37.804 1.00 45.49 101 TYR C C 1
ATOM 4453 O O . TYR D 2 105 ? -68.824 -29.180 38.311 1.00 46.97 101 TYR C O 1
ATOM 4462 N N . TYR D 2 106 ? -67.160 -30.683 38.065 1.00 45.73 102 TYR C N 1
ATOM 4463 C CA . TYR D 2 106 ? -67.670 -31.570 39.099 1.00 45.81 102 TYR C CA 1
ATOM 4464 C C . TYR D 2 106 ? -66.496 -32.247 39.791 1.00 46.75 102 TYR C C 1
ATOM 4465 O O . TYR D 2 106 ? -65.582 -32.752 39.131 1.00 40.79 102 TYR C O 1
ATOM 4474 N N . MET D 2 107 ? -66.544 -32.278 41.121 1.00 42.01 103 MET C N 1
ATOM 4475 C CA . MET D 2 107 ? -65.446 -32.829 41.908 1.00 49.63 103 MET C CA 1
ATOM 4476 C C . MET D 2 107 ? -66.011 -33.406 43.197 1.00 43.34 103 MET C C 1
ATOM 4477 O O . MET D 2 107 ? -66.677 -32.694 43.952 1.00 43.32 103 MET C O 1
ATOM 4482 N N . GLU D 2 108 ? -65.733 -34.678 43.464 1.00 44.30 104 GLU C N 1
ATOM 4483 C CA . GLU D 2 108 ? -66.307 -35.382 44.605 1.00 49.56 104 GLU C CA 1
ATOM 4484 C C . GLU D 2 108 ? -65.223 -35.744 45.613 1.00 49.70 104 GLU C C 1
ATOM 4485 O O . GLU D 2 108 ? -64.268 -36.457 45.277 1.00 48.46 104 GLU C O 1
ATOM 4491 N N . TYR D 2 109 ? -65.385 -35.268 46.843 1.00 51.04 105 TYR C N 1
ATOM 4492 C CA . TYR D 2 109 ? -64.493 -35.572 47.956 1.00 55.41 105 TYR C CA 1
ATOM 4493 C C . TYR D 2 109 ? -65.218 -36.485 48.933 1.00 60.36 105 TYR C C 1
ATOM 4494 O O . TYR D 2 109 ? -66.334 -36.171 49.364 1.00 51.25 105 TYR C O 1
ATOM 4503 N N . THR D 2 110 ? -64.592 -37.602 49.298 1.00 61.47 106 THR C N 1
ATOM 4504 C CA . THR D 2 110 ? -65.161 -38.471 50.321 1.00 61.00 106 THR C CA 1
ATOM 4505 C C . THR D 2 110 ? -64.105 -38.831 51.358 1.00 61.23 106 THR C C 1
ATOM 4506 O O . THR D 2 110 ? -62.897 -38.824 51.079 1.00 52.22 106 THR C O 1
ATOM 4510 N N . GLU D 2 111 ? -64.591 -39.139 52.563 1.00 57.22 107 GLU C N 1
ATOM 4511 C CA . GLU D 2 111 ? -63.760 -39.566 53.692 1.00 61.16 107 GLU C CA 1
ATOM 4512 C C . GLU D 2 111 ? -62.766 -38.481 54.085 1.00 53.77 107 GLU C C 1
ATOM 4513 O O . GLU D 2 111 ? -61.566 -38.718 54.209 1.00 60.14 107 GLU C O 1
ATOM 4519 N N . CYS D 2 112 ? -63.284 -37.280 54.288 1.00 53.28 108 CYS C N 1
ATOM 4520 C CA . CYS D 2 112 ? -62.450 -36.129 54.568 1.00 51.89 108 CYS C CA 1
ATOM 4521 C C . CYS D 2 112 ? -62.316 -35.925 56.069 1.00 54.29 108 CYS C C 1
ATOM 4522 O O . CYS D 2 112 ? -63.174 -36.342 56.852 1.00 54.40 108 CYS C O 1
ATOM 4525 N N . GLU D 2 113 ? -61.218 -35.279 56.463 1.00 54.49 109 GLU C N 1
ATOM 4526 C CA . GLU D 2 113 ? -60.870 -35.113 57.868 1.00 59.34 109 GLU C CA 1
ATOM 4527 C C . GLU D 2 113 ? -61.402 -33.773 58.356 1.00 54.77 109 GLU C C 1
ATOM 4528 O O . GLU D 2 113 ? -60.927 -32.726 57.888 1.00 57.25 109 GLU C O 1
ATOM 4534 N N . PRO D 2 114 ? -62.372 -33.744 59.270 1.00 56.31 110 PRO C N 1
ATOM 4535 C CA . PRO D 2 114 ? -62.957 -32.452 59.667 1.00 61.33 110 PRO C CA 1
ATOM 4536 C C . PRO D 2 114 ? -62.050 -31.603 60.543 1.00 65.67 110 PRO C C 1
ATOM 4537 O O . PRO D 2 114 ? -62.316 -30.405 60.691 1.00 69.78 110 PRO C O 1
ATOM 4541 N N . ARG D 2 115 ? -60.994 -32.165 61.128 1.00 62.30 111 ARG C N 1
ATOM 4542 C CA . ARG D 2 115 ? -60.087 -31.343 61.919 1.00 71.47 111 ARG C CA 1
ATOM 4543 C C . ARG D 2 115 ? -59.084 -30.582 61.055 1.00 70.44 111 ARG C C 1
ATOM 4544 O O . ARG D 2 115 ? -58.548 -29.563 61.503 1.00 73.44 111 ARG C O 1
ATOM 4552 N N . LYS D 2 116 ? -58.836 -31.036 59.831 1.00 70.00 112 LYS C N 1
ATOM 4553 C CA . LYS D 2 116 ? -57.957 -30.334 58.910 1.00 69.80 112 LYS C CA 1
ATOM 4554 C C . LYS D 2 116 ? -58.779 -29.455 57.974 1.00 69.06 112 LYS C C 1
ATOM 4555 O O . LYS D 2 116 ? -60.015 -29.489 57.968 1.00 63.46 112 LYS C O 1
ATOM 4561 N N . HIS D 2 117 ? -58.083 -28.664 57.165 1.00 65.52 113 HIS C N 1
ATOM 4562 C CA . HIS D 2 117 ? -58.745 -27.732 56.267 1.00 65.73 113 HIS C CA 1
ATOM 4563 C C . HIS D 2 117 ? -59.434 -28.477 55.132 1.00 60.53 113 HIS C C 1
ATOM 4564 O O . HIS D 2 117 ? -59.214 -29.669 54.905 1.00 57.68 113 HIS C O 1
ATOM 4571 N N . PHE D 2 118 ? -60.268 -27.743 54.400 1.00 60.55 114 PHE C N 1
ATOM 4572 C CA . PHE D 2 118 ? -61.118 -28.346 53.386 1.00 57.30 114 PHE C CA 1
ATOM 4573 C C . PHE D 2 118 ? -60.301 -29.155 52.392 1.00 56.07 114 PHE C C 1
ATOM 4574 O O . PHE D 2 118 ? -59.287 -28.687 51.876 1.00 61.25 114 PHE C O 1
ATOM 4582 N N . GLY D 2 119 ? -60.746 -30.379 52.132 1.00 55.05 115 GLY C N 1
ATOM 4583 C CA . GLY D 2 119 ? -60.218 -31.167 51.045 1.00 56.48 115 GLY C CA 1
ATOM 4584 C C . GLY D 2 119 ? -59.197 -32.215 51.420 1.00 60.43 115 GLY C C 1
ATOM 4585 O O . GLY D 2 119 ? -58.692 -32.900 50.523 1.00 58.70 115 GLY C O 1
ATOM 4586 N N . TYR D 2 120 ? -58.867 -32.362 52.702 1.00 57.66 116 TYR C N 1
ATOM 4587 C CA . TYR D 2 120 ? -57.932 -33.408 53.114 1.00 59.81 116 TYR C CA 1
ATOM 4588 C C . TYR D 2 120 ? -58.714 -34.713 53.213 1.00 55.79 116 TYR C C 1
ATOM 4589 O O . TYR D 2 120 ? -59.219 -35.088 54.272 1.00 62.63 116 TYR C O 1
ATOM 4598 N N . CYS D 2 121 ? -58.813 -35.415 52.089 1.00 51.30 117 CYS C N 1
ATOM 4599 C CA . CYS D 2 121 ? -59.742 -36.523 51.935 1.00 55.59 117 CYS C CA 1
ATOM 4600 C C . CYS D 2 121 ? -58.992 -37.752 51.456 1.00 55.30 117 CYS C C 1
ATOM 4601 O O . CYS D 2 121 ? -58.060 -37.643 50.659 1.00 58.55 117 CYS C O 1
ATOM 4604 N N . ARG D 2 122 ? -59.410 -38.921 51.924 1.00 56.34 118 ARG C N 1
ATOM 4605 C CA . ARG D 2 122 ? -58.731 -40.129 51.484 1.00 63.51 118 ARG C CA 1
ATOM 4606 C C . ARG D 2 122 ? -59.139 -40.545 50.075 1.00 57.84 118 ARG C C 1
ATOM 4607 O O . ARG D 2 122 ? -58.361 -41.221 49.396 1.00 55.59 118 ARG C 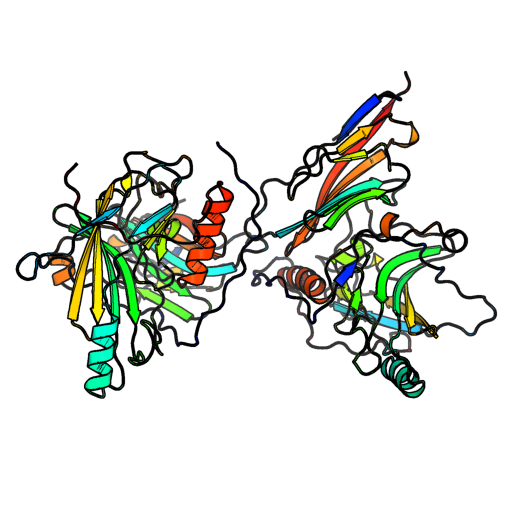O 1
ATOM 4615 N N . TYR D 2 123 ? -60.314 -40.132 49.610 1.00 53.45 119 TYR C N 1
ATOM 4616 C CA . TYR D 2 123 ? -60.757 -40.461 48.263 1.00 52.12 119 TYR C CA 1
ATOM 4617 C C . TYR D 2 123 ? -61.216 -39.211 47.520 1.00 52.43 119 TYR C C 1
ATOM 4618 O O . TYR D 2 123 ? -61.905 -38.349 48.080 1.00 54.91 119 TYR C O 1
ATOM 4627 N N . ARG D 2 124 ? -60.836 -39.133 46.247 1.00 52.90 120 ARG C N 1
ATOM 4628 C CA . ARG D 2 124 ? -61.201 -38.047 45.352 1.00 48.67 120 ARG C CA 1
ATOM 4629 C C . ARG D 2 124 ? -61.474 -38.630 43.976 1.00 54.08 120 ARG C C 1
ATOM 4630 O O . ARG D 2 124 ? -60.798 -39.574 43.560 1.00 51.63 120 ARG C O 1
ATOM 4638 N N . THR D 2 125 ? -62.457 -38.073 43.268 1.00 46.81 121 THR C N 1
ATOM 4639 C CA . THR D 2 125 ? -62.463 -38.252 41.827 1.00 42.77 121 THR C CA 1
ATOM 4640 C C . THR D 2 125 ? -61.410 -37.324 41.223 1.00 48.11 121 THR C C 1
ATOM 4641 O O . THR D 2 125 ? -60.981 -36.362 41.866 1.00 42.86 121 THR C O 1
ATOM 4645 N N . PRO D 2 126 ? -60.975 -37.575 39.989 1.00 43.75 122 PRO C N 1
ATOM 4646 C CA . PRO D 2 126 ? -60.380 -36.496 39.210 1.00 43.76 122 PRO C CA 1
ATOM 4647 C C . PRO D 2 126 ? -61.428 -35.423 38.986 1.00 50.39 122 PRO C C 1
ATOM 4648 O O . PRO D 2 126 ? -62.633 -35.711 39.049 1.00 48.78 122 PRO C O 1
ATOM 4652 N N . PRO D 2 127 ? -61.025 -34.179 38.755 1.00 48.96 123 PRO C N 1
ATOM 4653 C CA . PRO D 2 127 ? -62.027 -33.142 38.463 1.00 39.47 123 PRO C CA 1
ATOM 4654 C C . PRO D 2 127 ? -62.619 -33.361 37.080 1.00 48.26 123 PRO C C 1
ATOM 4655 O O . PRO D 2 127 ? -61.895 -33.596 36.111 1.00 47.18 123 PRO C O 1
ATOM 4659 N N . PHE D 2 128 ? -63.947 -33.317 37.002 1.00 45.12 124 PHE C N 1
ATOM 4660 C CA . PHE D 2 128 ? -64.651 -33.375 35.728 1.00 45.23 124 PHE C CA 1
ATOM 4661 C C . PHE D 2 128 ? -64.799 -31.957 35.198 1.00 44.70 124 PHE C C 1
ATOM 4662 O O . PHE D 2 128 ? -65.214 -31.057 35.932 1.00 46.77 124 PHE C O 1
ATOM 4670 N N . TRP D 2 129 ? -64.470 -31.760 33.925 1.00 44.11 125 TRP C N 1
ATOM 4671 C CA . TRP D 2 129 ? -64.417 -30.425 33.353 1.00 40.07 125 TRP C CA 1
ATOM 4672 C C . TRP D 2 129 ? -65.179 -30.347 32.042 1.00 38.86 125 TRP C C 1
ATOM 4673 O O . TRP D 2 129 ? -65.211 -31.303 31.259 1.00 43.61 125 TRP C O 1
ATOM 4684 N N . ASP D 2 130 ? -65.763 -29.178 31.798 1.00 45.77 126 ASP C N 1
ATOM 4685 C CA . ASP D 2 130 ? -66.073 -28.775 30.434 1.00 46.50 126 ASP C CA 1
ATOM 4686 C C . ASP D 2 130 ? -64.760 -28.451 29.738 1.00 47.47 126 ASP C C 1
ATOM 4687 O O . ASP D 2 130 ? -63.987 -27.614 30.227 1.00 48.48 126 ASP C O 1
ATOM 4692 N N . SER D 2 131 ? -64.507 -29.118 28.605 1.00 50.59 127 SER C N 1
ATOM 4693 C CA . SER D 2 131 ? -63.179 -29.100 27.991 1.00 62.82 127 SER C CA 1
ATOM 4694 C C . SER D 2 131 ? -62.775 -27.694 27.559 1.00 54.95 127 SER C C 1
ATOM 4695 O O . SER D 2 131 ? -61.602 -27.318 27.662 1.00 44.60 127 SER C O 1
ATOM 4698 N N . PHE D 2 132 ? -63.737 -26.919 27.065 1.00 43.12 128 PHE C N 1
ATOM 4699 C CA . PHE D 2 132 ? -63.424 -25.566 26.618 1.00 44.16 128 PHE C CA 1
ATOM 4700 C C . PHE D 2 132 ? -63.016 -24.689 27.788 1.00 44.96 128 PHE C C 1
ATOM 4701 O O . PHE D 2 132 ? -62.042 -23.934 27.703 1.00 52.49 128 PHE C O 1
ATOM 4709 N N . LEU D 2 133 ? -63.762 -24.769 28.892 1.00 45.53 129 LEU C N 1
ATOM 4710 C CA . LEU D 2 133 ? -63.395 -23.999 30.075 1.00 48.34 129 LEU C CA 1
ATOM 4711 C C . LEU D 2 133 ? -62.036 -24.434 30.603 1.00 46.87 129 LEU C C 1
ATOM 4712 O O . LEU D 2 133 ? -61.211 -23.595 30.983 1.00 49.84 129 LEU C O 1
ATOM 4717 N N . ALA D 2 134 ? -61.780 -25.745 30.619 1.00 47.29 130 ALA C N 1
ATOM 4718 C CA . ALA D 2 134 ? -60.536 -26.259 31.167 1.00 40.08 130 ALA C CA 1
ATOM 4719 C C . ALA D 2 134 ? -59.323 -25.768 30.390 1.00 46.20 130 ALA C C 1
ATOM 4720 O O . ALA D 2 134 ? -58.214 -25.761 30.932 1.00 44.22 130 ALA C O 1
ATOM 4722 N N . GLY D 2 135 ? -59.511 -25.349 29.139 1.00 48.23 131 GLY C N 1
ATOM 4723 C CA . GLY D 2 135 ? -58.391 -24.858 28.358 1.00 44.33 131 GLY C CA 1
ATOM 4724 C C . GLY D 2 135 ? -57.857 -23.517 28.820 1.00 56.15 131 GLY C C 1
ATOM 4725 O O . GLY D 2 135 ? -56.713 -23.177 28.507 1.00 45.42 131 GLY C O 1
ATOM 4726 N N . PHE D 2 136 ? -58.655 -22.743 29.567 1.00 48.38 132 PHE C N 1
ATOM 4727 C CA . PHE D 2 136 ? -58.192 -21.417 29.958 1.00 42.00 132 PHE C CA 1
ATOM 4728 C C . PHE D 2 136 ? -58.528 -21.074 31.404 1.00 40.90 132 PHE C C 1
ATOM 4729 O O . PHE D 2 136 ? -58.280 -19.935 31.829 1.00 44.92 132 PHE C O 1
ATOM 4737 N N . ALA D 2 137 ? -59.045 -22.025 32.177 1.00 40.22 133 ALA C N 1
ATOM 4738 C CA . ALA D 2 137 ? -59.475 -21.770 33.538 1.00 38.74 133 ALA C CA 1
ATOM 4739 C C . ALA D 2 137 ? -59.117 -22.961 34.406 1.00 35.51 133 ALA C C 1
ATOM 4740 O O . ALA D 2 137 ? -59.042 -24.096 33.928 1.00 45.93 133 ALA C O 1
ATOM 4742 N N . TYR D 2 138 ? -58.919 -22.703 35.691 1.00 32.74 134 TYR C N 1
ATOM 4743 C CA . TYR D 2 138 ? -58.551 -23.767 36.615 1.00 37.97 134 TYR C CA 1
ATOM 4744 C C . TYR D 2 138 ? -58.947 -23.324 38.024 1.00 39.27 134 TYR C C 1
ATOM 4745 O O . TYR D 2 138 ? -59.151 -22.134 38.269 1.00 41.32 134 TYR C O 1
ATOM 4754 N N . PRO D 2 139 ? -59.083 -24.273 38.958 1.00 36.19 135 PRO C N 1
ATOM 4755 C CA . PRO D 2 139 ? -59.515 -23.889 40.306 1.00 39.97 135 PRO C CA 1
ATOM 4756 C C . PRO D 2 139 ? -58.395 -23.207 41.067 1.00 48.51 135 PRO C C 1
ATOM 4757 O O . PRO D 2 139 ? -57.209 -23.445 40.836 1.00 42.51 135 PRO C O 1
ATOM 4761 N N . THR D 2 140 ? -58.792 -22.320 41.983 1.00 44.85 136 THR C N 1
ATOM 4762 C CA . THR D 2 140 ? -57.843 -21.714 42.897 1.00 42.25 136 THR C CA 1
ATOM 4763 C C . THR D 2 140 ? -57.164 -22.792 43.744 1.00 50.21 136 THR C C 1
ATOM 4764 O O . THR D 2 140 ? -57.530 -23.972 43.708 1.00 41.20 136 THR C O 1
ATOM 4768 N N . ASP D 2 141 ? -56.169 -22.363 44.535 1.00 50.66 137 ASP C N 1
ATOM 4769 C CA . ASP D 2 141 ? -55.405 -23.315 45.341 1.00 49.73 137 ASP C CA 1
ATOM 4770 C C . ASP D 2 141 ? -56.296 -24.077 46.315 1.00 49.09 137 ASP C C 1
ATOM 4771 O O . ASP D 2 141 ? -56.087 -25.277 46.538 1.00 40.40 137 ASP C O 1
ATOM 4776 N N . ASP D 2 142 ? -57.283 -23.402 46.920 1.00 42.20 138 ASP C N 1
ATOM 4777 C CA . ASP D 2 142 ? -58.178 -24.105 47.831 1.00 39.90 138 ASP C CA 1
ATOM 4778 C C . ASP D 2 142 ? -59.292 -24.860 47.111 1.00 41.23 138 ASP C C 1
ATOM 4779 O O . ASP D 2 142 ? -60.138 -25.465 47.783 1.00 57.19 138 ASP C O 1
ATOM 4784 N N . GLU D 2 143 ? -59.329 -24.828 45.777 1.00 44.59 139 GLU C N 1
ATOM 4785 C CA . GLU D 2 143 ? -60.251 -25.601 44.937 1.00 44.11 139 GLU C CA 1
ATOM 4786 C C . GLU D 2 143 ? -61.712 -25.177 45.081 1.00 47.95 139 GLU C C 1
ATOM 4787 O O . GLU D 2 143 ? -62.613 -25.888 44.599 1.00 42.81 139 GLU C O 1
ATOM 4793 N N . LEU D 2 144 ? -61.984 -24.041 45.714 1.00 43.20 140 LEU C N 1
ATOM 4794 C CA . LEU D 2 144 ? -63.347 -23.540 45.824 1.00 49.40 140 LEU C CA 1
ATOM 4795 C C . LEU D 2 144 ? -63.640 -22.353 44.915 1.00 47.60 140 LEU C C 1
ATOM 4796 O O . LEU D 2 144 ? -64.812 -21.981 44.778 1.00 50.77 140 LEU C O 1
ATOM 4801 N N . GLY D 2 145 ? -62.623 -21.740 44.312 1.00 39.25 141 GLY C N 1
ATOM 4802 C CA . GLY D 2 145 ? -62.810 -20.682 43.343 1.00 38.75 141 GLY C CA 1
ATOM 4803 C C . GLY D 2 145 ? -62.324 -21.092 41.962 1.00 40.80 141 GLY C C 1
ATOM 4804 O O . GLY D 2 145 ? -61.871 -22.219 41.737 1.00 42.35 141 GLY C O 1
ATOM 4805 N N . LEU D 2 146 ? -62.422 -20.148 41.033 1.00 41.19 142 LEU C N 1
ATOM 4806 C CA . LEU D 2 146 ? -61.922 -20.366 39.687 1.00 46.81 142 LEU C CA 1
ATOM 4807 C C . LEU D 2 146 ? -61.056 -19.198 39.267 1.00 49.71 142 LEU C C 1
ATOM 4808 O O . LEU D 2 146 ? -61.278 -18.055 39.670 1.00 55.69 142 LEU C O 1
ATOM 4813 N N . ILE D 2 147 ? -60.076 -19.508 38.436 1.00 38.42 143 ILE C N 1
ATOM 4814 C CA . ILE D 2 147 ? -59.252 -18.507 37.791 1.00 38.52 143 ILE C CA 1
ATOM 4815 C C . ILE D 2 147 ? -59.403 -18.725 36.300 1.00 37.21 143 ILE C C 1
ATOM 4816 O O . ILE D 2 147 ? -59.311 -19.863 35.828 1.00 51.07 143 ILE C O 1
ATOM 4821 N N . MET D 2 148 ? -59.707 -17.656 35.578 1.00 34.00 144 MET C N 1
ATOM 4822 C CA . MET D 2 148 ? -59.810 -17.674 34.125 1.00 43.04 144 MET C CA 1
ATOM 4823 C C . MET D 2 148 ? -58.708 -16.809 33.536 1.00 53.27 144 MET C C 1
ATOM 4824 O O . MET D 2 148 ? -58.527 -15.665 33.966 1.00 50.66 144 MET C O 1
ATOM 4829 N N . ALA D 2 149 ? -58.005 -17.333 32.529 1.00 40.59 145 ALA C N 1
ATOM 4830 C CA . ALA D 2 149 ? -56.882 -16.629 31.913 1.00 49.81 145 ALA C CA 1
ATOM 4831 C C . ALA D 2 149 ? -57.358 -16.011 30.606 1.00 42.77 145 ALA C C 1
ATOM 4832 O O . ALA D 2 149 ? -57.670 -16.728 29.650 1.00 49.99 145 ALA C O 1
ATOM 4834 N N . ALA D 2 150 ? -57.427 -14.683 30.565 1.00 43.85 146 ALA C N 1
ATOM 4835 C CA . ALA D 2 150 ? -57.815 -13.951 29.372 1.00 50.43 146 ALA C CA 1
ATOM 4836 C C . ALA D 2 150 ? -59.058 -14.534 28.688 1.00 52.55 146 ALA C C 1
ATOM 4837 O O . ALA D 2 150 ? -59.021 -14.862 27.497 1.00 51.31 146 ALA C O 1
ATOM 4839 N N . PRO D 2 151 ? -60.173 -14.681 29.411 1.00 56.41 147 PRO C N 1
ATOM 4840 C CA . PRO D 2 151 ? -61.375 -15.260 28.787 1.00 52.72 147 PRO C CA 1
ATOM 4841 C C . PRO D 2 151 ? -61.869 -14.400 27.638 1.00 51.92 147 PRO C C 1
ATOM 4842 O O . PRO D 2 151 ? -61.799 -13.169 27.680 1.00 57.64 147 PRO C O 1
ATOM 4846 N N . ALA D 2 152 ? -62.345 -15.071 26.595 1.00 40.53 148 ALA C N 1
ATOM 4847 C CA . ALA D 2 152 ? -63.034 -14.396 25.512 1.00 51.17 148 ALA C CA 1
ATOM 4848 C C . ALA D 2 152 ? -64.337 -13.779 26.017 1.00 61.13 148 ALA C C 1
ATOM 4849 O O . ALA D 2 152 ? -64.896 -14.180 27.044 1.00 60.48 148 ALA C O 1
ATOM 4851 N N . ARG D 2 153 ? -64.829 -12.799 25.264 1.00 50.35 149 ARG C N 1
ATOM 4852 C CA . ARG D 2 153 ? -66.056 -12.113 25.655 1.00 56.88 149 ARG C CA 1
ATOM 4853 C C . ARG D 2 153 ? -67.209 -13.065 25.890 1.00 56.40 149 ARG C C 1
ATOM 4854 O O . ARG D 2 153 ? -67.985 -12.897 26.845 1.00 55.93 149 ARG C O 1
ATOM 4862 N N . LEU D 2 154 ? -67.362 -14.062 25.014 1.00 50.29 150 LEU C N 1
ATOM 4863 C CA . LEU D 2 154 ? -68.421 -15.055 25.111 1.00 54.64 150 LEU C CA 1
ATOM 4864 C C . LEU D 2 154 ? -68.488 -15.739 26.477 1.00 50.54 150 LEU C C 1
ATOM 4865 O O . LEU D 2 154 ? -69.469 -16.417 26.781 1.00 56.90 150 LEU C O 1
ATOM 4870 N N . VAL D 2 155 ? -67.436 -15.602 27.285 1.00 47.37 151 VAL C N 1
ATOM 4871 C CA . VAL D 2 155 ? -67.427 -16.213 28.611 1.00 52.54 151 VAL C CA 1
ATOM 4872 C C . VAL D 2 155 ? -68.317 -15.449 29.591 1.00 52.37 151 VAL C C 1
ATOM 4873 O O . VAL D 2 155 ? -68.717 -16.015 30.615 1.00 46.51 151 VAL C O 1
ATOM 4877 N N . GLU D 2 156 ? -68.642 -14.187 29.289 1.00 50.86 152 GLU C N 1
ATOM 4878 C CA . GLU D 2 156 ? -69.579 -13.390 30.082 1.00 52.69 152 GLU C CA 1
ATOM 4879 C C . GLU D 2 156 ? -70.818 -14.184 30.453 1.00 52.98 152 GLU C C 1
ATOM 4880 O O . GLU D 2 156 ? -71.348 -14.948 29.642 1.00 55.52 152 GLU C O 1
ATOM 4886 N N . GLY D 2 157 ? -71.293 -13.972 31.666 1.00 49.32 153 GLY C N 1
ATOM 4887 C CA . GLY D 2 157 ? -72.584 -14.509 32.054 1.00 43.62 153 GLY C CA 1
ATOM 4888 C C . GLY D 2 157 ? -72.606 -14.822 33.539 1.00 52.35 153 GLY C C 1
ATOM 4889 O O . GLY D 2 157 ? -71.911 -14.184 34.330 1.00 56.77 153 GLY C O 1
ATOM 4890 N N . GLN D 2 158 ? -73.392 -15.832 33.877 1.00 46.29 154 GLN C N 1
ATOM 4891 C CA . GLN D 2 158 ? -73.744 -16.131 35.253 1.00 43.97 154 GLN C CA 1
ATOM 4892 C C . GLN D 2 158 ? -73.164 -17.481 35.623 1.00 42.96 154 GLN C C 1
ATOM 4893 O O . GLN D 2 158 ? -73.556 -18.500 35.043 1.00 45.21 154 GLN C O 1
ATOM 4899 N N . TYR D 2 159 ? -72.267 -17.494 36.614 1.00 35.91 155 TYR C N 1
ATOM 4900 C CA . TYR D 2 159 ? -71.568 -18.701 37.039 1.00 40.51 155 TYR C CA 1
ATOM 4901 C C . TYR D 2 159 ? -72.016 -19.073 38.440 1.00 44.66 155 TYR C C 1
ATOM 4902 O O . TYR D 2 159 ? -71.852 -18.290 39.383 1.00 52.25 155 TYR C O 1
ATOM 4911 N N . ARG D 2 160 ? -72.587 -20.257 38.575 1.00 41.20 156 ARG C N 1
ATOM 4912 C CA . ARG D 2 160 ? -73.131 -20.704 39.845 1.00 41.73 156 ARG C CA 1
ATOM 4913 C C . ARG D 2 160 ? -72.246 -21.803 40.394 1.00 41.76 156 ARG C C 1
ATOM 4914 O O . ARG D 2 160 ? -71.996 -22.804 39.711 1.00 46.02 156 ARG C O 1
ATOM 4922 N N . ARG D 2 161 ? -71.790 -21.616 41.621 1.00 40.12 157 ARG C N 1
ATOM 4923 C CA . ARG D 2 161 ? -71.047 -22.631 42.340 1.00 46.06 157 ARG C CA 1
ATOM 4924 C C . ARG D 2 161 ? -71.987 -23.290 43.331 1.00 43.84 157 ARG C C 1
ATOM 4925 O O . ARG D 2 161 ? -72.645 -22.604 44.116 1.00 51.95 157 ARG C O 1
ATOM 4933 N N . ALA D 2 162 ? -72.065 -24.609 43.274 1.00 49.51 158 ALA C N 1
ATOM 4934 C CA . ALA D 2 162 ? -72.767 -25.401 44.271 1.00 46.39 158 ALA C CA 1
ATOM 4935 C C . ALA D 2 162 ? -71.710 -26.080 45.128 1.00 44.82 158 ALA C C 1
ATOM 4936 O O . ALA D 2 162 ? -70.886 -26.842 44.607 1.00 47.26 158 ALA C O 1
ATOM 4938 N N . LEU D 2 163 ? -71.699 -25.758 46.420 1.00 42.90 159 LEU C N 1
ATOM 4939 C CA . LEU D 2 163 ? -70.829 -26.395 47.401 1.00 39.14 159 LEU C CA 1
ATOM 4940 C C . LEU D 2 163 ? -71.679 -27.309 48.271 1.00 45.18 159 LEU C C 1
ATOM 4941 O O . LEU D 2 163 ? -72.561 -26.837 48.994 1.00 47.54 159 LEU C O 1
ATOM 4946 N N . TYR D 2 164 ? -71.408 -28.607 48.203 1.00 40.83 160 TYR C N 1
ATOM 4947 C CA . TYR D 2 164 ? -72.086 -29.602 49.018 1.00 45.28 160 TYR C CA 1
ATOM 4948 C C . TYR D 2 164 ? -71.163 -30.036 50.143 1.00 53.31 160 TYR C C 1
ATOM 4949 O O . TYR D 2 164 ? -69.999 -30.366 49.898 1.00 51.46 160 TYR C O 1
ATOM 4958 N N . ILE D 2 165 ? -71.681 -30.043 51.368 1.00 52.42 161 ILE C N 1
ATOM 4959 C CA . ILE D 2 165 ? -70.999 -30.664 52.494 1.00 54.66 161 ILE C CA 1
ATOM 4960 C C . ILE D 2 165 ? -71.978 -31.589 53.195 1.00 61.72 161 ILE C C 1
ATOM 4961 O O . ILE D 2 165 ? -73.054 -31.151 53.620 1.00 71.16 161 ILE C O 1
ATOM 4966 N N . ASP D 2 166 ? -71.605 -32.865 53.311 1.00 64.75 162 ASP C N 1
ATOM 4967 C CA . ASP D 2 166 ? -72.453 -33.877 53.932 1.00 60.68 162 ASP C CA 1
ATOM 4968 C C . ASP D 2 166 ? -73.845 -33.872 53.319 1.00 61.41 162 ASP C C 1
ATOM 4969 O O . ASP D 2 166 ? -74.846 -34.130 53.991 1.00 62.21 162 ASP C O 1
ATOM 4974 N N . GLY D 2 167 ? -73.908 -33.549 52.029 1.00 61.22 163 GLY C N 1
ATOM 4975 C CA . GLY D 2 167 ? -75.134 -33.614 51.275 1.00 62.08 163 GLY C CA 1
ATOM 4976 C C . GLY D 2 167 ? -75.948 -32.337 51.224 1.00 67.83 163 GLY C C 1
ATOM 4977 O O . GLY D 2 167 ? -76.935 -32.292 50.483 1.00 65.78 163 GLY C O 1
ATOM 4978 N N . THR D 2 168 ? -75.581 -31.300 51.978 1.00 62.60 164 THR C N 1
ATOM 4979 C CA . THR D 2 168 ? -76.351 -30.061 51.997 1.00 58.47 164 THR C CA 1
ATOM 4980 C C . THR D 2 168 ? -75.617 -28.968 51.226 1.00 59.49 164 THR C C 1
ATOM 4981 O O . THR D 2 168 ? -74.392 -28.821 51.339 1.00 53.75 164 THR C O 1
ATOM 4985 N N . VAL D 2 169 ? -76.382 -28.185 50.463 1.00 54.14 165 VAL C N 1
ATOM 4986 C CA . VAL D 2 169 ? -75.857 -27.355 49.385 1.00 52.86 165 VAL C CA 1
ATOM 4987 C C . VAL D 2 169 ? -75.855 -25.889 49.801 1.00 52.99 165 VAL C C 1
ATOM 4988 O O . VAL D 2 169 ? -76.748 -25.431 50.523 1.00 55.41 165 VAL C O 1
ATOM 4992 N N . ALA D 2 170 ? -74.835 -25.156 49.351 1.00 53.70 166 ALA C N 1
ATOM 4993 C CA . ALA D 2 170 ? -74.818 -23.701 49.418 1.00 50.21 166 ALA C CA 1
ATOM 4994 C C . ALA D 2 170 ? -74.415 -23.171 48.049 1.00 50.62 166 ALA C C 1
ATOM 4995 O O . ALA D 2 170 ? -73.440 -23.649 47.461 1.00 54.46 166 ALA C O 1
ATOM 4997 N N . TYR D 2 171 ? -75.164 -22.196 47.546 1.00 46.07 167 TYR C N 1
ATOM 4998 C CA . TYR D 2 171 ? -74.983 -21.661 46.206 1.00 44.38 167 TYR C CA 1
ATOM 4999 C C . TYR D 2 171 ? -74.313 -20.295 46.247 1.00 47.10 167 TYR C C 1
ATOM 5000 O O . TYR D 2 171 ? -74.534 -19.506 47.166 1.00 47.15 167 TYR C O 1
ATOM 5009 N N . THR D 2 172 ? -73.498 -20.015 45.232 1.00 43.72 168 THR C N 1
ATOM 5010 C CA . THR D 2 172 ? -72.927 -18.688 45.033 1.00 46.21 168 THR C CA 1
ATOM 5011 C C . THR D 2 172 ? -72.963 -18.389 43.543 1.00 50.54 168 THR C C 1
ATOM 5012 O O . THR D 2 172 ? -72.514 -19.212 42.739 1.00 47.69 168 THR C O 1
ATOM 5016 N N . ASP D 2 173 ? -73.500 -17.228 43.172 1.00 41.68 169 ASP C N 1
ATOM 5017 C CA . ASP D 2 173 ? -73.484 -16.784 41.782 1.00 44.77 169 ASP C CA 1
ATOM 5018 C C . ASP D 2 173 ? -72.380 -15.758 41.556 1.00 51.44 169 ASP C C 1
ATOM 5019 O O . ASP D 2 173 ? -72.156 -14.874 42.388 1.00 45.64 169 ASP C O 1
ATOM 5024 N N . PHE D 2 174 ? -71.707 -15.867 40.415 1.00 42.16 170 PHE C N 1
ATOM 5025 C CA . PHE D 2 174 ? -70.743 -14.867 39.977 1.00 42.62 170 PHE C CA 1
ATOM 5026 C C . PHE D 2 174 ? -71.215 -14.319 38.641 1.00 40.77 170 PHE C C 1
ATOM 5027 O O . PHE D 2 174 ? -71.356 -15.075 37.675 1.00 41.12 170 PHE C O 1
ATOM 5035 N N . MET D 2 175 ? -71.453 -13.014 38.589 1.00 44.39 171 MET C N 1
ATOM 5036 C CA . MET D 2 175 ? -71.799 -12.337 37.345 1.00 47.54 171 MET C CA 1
ATOM 5037 C C . MET D 2 175 ? -70.504 -11.861 36.700 1.00 51.73 171 MET C C 1
ATOM 5038 O O . MET D 2 175 ? -69.898 -10.882 37.154 1.00 47.40 171 MET C O 1
ATOM 5043 N N . VAL D 2 176 ? -70.079 -12.556 35.651 1.00 49.93 172 VAL C N 1
ATOM 5044 C CA . VAL D 2 176 ? -68.841 -12.240 34.953 1.00 50.37 172 VAL C CA 1
ATOM 5045 C C . VAL D 2 176 ? -69.157 -11.292 33.805 1.00 48.25 172 VAL C C 1
ATOM 5046 O O . VAL D 2 176 ? -69.934 -11.630 32.908 1.00 56.29 172 VAL C O 1
ATOM 5050 N N . SER D 2 177 ? -68.568 -10.103 33.837 1.00 48.59 173 SER C N 1
ATOM 5051 C CA . SER D 2 177 ? -68.713 -9.128 32.766 1.00 58.37 173 SER C CA 1
ATOM 5052 C C . SER D 2 177 ? -67.328 -8.772 32.258 1.00 55.50 173 SER C C 1
ATOM 5053 O O . SER D 2 177 ? -66.444 -8.434 33.049 1.00 55.65 173 SER C O 1
ATOM 5056 N N . LEU D 2 178 ? -67.143 -8.840 30.942 1.00 62.16 174 LEU C N 1
ATOM 5057 C CA . LEU D 2 178 ? -65.846 -8.622 30.308 1.00 63.75 174 LEU C CA 1
ATOM 5058 C C . LEU D 2 178 ? -65.950 -7.493 29.284 1.00 67.29 174 LEU C C 1
ATOM 5059 O O . LEU D 2 178 ? -65.880 -7.736 28.080 1.00 68.23 174 LEU C O 1
ATOM 5064 N N . PRO D 2 179 ? -66.095 -6.244 29.728 1.00 70.08 175 PRO C N 1
ATOM 5065 C CA . PRO D 2 179 ? -66.282 -5.166 28.740 1.00 72.37 175 PRO C CA 1
ATOM 5066 C C . PRO D 2 179 ? -65.069 -4.921 27.852 1.00 74.34 175 PRO C C 1
ATOM 5067 O O . PRO D 2 179 ? -65.237 -4.434 26.726 1.00 75.81 175 PRO C O 1
ATOM 5071 N N . ALA D 2 180 ? -63.855 -5.258 28.303 1.00 64.66 176 ALA C N 1
ATOM 5072 C CA . ALA D 2 180 ? -62.662 -5.039 27.494 1.00 66.81 176 ALA C CA 1
ATOM 5073 C C . ALA D 2 180 ? -62.622 -5.906 26.238 1.00 68.23 176 ALA C C 1
ATOM 5074 O O . ALA D 2 180 ? -61.812 -5.632 25.346 1.00 76.69 176 ALA C O 1
ATOM 5076 N N . GLY D 2 181 ? -63.461 -6.935 26.145 1.00 65.60 177 GLY C N 1
ATOM 5077 C CA . GLY D 2 181 ? -63.548 -7.743 24.942 1.00 69.56 177 GLY C CA 1
ATOM 5078 C C . GLY D 2 181 ? -62.595 -8.923 24.922 1.00 69.10 177 GLY C C 1
ATOM 5079 O O . GLY D 2 181 ? -61.982 -9.302 25.927 1.00 59.65 177 GLY C O 1
ATOM 5080 N N . ASP D 2 182 ? -62.485 -9.525 23.733 1.00 68.80 178 ASP C N 1
ATOM 5081 C CA . ASP D 2 182 ? -61.545 -10.619 23.521 1.00 63.44 178 ASP C CA 1
ATOM 5082 C C . ASP D 2 182 ? -60.115 -10.135 23.670 1.00 64.99 178 ASP C C 1
ATOM 5083 O O . ASP D 2 182 ? -59.731 -9.100 23.118 1.00 67.02 178 ASP C O 1
ATOM 5088 N N . CYS D 2 183 ? -59.325 -10.892 24.413 1.00 72.49 179 CYS C N 1
ATOM 5089 C CA . CYS D 2 183 ? -57.882 -10.791 24.302 1.00 61.22 179 CYS C CA 1
ATOM 5090 C C . CYS D 2 183 ? -57.441 -11.382 22.967 1.00 60.02 179 CYS C C 1
ATOM 5091 O O . CYS D 2 183 ? -58.112 -12.249 22.402 1.00 51.88 179 CYS C O 1
ATOM 5094 N N . TRP D 2 184 ? -56.303 -10.905 22.448 1.00 68.15 180 TRP C N 1
ATOM 5095 C CA . TRP D 2 184 ? -55.893 -11.358 21.120 1.00 70.37 180 TRP C CA 1
ATOM 5096 C C . TRP D 2 184 ? -55.602 -12.853 21.096 1.00 66.32 180 TRP C C 1
ATOM 5097 O O . TRP D 2 184 ? -55.782 -13.501 20.058 1.00 66.92 180 TRP C O 1
ATOM 5108 N N . PHE D 2 185 ? -55.190 -13.431 22.221 1.00 63.87 181 PHE C N 1
ATOM 5109 C CA . PHE D 2 185 ? -54.942 -14.864 22.258 1.00 61.89 181 PHE C CA 1
ATOM 5110 C C . PHE D 2 185 ? -56.022 -15.654 22.996 1.00 59.49 181 PHE C C 1
ATOM 5111 O O . PHE D 2 185 ? -55.857 -16.864 23.178 1.00 61.46 181 PHE C O 1
ATOM 5119 N N . SER D 2 186 ? -57.131 -15.015 23.388 1.00 61.28 182 SER C N 1
ATOM 5120 C CA . SER D 2 186 ? -58.235 -15.729 24.027 1.00 60.22 182 SER C CA 1
ATOM 5121 C C . SER D 2 186 ? -58.612 -16.973 23.235 1.00 59.06 182 SER C C 1
ATOM 5122 O O . SER D 2 186 ? -58.661 -16.959 22.005 1.00 57.20 182 SER C O 1
ATOM 5125 N N . LYS D 2 187 ? -58.900 -18.046 23.952 1.00 52.69 183 LYS C N 1
ATOM 5126 C CA . LYS D 2 187 ? -59.356 -19.257 23.297 1.00 52.14 183 LYS C CA 1
ATOM 5127 C C . LYS D 2 187 ? -60.825 -19.108 22.917 1.00 60.55 183 LYS C C 1
ATOM 5128 O O . LYS D 2 187 ? -61.671 -18.834 23.770 1.00 55.81 183 LYS C O 1
ATOM 5134 N N . LEU D 2 188 ? -61.109 -19.266 21.627 1.00 61.99 184 LEU C N 1
ATOM 5135 C CA . LEU D 2 188 ? -62.452 -19.133 21.079 1.00 63.77 184 LEU C CA 1
ATOM 5136 C C . LEU D 2 188 ? -63.062 -20.477 20.728 1.00 59.65 184 LEU C C 1
ATOM 5137 O O . LEU D 2 188 ? -64.069 -20.527 20.016 1.00 67.64 184 LEU C O 1
ATOM 5142 N N . GLY D 2 189 ? -62.473 -21.562 21.198 1.00 59.01 185 GLY C N 1
ATOM 5143 C CA . GLY D 2 189 ? -63.023 -22.873 20.961 1.00 69.99 185 GLY C CA 1
ATOM 5144 C C . GLY D 2 189 ? -62.716 -23.389 19.570 1.00 86.57 185 GLY C C 1
ATOM 5145 O O . GLY D 2 189 ? -61.921 -22.829 18.808 1.00 89.38 185 GLY C O 1
ATOM 5146 N N . ALA D 2 190 ? -63.372 -24.496 19.245 1.00 95.91 186 ALA C N 1
ATOM 5147 C CA . ALA D 2 190 ? -63.234 -25.118 17.940 1.00 99.95 186 ALA C CA 1
ATOM 5148 C C . ALA D 2 190 ? -64.238 -24.495 16.974 1.00 104.47 186 ALA C C 1
ATOM 5149 O O . ALA D 2 190 ? -64.863 -23.468 17.256 1.00 106.05 186 ALA C O 1
ATOM 5151 N N . ALA D 2 191 ? -64.400 -25.115 15.816 1.00 112.40 187 ALA C N 1
ATOM 5152 C CA . ALA D 2 191 ? -65.389 -24.661 14.857 1.00 113.53 187 ALA C CA 1
ATOM 5153 C C . ALA D 2 191 ? -66.772 -25.214 15.292 1.00 121.94 187 ALA C C 1
ATOM 5154 O O . ALA D 2 191 ? -66.815 -26.274 15.917 1.00 122.91 187 ALA C O 1
ATOM 5156 N N . ARG D 2 192 ? -67.898 -24.548 14.983 1.00 132.89 188 ARG C N 1
ATOM 5157 C CA . ARG D 2 192 ? -67.986 -23.418 14.047 1.00 137.50 188 ARG C CA 1
ATOM 5158 C C . ARG D 2 192 ? -67.247 -22.215 14.637 1.00 137.69 188 ARG C C 1
ATOM 5159 O O . ARG D 2 192 ? -66.420 -21.626 13.938 1.00 140.61 188 ARG C O 1
ATOM 5167 N N . GLY D 2 193 ? -67.515 -21.837 15.895 1.00 130.40 189 GLY C N 1
ATOM 5168 C CA . GLY D 2 193 ? -68.753 -22.140 16.601 1.00 120.47 189 GLY C CA 1
ATOM 5169 C C . GLY D 2 193 ? -68.966 -23.072 17.780 1.00 109.43 189 GLY C C 1
ATOM 5170 O O . GLY D 2 193 ? -70.000 -22.952 18.434 1.00 108.60 189 GLY C O 1
ATOM 5171 N N . TYR D 2 194 ? -68.070 -24.005 18.080 1.00 97.79 190 TYR C N 1
ATOM 5172 C CA . TYR D 2 194 ? -68.286 -24.866 19.235 1.00 92.62 190 TYR C CA 1
ATOM 5173 C C . TYR D 2 194 ? -67.437 -24.382 20.403 1.00 81.27 190 TYR C C 1
ATOM 5174 O O . TYR D 2 194 ? -66.207 -24.341 20.312 1.00 75.38 190 TYR C O 1
ATOM 5183 N N . THR D 2 195 ? -68.093 -24.105 21.523 1.00 71.45 191 THR C N 1
ATOM 5184 C CA . THR D 2 195 ? -67.386 -23.522 22.645 1.00 61.75 191 THR C CA 1
ATOM 5185 C C . THR D 2 195 ? -67.624 -24.205 24.001 1.00 57.42 191 THR C C 1
ATOM 5186 O O . THR D 2 195 ? -66.830 -25.063 24.385 1.00 57.52 191 THR C O 1
ATOM 5190 N N . PHE D 2 196 ? -68.707 -23.913 24.714 1.00 58.43 192 PHE C N 1
ATOM 5191 C CA . PHE D 2 196 ? -69.073 -24.690 25.887 1.00 53.45 192 PHE C CA 1
ATOM 5192 C C . PHE D 2 196 ? -69.849 -25.953 25.511 1.00 55.29 192 PHE C C 1
ATOM 5193 O O . PHE D 2 196 ? -70.406 -26.077 24.415 1.00 52.68 192 PHE C O 1
ATOM 5201 N N . GLY D 2 197 ? -69.913 -26.888 26.462 1.00 45.07 193 GLY C N 1
ATOM 5202 C CA . GLY D 2 197 ? -70.825 -28.011 26.334 1.00 49.47 193 GLY C CA 1
ATOM 5203 C C . GLY D 2 197 ? -72.287 -27.597 26.289 1.00 52.52 193 GLY C C 1
ATOM 5204 O O . GLY D 2 197 ? -72.602 -26.402 26.390 1.00 49.81 193 GLY C O 1
ATOM 5205 N N . ALA D 2 198 ? -73.180 -28.580 26.153 1.00 53.37 194 ALA C N 1
ATOM 5206 C CA . ALA D 2 198 ? -74.605 -28.334 25.949 1.00 52.28 194 ALA C CA 1
ATOM 5207 C C . ALA D 2 198 ? -75.251 -27.682 27.166 1.00 57.92 194 ALA C C 1
ATOM 5208 O O . ALA D 2 198 ? -74.935 -28.012 28.313 1.00 52.14 194 ALA C O 1
ATOM 5210 N N . CYS D 2 199 ? -76.182 -26.760 26.901 1.00 58.60 195 CYS C N 1
ATOM 5211 C CA . CYS D 2 199 ? -77.018 -26.145 27.931 1.00 58.72 195 CYS C CA 1
ATOM 5212 C C . CYS D 2 199 ? -78.268 -26.999 28.105 1.00 59.82 195 CYS C C 1
ATOM 5213 O O . CYS D 2 199 ? -79.102 -27.072 27.200 1.00 56.52 195 CYS C O 1
ATOM 5216 N N . PHE D 2 200 ? -78.407 -27.646 29.289 1.00 56.00 196 PHE C N 1
ATOM 5217 C CA . PHE D 2 200 ? -79.488 -28.577 29.583 1.00 51.47 196 PHE C CA 1
ATOM 5218 C C . PHE D 2 200 ? -80.618 -27.894 30.346 1.00 60.35 196 PHE C C 1
ATOM 5219 O O . PHE D 2 200 ? -80.360 -27.126 31.279 1.00 57.28 196 PHE C O 1
ATOM 5227 N N . PRO D 2 201 ? -81.872 -28.174 29.991 1.00 58.41 197 PRO C N 1
ATOM 5228 C CA . PRO D 2 201 ? -82.999 -27.652 30.778 1.00 54.90 197 PRO C CA 1
ATOM 5229 C C . PRO D 2 201 ? -83.106 -28.348 32.128 1.00 52.51 197 PRO C C 1
ATOM 5230 O O . PRO D 2 201 ? -82.663 -29.482 32.318 1.00 57.09 197 PRO C O 1
ATOM 5234 N N . ALA D 2 202 ? -83.712 -27.635 33.078 1.00 51.98 198 ALA C N 1
ATOM 5235 C CA . ALA D 2 202 ? -83.932 -28.126 34.437 1.00 56.74 198 ALA C CA 1
ATOM 5236 C C . ALA D 2 202 ? -84.458 -29.558 34.476 1.00 57.29 198 ALA C C 1
ATOM 5237 O O . ALA D 2 202 ? -83.991 -30.365 35.290 1.00 57.96 198 ALA C O 1
ATOM 5239 N N . ARG D 2 203 ? -85.426 -29.890 33.618 1.00 59.17 199 ARG C N 1
ATOM 5240 C CA . ARG D 2 203 ? -85.986 -31.240 33.643 1.00 67.04 199 ARG C CA 1
ATOM 5241 C C . ARG D 2 203 ? -84.926 -32.280 33.344 1.00 58.20 199 ARG C C 1
ATOM 5242 O O . ARG D 2 203 ? -84.903 -33.354 33.963 1.00 57.32 199 ARG C O 1
ATOM 5250 N N . ASP D 2 204 ? -84.003 -31.983 32.418 1.00 57.68 200 ASP C N 1
ATOM 5251 C CA . ASP D 2 204 ? -82.932 -32.925 32.112 1.00 53.71 200 ASP C CA 1
ATOM 5252 C C . ASP D 2 204 ? -82.122 -33.265 33.356 1.00 52.67 200 ASP C C 1
ATOM 5253 O O . ASP D 2 204 ? -81.831 -34.443 33.620 1.00 65.25 200 ASP C O 1
ATOM 5258 N N . TYR D 2 205 ? -81.760 -32.259 34.149 1.00 49.67 201 TYR C N 1
ATOM 5259 C CA . TYR D 2 205 ? -81.086 -32.542 35.411 1.00 57.36 201 TYR C CA 1
ATOM 5260 C C . TYR D 2 205 ? -81.975 -33.360 36.334 1.00 59.59 201 TYR C C 1
ATOM 5261 O O . TYR D 2 205 ? -81.517 -34.332 36.952 1.00 50.13 201 TYR C O 1
ATOM 5270 N N . GLU D 2 206 ? -83.258 -32.980 36.433 1.00 54.66 202 GLU C N 1
ATOM 5271 C CA . GLU D 2 206 ? -84.178 -33.631 37.372 1.00 56.48 202 GLU C CA 1
ATOM 5272 C C . GLU D 2 206 ? -84.395 -35.084 37.003 1.00 56.79 202 GLU C C 1
ATOM 5273 O O . GLU D 2 206 ? -84.531 -35.947 37.887 1.00 55.44 202 GLU C O 1
ATOM 5279 N N . GLN D 2 207 ? -84.418 -35.378 35.701 1.00 53.94 203 GLN C N 1
ATOM 5280 C CA . GLN D 2 207 ? -84.564 -36.714 35.144 1.00 59.59 203 GLN C CA 1
ATOM 5281 C C . GLN D 2 207 ? -83.282 -37.551 35.224 1.00 58.55 203 GLN C C 1
ATOM 5282 O O . GLN D 2 207 ? -83.259 -38.652 34.673 1.00 59.02 203 GLN C O 1
ATOM 5288 N N . LYS D 2 208 ? -82.221 -37.038 35.851 1.00 56.22 204 LYS C N 1
ATOM 5289 C CA . LYS D 2 208 ? -80.968 -37.791 36.036 1.00 50.75 204 LYS C CA 1
ATOM 5290 C C . LYS D 2 208 ? -80.274 -38.109 34.716 1.00 52.25 204 LYS C C 1
ATOM 5291 O O . LYS D 2 208 ? -79.634 -39.152 34.584 1.00 63.72 204 LYS C O 1
ATOM 5297 N N . LYS D 2 209 ? -80.387 -37.234 33.721 1.00 47.98 205 LYS C N 1
ATOM 5298 C CA . LYS D 2 209 ? -79.807 -37.523 32.418 1.00 55.00 205 LYS C CA 1
ATOM 5299 C C . LYS D 2 209 ? -78.414 -36.936 32.247 1.00 59.45 205 LYS C C 1
ATOM 5300 O O . LYS D 2 209 ? -77.672 -37.376 31.365 1.00 58.00 205 LYS C O 1
ATOM 5306 N N . VAL D 2 210 ? -78.051 -35.957 33.069 1.00 58.44 206 VAL C N 1
ATOM 5307 C CA . VAL D 2 210 ? -76.821 -35.178 32.845 1.00 62.26 206 VAL C CA 1
ATOM 5308 C C . VAL D 2 210 ? -75.725 -35.905 33.613 1.00 48.99 206 VAL C C 1
ATOM 5309 O O . VAL D 2 210 ? -75.313 -35.523 34.709 1.00 50.71 206 VAL C O 1
ATOM 5313 N N . LEU D 2 211 ? -75.268 -37.015 33.035 1.00 41.13 207 LEU C N 1
ATOM 5314 C CA . LEU D 2 211 ? -74.315 -37.900 33.679 1.00 53.40 207 LEU C CA 1
ATOM 5315 C C . LEU D 2 211 ? -72.905 -37.360 33.436 1.00 46.60 207 LEU C C 1
ATOM 5316 O O . LEU D 2 211 ? -72.533 -37.058 32.297 1.00 44.83 207 LEU C O 1
ATOM 5321 N N . ARG D 2 212 ? -72.134 -37.244 34.519 1.00 43.56 208 ARG C N 1
ATOM 5322 C CA . ARG D 2 212 ? -70.878 -36.503 34.444 1.00 54.22 208 ARG C CA 1
ATOM 5323 C C . ARG D 2 212 ? -69.862 -37.171 33.518 1.00 47.92 208 ARG C C 1
ATOM 5324 O O . ARG D 2 212 ? -69.184 -36.482 32.741 1.00 55.74 208 ARG C O 1
ATOM 5332 N N . LEU D 2 213 ? -69.733 -38.501 33.570 1.00 50.17 209 LEU C N 1
ATOM 5333 C CA . LEU D 2 213 ? -68.774 -39.182 32.697 1.00 51.61 209 LEU C CA 1
ATOM 5334 C C . LEU D 2 213 ? -69.168 -39.050 31.230 1.00 54.92 209 LEU C C 1
ATOM 5335 O O . LEU D 2 213 ? -68.301 -39.090 30.346 1.00 47.18 209 LEU C O 1
ATOM 5340 N N . THR D 2 214 ? -70.465 -38.868 30.954 1.00 48.05 210 THR C N 1
ATOM 5341 C CA . THR D 2 214 ? -70.931 -38.739 29.577 1.00 45.22 210 THR C CA 1
ATOM 5342 C C . THR D 2 214 ? -70.635 -37.363 28.999 1.00 44.84 210 THR C C 1
ATOM 5343 O O . THR D 2 214 ? -70.241 -37.255 27.832 1.00 54.63 210 THR C O 1
ATOM 5347 N N . TYR D 2 215 ? -70.833 -36.301 29.781 1.00 43.88 211 TYR C N 1
ATOM 5348 C CA . TYR D 2 215 ? -70.781 -34.951 29.236 1.00 46.64 211 TYR C CA 1
ATOM 5349 C C . TYR D 2 215 ? -69.595 -34.117 29.716 1.00 49.23 211 TYR C C 1
ATOM 5350 O O . TYR D 2 215 ? -69.380 -33.022 29.183 1.00 47.04 211 TYR C O 1
ATOM 5359 N N . LEU D 2 216 ? -68.802 -34.594 30.667 1.00 49.46 212 LEU C N 1
ATOM 5360 C CA . LEU D 2 216 ? -67.611 -33.859 31.070 1.00 52.35 212 LEU C CA 1
ATOM 5361 C C . LEU D 2 216 ? -66.364 -34.730 30.937 1.00 47.45 212 LEU C C 1
ATOM 5362 O O . LEU D 2 216 ? -66.430 -35.935 30.665 1.00 42.67 212 LEU C O 1
ATOM 5367 N N . THR D 2 217 ? -65.206 -34.099 31.114 1.00 51.02 213 THR C N 1
ATOM 5368 C CA . THR D 2 217 ? -63.914 -34.741 30.903 1.00 40.53 213 THR C CA 1
ATOM 5369 C C . THR D 2 217 ? -63.141 -34.789 32.212 1.00 42.69 213 THR C C 1
ATOM 5370 O O . THR D 2 217 ? -62.864 -33.745 32.813 1.00 36.66 213 THR C O 1
ATOM 5374 N N . GLN D 2 218 ? -62.794 -35.995 32.647 1.00 44.21 214 GLN C N 1
ATOM 5375 C CA . GLN D 2 218 ? -61.850 -36.161 33.741 1.00 46.70 214 GLN C CA 1
ATOM 5376 C C . GLN D 2 218 ? -60.493 -35.583 33.351 1.00 43.74 214 GLN C C 1
ATOM 5377 O O . GLN D 2 218 ? -59.979 -35.861 32.265 1.00 44.29 214 GLN C O 1
ATOM 5383 N N . TYR D 2 219 ? -59.908 -34.772 34.230 1.00 42.49 215 TYR C N 1
ATOM 5384 C CA . TYR D 2 219 ? -58.764 -33.962 33.833 1.00 46.95 215 TYR C CA 1
ATOM 5385 C C . TYR D 2 219 ? -57.738 -33.927 34.965 1.00 46.99 215 TYR C C 1
ATOM 5386 O O . TYR D 2 219 ? -57.831 -34.663 35.952 1.00 39.31 215 TYR C O 1
ATOM 5395 N N . TYR D 2 220 ? -56.754 -33.046 34.821 1.00 47.42 216 TYR C N 1
ATOM 5396 C CA . TYR D 2 220 ? -55.633 -33.012 35.745 1.00 46.28 216 TYR C CA 1
ATOM 5397 C C . TYR D 2 220 ? -56.046 -32.345 37.055 1.00 45.37 216 TYR C C 1
ATOM 5398 O O . TYR D 2 220 ? -56.884 -31.445 37.062 1.00 43.33 216 TYR C O 1
ATOM 5407 N N . PRO D 2 221 ? -55.448 -32.742 38.174 1.00 42.98 217 PRO C N 1
ATOM 5408 C CA . PRO D 2 221 ? -55.740 -32.054 39.442 1.00 42.78 217 PRO C CA 1
ATOM 5409 C C . PRO D 2 221 ? -55.246 -30.612 39.428 1.00 43.16 217 PRO C C 1
ATOM 5410 O O . PRO D 2 221 ? -54.463 -30.190 38.572 1.00 47.56 217 PRO C O 1
ATOM 5414 N N . GLN D 2 222 ? -55.718 -29.858 40.431 1.00 42.58 218 GLN C N 1
ATOM 5415 C CA . GLN D 2 222 ? -55.602 -28.398 40.437 1.00 38.73 218 GLN C CA 1
ATOM 5416 C C . GLN D 2 222 ? -54.172 -27.914 40.168 1.00 41.08 218 GLN C C 1
ATOM 5417 O O . GLN D 2 222 ? -53.948 -27.033 39.328 1.00 42.07 218 GLN C O 1
ATOM 5423 N N . GLU D 2 223 ? -53.182 -28.470 40.876 1.00 42.18 219 GLU C N 1
ATOM 5424 C CA . GLU D 2 223 ? -51.822 -27.949 40.727 1.00 46.05 219 GLU C CA 1
ATOM 5425 C C . GLU D 2 223 ? -51.292 -28.182 39.315 1.00 42.67 219 GLU C C 1
ATOM 5426 O O . GLU D 2 223 ? -50.637 -27.302 38.738 1.00 43.74 219 GLU C O 1
ATOM 5432 N N . ALA D 2 224 ? -51.584 -29.348 38.732 1.00 41.42 220 ALA C N 1
ATOM 5433 C CA . ALA D 2 224 ? -51.150 -29.628 37.366 1.00 41.79 220 ALA C CA 1
ATOM 5434 C C . ALA D 2 224 ? -51.936 -28.810 36.353 1.00 48.72 220 ALA C C 1
ATOM 5435 O O . ALA D 2 224 ? -51.387 -28.387 35.326 1.00 44.66 220 ALA C O 1
ATOM 5437 N N . HIS D 2 225 ? -53.229 -28.597 36.619 1.00 38.60 221 HIS C N 1
ATOM 5438 C CA . HIS D 2 225 ? -54.071 -27.842 35.699 1.00 39.70 221 HIS C CA 1
ATOM 5439 C C . HIS D 2 225 ? -53.646 -26.382 35.656 1.00 35.34 221 HIS C C 1
ATOM 5440 O O . HIS D 2 225 ? -53.525 -25.789 34.578 1.00 44.11 221 HIS C O 1
ATOM 5447 N N . LYS D 2 226 ? -53.455 -25.780 36.832 1.00 37.07 222 LYS C N 1
ATOM 5448 C CA . LYS D 2 226 ? -52.794 -24.481 36.941 1.00 50.91 222 LYS C CA 1
ATOM 5449 C C . LYS D 2 226 ? -51.538 -24.395 36.070 1.00 52.96 222 LYS C C 1
ATOM 5450 O O . LYS D 2 226 ? -51.350 -23.423 35.327 1.00 44.65 222 LYS C O 1
ATOM 5456 N N . ALA D 2 227 ? -50.668 -25.412 36.132 1.00 49.01 223 ALA C N 1
ATOM 5457 C CA . ALA D 2 227 ? -49.387 -25.318 35.422 1.00 43.16 223 ALA C CA 1
ATOM 5458 C C . ALA D 2 227 ? -49.589 -25.308 33.911 1.00 45.67 223 ALA C C 1
ATOM 5459 O O . ALA D 2 227 ? -48.919 -24.553 33.194 1.00 46.86 223 ALA C O 1
ATOM 5461 N N . ILE D 2 228 ? -50.526 -26.105 33.404 1.00 41.89 224 ILE C N 1
ATOM 5462 C CA . ILE D 2 228 ? -50.830 -26.053 31.976 1.00 44.25 224 ILE C CA 1
ATOM 5463 C C . ILE D 2 228 ? -51.343 -24.673 31.576 1.00 49.86 224 ILE C C 1
ATOM 5464 O O . ILE D 2 228 ? -50.883 -24.088 30.593 1.00 57.50 224 ILE C O 1
ATOM 5469 N N . VAL D 2 229 ? -52.315 -24.145 32.318 1.00 44.36 225 VAL C N 1
ATOM 5470 C CA . VAL D 2 229 ? -52.913 -22.878 31.902 1.00 47.29 225 VAL C CA 1
ATOM 5471 C C . VAL D 2 229 ? -51.929 -21.733 32.105 1.00 44.38 225 VAL C C 1
ATOM 5472 O O . VAL D 2 229 ? -51.786 -20.863 31.239 1.00 45.33 225 VAL C O 1
ATOM 5476 N N . ASP D 2 230 ? -51.220 -21.719 33.237 1.00 44.11 226 ASP C N 1
ATOM 5477 C CA . ASP D 2 230 ? -50.218 -20.675 33.462 1.00 56.19 226 ASP C CA 1
ATOM 5478 C C . ASP D 2 230 ? -49.135 -20.692 32.384 1.00 55.24 226 ASP C C 1
ATOM 5479 O O . ASP D 2 230 ? -48.706 -19.632 31.912 1.00 52.19 226 ASP C O 1
ATOM 5484 N N . TYR D 2 231 ? -48.690 -21.883 31.974 1.00 49.35 227 TYR C N 1
ATOM 5485 C CA . TYR D 2 231 ? -47.668 -21.994 30.933 1.00 50.91 227 TYR C CA 1
ATOM 5486 C C . TYR D 2 231 ? -48.151 -21.375 29.630 1.00 54.58 227 TYR C C 1
ATOM 5487 O O . TYR D 2 231 ? -47.457 -20.552 29.016 1.00 58.87 227 TYR C O 1
ATOM 5496 N N . TRP D 2 232 ? -49.358 -21.751 29.207 1.00 58.24 228 TRP C N 1
ATOM 5497 C CA . TRP D 2 232 ? -49.960 -21.192 28.000 1.00 48.91 228 TRP C CA 1
ATOM 5498 C C . TRP D 2 232 ? -50.159 -19.689 28.126 1.00 54.27 228 TRP C C 1
ATOM 5499 O O . TRP D 2 232 ? -49.951 -18.937 27.164 1.00 54.62 228 TRP C O 1
ATOM 5510 N N . PHE D 2 233 ? -50.562 -19.239 29.310 1.00 49.76 229 PHE C N 1
ATOM 5511 C CA . PHE D 2 233 ? -50.804 -17.820 29.538 1.00 54.79 229 PHE C CA 1
ATOM 5512 C C . PHE D 2 233 ? -49.498 -17.039 29.505 1.00 55.27 229 PHE C C 1
ATOM 5513 O O . PHE D 2 233 ? -49.377 -16.032 28.797 1.00 57.33 229 PHE C O 1
ATOM 5521 N N . MET D 2 234 ? -48.498 -17.504 30.257 1.00 62.17 230 MET C N 1
ATOM 5522 C CA . MET D 2 234 ? -47.201 -16.838 30.268 1.00 58.81 230 MET C CA 1
ATOM 5523 C C . MET D 2 234 ? -46.537 -16.859 28.894 1.00 64.96 230 MET C C 1
ATOM 5524 O O . MET D 2 234 ? -45.842 -15.902 28.533 1.00 59.39 230 MET C O 1
ATOM 5529 N N . ARG D 2 235 ? -46.755 -17.916 28.104 1.00 63.27 231 ARG C N 1
ATOM 5530 C CA . ARG D 2 235 ? -46.180 -17.961 26.762 1.00 57.78 231 ARG C CA 1
ATOM 5531 C C . ARG D 2 235 ? -46.731 -16.866 25.863 1.00 64.79 231 ARG C C 1
ATOM 5532 O O . ARG D 2 235 ? -46.092 -16.520 24.861 1.00 62.38 231 ARG C O 1
ATOM 5540 N N . HIS D 2 236 ? -47.904 -16.322 26.186 1.00 60.74 232 HIS C N 1
ATOM 5541 C CA . HIS D 2 236 ? -48.501 -15.238 25.421 1.00 57.72 232 HIS C CA 1
ATOM 5542 C C . HIS D 2 236 ? -48.348 -13.889 26.119 1.00 59.37 232 HIS C C 1
ATOM 5543 O O . HIS D 2 236 ? -49.050 -12.932 25.772 1.00 66.51 232 HIS C O 1
ATOM 5550 N N . GLY D 2 237 ? -47.443 -13.792 27.091 1.00 57.54 233 GLY C N 1
ATOM 5551 C CA . GLY D 2 237 ? -47.141 -12.537 27.744 1.00 66.78 233 GLY C CA 1
ATOM 5552 C C . GLY D 2 237 ? -47.861 -12.293 29.054 1.00 71.63 233 GLY C C 1
ATOM 5553 O O . GLY D 2 237 ? -47.495 -11.357 29.775 1.00 70.47 233 GLY C O 1
ATOM 5554 N N . GLY D 2 238 ? -48.865 -13.097 29.391 1.00 74.14 234 GLY C N 1
ATOM 5555 C CA . GLY D 2 238 ? -49.610 -12.845 30.611 1.00 64.83 234 GLY C CA 1
ATOM 5556 C C . GLY D 2 238 ? -48.739 -13.034 31.840 1.00 63.72 234 GLY C C 1
ATOM 5557 O O . GLY D 2 238 ? -47.858 -13.895 31.873 1.00 60.51 234 GLY C O 1
ATOM 5558 N N . VAL D 2 239 ? -48.975 -12.201 32.849 1.00 61.32 235 VAL C N 1
ATOM 5559 C CA . VAL D 2 239 ? -48.332 -12.337 34.152 1.00 59.88 235 VAL C CA 1
ATOM 5560 C C . VAL D 2 239 ? -49.385 -12.831 35.133 1.00 58.99 235 VAL C C 1
ATOM 5561 O O . VAL D 2 239 ? -50.510 -12.320 35.160 1.00 63.33 235 VAL C O 1
ATOM 5565 N N . VAL D 2 240 ? -49.026 -13.840 35.920 1.00 59.16 236 VAL C N 1
ATOM 5566 C CA . VAL D 2 240 ? -49.956 -14.493 36.836 1.00 60.64 236 VAL C CA 1
ATOM 5567 C C . VAL D 2 240 ? -49.878 -13.762 38.174 1.00 68.08 236 VAL C C 1
ATOM 5568 O O . VAL D 2 240 ? -48.825 -13.818 38.832 1.00 67.38 236 VAL C O 1
ATOM 5572 N N . PRO D 2 241 ? -50.934 -13.072 38.603 1.00 66.34 237 PRO C N 1
ATOM 5573 C CA . PRO D 2 241 ? -50.912 -12.418 39.919 1.00 53.16 237 PRO C CA 1
ATOM 5574 C C . PRO D 2 241 ? -50.675 -13.437 41.013 1.00 62.27 237 PRO C C 1
ATOM 5575 O O . PRO D 2 241 ? -51.190 -14.563 40.941 1.00 65.27 237 PRO C O 1
ATOM 5579 N N . PRO D 2 242 ? -49.882 -13.091 42.031 1.00 65.64 238 PRO C N 1
ATOM 5580 C CA . PRO D 2 242 ? -49.634 -14.053 43.114 1.00 62.50 238 PRO C CA 1
ATOM 5581 C C . PRO D 2 242 ? -50.858 -14.302 43.970 1.00 65.82 238 PRO C C 1
ATOM 5582 O O . PRO D 2 242 ? -51.010 -15.400 44.522 1.00 61.04 238 PRO C O 1
ATOM 5586 N N . TYR D 2 243 ? -51.745 -13.318 44.080 1.00 67.87 239 TYR C N 1
ATOM 5587 C CA . TYR D 2 243 ? -52.909 -13.388 44.947 1.00 60.08 239 TYR C CA 1
ATOM 5588 C C . TYR D 2 243 ? -54.077 -12.718 44.240 1.00 62.37 239 TYR C C 1
ATOM 5589 O O . TYR D 2 243 ? -53.894 -11.765 43.475 1.00 61.65 239 TYR C O 1
ATOM 5598 N N . PHE D 2 244 ? -55.279 -13.241 44.471 1.00 60.60 240 PHE C N 1
ATOM 5599 C CA . PHE D 2 244 ? -56.507 -12.621 43.994 1.00 59.40 240 PHE C CA 1
ATOM 5600 C C . PHE D 2 244 ? -57.392 -12.303 45.186 1.00 56.68 240 PHE C C 1
ATOM 5601 O O . PHE D 2 244 ? -57.531 -13.117 46.104 1.00 56.28 240 PHE C O 1
ATOM 5609 N N . GLU D 2 245 ? -57.992 -11.128 45.173 1.00 59.04 241 GLU C N 1
ATOM 5610 C CA . GLU D 2 245 ? -58.884 -10.793 46.268 1.00 57.92 241 GLU C CA 1
ATOM 5611 C C . GLU D 2 245 ? -60.279 -11.359 46.010 1.00 53.77 241 GLU C C 1
ATOM 5612 O O . GLU D 2 245 ? -60.644 -11.715 44.883 1.00 50.32 241 GLU C O 1
ATOM 5618 N N . GLU D 2 246 ? -61.031 -11.485 47.100 1.00 49.48 242 GLU C N 1
ATOM 5619 C CA . GLU D 2 246 ? -62.429 -11.890 47.073 1.00 46.75 242 GLU C CA 1
ATOM 5620 C C . GLU D 2 246 ? -63.196 -11.117 46.002 1.00 44.14 242 GLU C C 1
ATOM 5621 O O . GLU D 2 246 ? -63.018 -9.906 45.851 1.00 48.47 242 GLU C O 1
ATOM 5627 N N . SER D 2 247 ? -64.016 -11.827 45.227 1.00 45.62 243 SER C N 1
ATOM 5628 C CA . SER D 2 247 ? -64.939 -11.139 44.330 1.00 51.58 243 SER C CA 1
ATOM 5629 C C . SER D 2 247 ? -65.889 -10.264 45.144 1.00 52.03 243 SER C C 1
ATOM 5630 O O . SER D 2 247 ? -66.380 -10.671 46.200 1.00 54.44 243 SER C O 1
ATOM 5633 N N . LYS D 2 248 ? -66.138 -9.052 44.663 1.00 51.15 244 LYS C N 1
ATOM 5634 C CA . LYS D 2 248 ? -66.956 -8.120 45.421 1.00 53.88 244 LYS C CA 1
ATOM 5635 C C . LYS D 2 248 ? -68.440 -8.441 45.279 1.00 52.88 244 LYS C C 1
ATOM 5636 O O . LYS D 2 248 ? -68.881 -9.098 44.324 1.00 45.62 244 LYS C O 1
ATOM 5642 N N . GLY D 2 249 ? -69.205 -7.956 46.253 1.00 47.07 245 GLY C N 1
ATOM 5643 C CA . GLY D 2 249 ? -70.646 -7.996 46.209 1.00 42.12 245 GLY C CA 1
ATOM 5644 C C . GLY D 2 249 ? -71.200 -6.798 45.468 1.00 48.11 245 GLY C C 1
ATOM 5645 O O . GLY D 2 249 ? -70.483 -6.046 44.809 1.00 47.65 245 GLY C O 1
ATOM 5646 N N . TYR D 2 250 ? -72.516 -6.622 45.588 1.00 43.28 246 TYR C N 1
ATOM 5647 C CA . TYR D 2 250 ? -73.210 -5.582 44.840 1.00 41.12 246 TYR C CA 1
ATOM 5648 C C . TYR D 2 250 ? -72.652 -4.203 45.162 1.00 45.75 246 TYR C C 1
ATOM 5649 O O . TYR D 2 250 ? -72.329 -3.895 46.311 1.00 46.28 246 TYR C O 1
ATOM 5658 N N . GLU D 2 251 ? -72.553 -3.366 44.134 1.00 53.10 247 GLU C N 1
ATOM 5659 C CA . GLU D 2 251 ? -72.137 -1.981 44.259 1.00 61.33 247 GLU C CA 1
ATOM 5660 C C . GLU D 2 251 ? -73.089 -1.125 43.436 1.00 66.20 247 GLU C C 1
ATOM 5661 O O . GLU D 2 251 ? -73.505 -1.535 42.347 1.00 75.77 247 GLU C O 1
ATOM 5667 N N . PRO D 2 252 ? -73.476 0.041 43.940 1.00 71.76 248 PRO C N 1
ATOM 5668 C CA . PRO D 2 252 ? -74.483 0.870 43.248 1.00 80.35 248 PRO C CA 1
ATOM 5669 C C . PRO D 2 252 ? -74.033 1.353 41.876 1.00 92.50 248 PRO C C 1
ATOM 5670 O O . PRO D 2 252 ? -74.750 1.107 40.895 1.00 89.13 248 PRO C O 1
ATOM 5674 N N . PRO D 2 253 ? -72.863 2.049 41.746 1.00 104.49 249 PRO C N 1
ATOM 5675 C CA . PRO D 2 253 ? -72.510 2.844 40.553 1.00 105.29 249 PRO C CA 1
ATOM 5676 C C . PRO D 2 253 ? -73.347 2.666 39.283 1.00 94.53 249 PRO C C 1
ATOM 5677 O O . PRO D 2 253 ? -73.341 3.577 38.457 1.00 93.46 249 PRO C O 1
#

Secondary structure (DSSP, 8-state):
-EEEEETT--EEE--B--SPPTT-EEEEEEEEEESSS--EEEEEEETTTEEEE-TT-TTTEEESS-BTTB--EEE-S--GGG-EEEEEEEEEETT--EEEEEEEEEE--/-EEEEETT-EEEE--B--SPPTT-EEEEEEEEEEETTEEEEEEEEETTTEEEE-TTSTTTEEESS-BTTB--EEEES--GGG-EEEEEEEEEETT--EEEEEEEEEE--/-------PPPP-PPPSS--EE--S---BPPPS---STT---EEEEEE-SSTTSEEEE-----HHHHHHHHHHTT-S-EEEEEEEEEEETTEEEEEEEEEEEEE-TTSPTT-EEEEPPPEE-HHHHTTEEE-TTSSSEEEES--GGG-EEEEEEEEETTEEEEEEEEEE-TT---TT----BTTTB-S---B-HHHHHTT--BHHHHSEE---HHHHHHHHHHHHHHTT----S--PPPB-----/-------PPPP-PPPSS--EE--S---BPPPS---TTSPPPEEEEEE-SSTTSEEEE-----HHHHHHHHHHTT-S-EEEEEEEEEEETTEEEEEEEEEEEEE-TTSSTT-EEEEPPPEE-HHHHTTEEE-TTSSSEEEES--GGG-EEEEEEEEETTEEEEEEEEEE-TT---TT----BTTTB-S---EEHHHHHTT--BHHHHSEE---HHHHHHHHHHHHHHTT----S--PPPBSS---

InterPro domains:
  IPR003598 Immunoglobulin subtype 2 [SM00408] (42-132)
  IPR003598 Immunoglobulin subtype 2 [SM00408] (260-323)
  IPR003599 Immunoglobulin domain subtype [SM00409] (36-143)
  IPR003599 Immunoglobulin domain subtype [SM00409] (254-334)
  IPR007110 Immunoglobulin-like domain [PS50835] (26-141)
  IPR007110 Immunoglobulin-like domain [PS50835] (247-334)
  IPR013106 Immunoglobulin V-set domain [PF07686] (39-142)
  IPR013106 Immunoglobulin V-set domain [SM00406] (46-126)
  IPR013162 CD80-like, immunoglobulin C2-set [PF08205] (160-234)
  IPR013783 Immunoglobulin-like fold [G3DSA:2.60.40.10] (31-144)
  IPR013783 Immunoglobulin-like fold [G3DSA:2.60.40.10] (145-245)
  IPR013783 Immunoglobulin-like fold [G3DSA:2.60.40.10] (246-339)
  IPR036179 Immunoglobulin-like domain superfamily [SSF48726] (34-146)
  IPR036179 Immunoglobulin-like domain superfamily [SSF48726] (170-247)
  IPR036179 Immunoglobulin-like domain superfamily [SSF48726] (243-338)
  IPR041849 Nectin-1, first immunoglobulin variable domain [cd05886] (31-143)
  IPR041850 Nectin-1, second immunoglobulin domain [cd05890] (146-243)
  IPR051427 Nectin and Nectin-like [PTHR23277] (18-425)

Nearest PDB structures (foldseek):
  3u82-assembly1_B  TM=9.837E-01  e=7.633E-19  Homo sapiens
  5x5w-assembly2_D  TM=9.527E-01  e=6.130E-19  Sus scrofa
  5b21-assembly1_B  TM=9.812E-01  e=7.228E-18  Mus musculus
  3sku-assembly3_E  TM=9.577E-01  e=1.395E-18  Homo sapiens
  4fom-assembly1_A-2  TM=9.523E-01  e=1.124E-10  Homo sapiens

Solvent-accessible surface area: 33197 Å² total; per-residue (Å²): 155,67,47,152,12,88,76,48,53,81,21,41,0,123,5,67,13,67,118,38,60,30,8,3,53,2,29,4,0,12,1,13,36,20,90,146,43,31,28,42,4,0,0,5,30,4,36,85,95,26,73,17,35,11,74,96,7,175,146,25,9,114,14,49,133,49,42,72,33,22,0,2,0,90,0,14,132,3,69,83,130,6,84,14,48,0,2,0,18,0,6,3,8,6,46,14,67,77,67,44,79,15,70,1,37,6,82,77,205,152,171,106,91,74,34,27,67,27,37,75,62,37,138,69,139,35,147,50,77,48,76,46,37,25,74,12,60,0,51,22,0,65,56,84,78,213,122,141,119,34,96,53,31,43,1,46,10,105,45,22,46,54,16,8,13,0,38,4,84,39,131,21,46,134,27,5,122,68,0,43,141,139,161,20,193,21,5,88,3,22,0,1,1,0,14,20,52,121,63,23,0,53,6,0,4,18,5,34,0,27,76,0,40,5,127,99,165,30,2,82,0,89,91,20,1,0,2,0,0,7,40,24,0,6,23,2,0,1,3,13,102,83,16,7,3,0,11,0,0,0,3,1,123,78,0,53,24,45,0,21,4,0,4,58,9,40,71,73,74,53,49,8,5,0,66,5,39,8,95,53,18,74,6,82,19,11,77,98,41,40,72,214,32,31,27,15,13,23,35,19,59,26,158,36,4,87,112,141,104,0,61,12,9,13,69,4,19,4,18,7,20,7,30,0,0,66,16,12,0,12,8,37,1,67,48,34,50,9,122,40,48,120,187,56,139,79,3,68,53,162,129,56,186,147,63,46,146,8,99,52,48,54,81,17,41,0,134,6,70,9,77,106,26,51,27,7,2,53,3,33,6,0,12,3,18,17,23,72,139,50,20,39,41,4,1,0,5,32,6,33,86,96,29,71,16,17,13,76,84,5,166,149,24,13,119,14,76,131,52,27,79,21,23,0,11,0,95,1,18,131,2,70,96,131,5,83,15,47,0,3,1,17,2,7,3,6,5,38,16,64,89,79,54,105,16,64,0,34,7,45,76,206,163,163,113,85,76,35,26,72,27,41,72,69,37,138,63,155,33,146,51,78,46,77,45,35,26,76,13,53,0,44,20,0,51,67,71,57,204,108,45,125,27,90,57,35,92,9,84,9,108,48,20,43,59,17,7,13,0,36,4,79,37,119,19,48,157,51,9,131,70,2,35,165,147,152,16,192,34,6,66,3,21,0,0,2,0,13,18,53,120,62,22,0,51,4,0,2,15,4,35,0,30,83,2,60,6,176,96,163,31,2,98,1,152,73,18,1,0,3,0,1,7,47,24,0,5,27,2,0,1,3,13,86,84,18,7,3,0,13,0,0,0,1,1,106,72,0,62,27,43,0,9,5,0,10,36,13,72,59,98,52,58,26,9,7,0,64,6,52,4,93,50,12,78,5,92,19,9,72,103,41,56,58,206,68,27,37,10,14,23,33,22,62,29,140,36,0,87,100,114,122,0,65,13,9,12,66,4,24,5,22,7,20,4,28,0,0,65,17,11,0,14,8,29,2,78,43,39,55,14,125,34,47,146,180,35,119,72,10,118,32,163,104,111,162

Radius of gyration: 31.18 Å; Cα contacts (8 Å, |Δi|>4): 1614; chains: 4; bounding box: 97×67×69 Å

CATH classification: 2.60.40.10

Organism: Bos taurus (NCBI:txid9913)